Protein AF-0000000078995971 (afdb_homodimer)

Foldseek 3Di:
DPLVQQFPCLQLPWDDPDQFKIKRPAQADAPLLHQFRQVLSVQLNQVQSVCSNADQQKAWFKKKKWQDAGHHSVFMKMKGKDWPDDDPFKTKIKIFIDDPNDTRMIMIIMIGGDDDDDDDDDFDFDDLVPDDDLVQFAWPLVLLCVPCVVVLQLLVLQAVSSVPVCSSVVVSCCSVNHQKTWGAHNQQQFAQDADQKGKIKMAGQDAADCDAQDDDPDRDDSDHGLSCLVSVCSSCVSPCFVQSVCNNVRAGGNNWPDKDWTMKMKGFPARDPRVDIWMKMKGWPDDDPQKTKIKIWTADSVGRGTGMIMIIIMRIHHDDPVVSVVSD/DPLVQQFPCLQLPWDDPDQFKIKRPAQHDAPLLHQFRQVLSVQLNQVQSVCSNADQQKAWFKKKKWQDAGHHSVFMKMKGKDWPDDDPFKTKIKIFIDDPNDTRMIMIIMIGGDDDDDDDDDFDFDDLVPDDDLVQFAWPLVLLCVPCVVVLQLLVLQAVSSVPVCSSVVVSCCSVNHQKTWGAHNQQQFAQDADQKGKIKMAGPDAADCDAQDDDPDRDDSDHGLSCLVSVCSSCVSPCFVQSVCNNVRAGGNNWPDKDWTMKMKGFPARDRRVDIWMKMKGWPDDDPQKTKMKIWTADSVGRGTGMIMIIIMRIHHDPPVVSVVSD

Secondary structure (DSSP, 8-state):
--TTTT-HHHHH-EEESSSSEEEESSPPPPPTT-SS--HHHHHHHHHHHHHTTS-TTEEEEEEEEEE-S---TTS--EEEEEEEEE-SSEEEEEEEEEETTEEEEEEEEEEEE-----SS-EE-B--GGGSPPGGGSEEHHHHHHHHTGGGHHHHHTT-GGGGSHHHHHHHHHHHHHSSEEEEE-TTSSB-SS--S-EEEEEEESS---SS----TTPPP-TTT-TTHHHHHHHHHTTTTSGGGGGGGGT-BTT-EEEEEE-EEEEEE-S---TTSPEEEEEEEEEEETTEEEEEEEEEETTT-BEEEEEEEEEEEEE--HHHHHHH-/--TTTT-HHHHH-EEESSSSEEEESSPPPPPTT-SS--HHHHHHHHHHHHHTTS-TTEEEEEEEEEE-S---TTS--EEEEEEEEE-SSEEEEEEEEEETTEEEEEEEEEEEE-----SS-EE-B--GGGSPPGGGSEEHHHHHHHHTGGGHHHHHTT-GGGGSHHHHHHHHHHHHHSSEEEEE-TTSSB-SS--S-EEEEEEESS---SS--PPTTPPP-TTT-TTHHHHHHHHHTTTTSGGGGGGGGT-BTT-EEEEEE-EEEEEE-S---TTSPEEEEEEEEEEETTEEEEEEEEEETTT-BEEEEEEEEEEEEE--HHHHHHH-

Sequence (656 aa):
MNNRLANLERILELTPLSASRFVTSYLPAAPFGGKGTFGGTLVAQALLAALYTVPEDFEPTSLHGYFVNAGNPSVMIQYHVSDLRHGRNFIHKQVKGYQHEKVVYTAMILFSAKKTHDSLHHFKKLDVSKLPKVSSFYRADELFEESVGKKVKNYQNLNEGFQDLTYVDRNIENFKHGVLDYRFPKDLFYSNKKYDLLRYYINCRQHVTKVYRRDRYEKITPANDPRYSYVALAYLSDSYFLFVLPYFHNLPIYSHKFSVSLDHSIHFHQQPDVNDFLLFEIRNPRSNLDKHLMEGEYFSRKTGEIVASVVQEGYVVYDREEEIRAKFMNNRLANLERILELTPLSASRFVTSYLPAAPFGGKGTFGGTLVAQALLAALYTVPEDFEPTSLHGYFVNAGNPSVMIQYHVSDLRHGRNFIHKQVKGYQHEKVVYTAMILFSAKKTHDSLHHFKKLDVSKLPKVSSFYRADELFEESVGKKVKNYQNLNEGFQDLTYVDRNIENFKHGVLDYRFPKDLFYSNKKYDLLRYYINCRQHVTKVYRRDRYEKITPANDPRYSYVALAYLSDSYFLFVLPYFHNLPIYSHKFSVSLDHSIHFHQQPDVNDFLLFEIRNPRSNLDKHLMEGEYFSRKTGEIVASVVQEGYVVYDREEEIRAKF

Organism: Vanderwaltozyma polyspora (strain ATCC 22028 / DSM 70294 / BCRC 21397 / CBS 2163 / NBRC 10782 / NRRL Y-8283 / UCD 57-17) (NCBI:txid436907)

Radius of gyration: 24.58 Å; Cα contacts (8 Å, |Δi|>4): 1554; chains: 2; bounding box: 56×70×60 Å

Solvent-accessible surface area (backbone atoms only — not comparable to full-atom values): 33554 Å² total; per-residue (Å²): 128,76,61,72,56,24,33,55,63,64,74,53,32,66,39,74,77,49,83,44,29,32,29,43,69,47,62,41,60,46,35,94,92,44,90,30,39,39,64,16,56,54,51,16,35,47,49,48,59,47,54,71,65,49,63,88,62,45,42,72,41,36,38,42,32,37,48,68,38,84,39,54,28,88,45,55,42,35,37,41,47,43,80,68,40,84,52,92,58,43,34,35,36,38,33,39,29,29,46,94,90,34,53,25,32,38,33,40,37,38,28,31,42,76,70,85,61,60,49,53,78,45,59,40,63,50,61,51,91,72,49,80,56,73,82,78,31,35,51,41,28,60,49,43,42,62,69,40,54,75,40,38,71,35,44,37,64,50,22,72,67,52,68,42,74,59,46,55,56,52,48,34,48,39,38,67,46,25,36,48,43,46,28,35,45,93,44,56,62,48,21,92,50,80,42,76,66,46,65,35,35,38,29,39,68,53,70,52,31,88,48,80,64,64,55,92,87,53,78,87,38,35,74,24,28,37,69,39,27,56,32,52,46,40,28,55,64,54,53,79,45,76,64,46,52,31,31,54,65,43,30,49,46,69,49,52,77,42,77,43,66,40,36,45,34,40,39,48,70,47,90,50,65,42,73,40,59,27,38,39,39,36,34,66,54,32,26,48,57,27,34,33,38,38,38,35,38,32,23,36,61,86,74,15,33,52,27,33,40,38,41,34,36,29,46,41,42,49,62,49,63,68,58,52,60,71,50,83,127,78,62,72,55,24,33,56,61,63,73,53,32,68,40,74,79,51,84,44,31,32,29,44,69,48,61,41,62,46,37,93,89,44,88,31,37,39,64,17,56,55,51,14,35,46,50,48,59,47,53,73,65,49,64,87,59,45,42,71,41,37,37,42,32,37,50,69,39,83,38,53,27,88,44,54,42,35,37,42,47,43,82,67,39,85,49,93,58,43,34,35,37,37,33,38,28,29,47,96,88,34,52,24,33,39,34,40,35,36,29,33,42,76,69,84,61,59,49,51,79,44,59,39,63,48,61,51,91,71,50,80,55,72,82,77,31,35,50,41,27,61,47,43,41,64,69,40,52,74,40,37,71,34,44,36,64,49,21,72,66,52,68,43,74,59,47,54,57,51,48,34,47,38,38,68,45,24,35,47,41,47,27,33,45,93,45,56,63,47,20,92,48,80,42,77,68,45,65,35,36,37,29,39,68,53,69,53,31,87,47,80,65,64,55,90,88,54,77,87,37,34,75,24,27,37,69,38,27,54,32,51,47,38,30,55,65,53,52,80,45,74,64,46,53,31,31,54,65,43,32,47,46,68,47,51,78,42,77,45,65,39,36,44,33,38,39,47,71,47,88,48,65,42,72,39,59,28,39,38,40,37,32,65,55,33,26,50,57,26,34,33,39,39,39,35,37,33,23,36,61,86,73,15,33,52,27,33,40,36,43,34,36,28,46,42,40,48,62,48,61,68,58,51,59,72,49,82

pLDDT: mean 93.34, std 9.09, range [35.91, 98.94]

Nearest PDB structures (foldseek):
  3rd7-assembly1_A  TM=8.707E-01  e=2.858E-23  Mycobacterium avium 104
  1tbu-assembly1_C  TM=9.885E-01  e=6.970E-13  Saccharomyces cerevisiae
  3cjy-assembly1_A-2  TM=8.167E-01  e=5.461E-16  Novosphingobium aromaticivorans DSM 12444
  1tbu-assembly1_D  TM=9.500E-01  e=3.598E-12  Saccharomyces cerevisiae
  1z54-assembly1_C  TM=7.402E-01  e=5.917E-03  Thermus thermophilus HB8

Structure (mmCIF, N/CA/C/O backbone):
data_AF-0000000078995971-model_v1
#
loop_
_entity.id
_entity.type
_entity.pdbx_description
1 polymer 'Acyl-CoA thioesterase II'
#
loop_
_atom_site.group_PDB
_atom_site.id
_atom_site.type_symbol
_atom_site.label_atom_id
_atom_site.label_alt_id
_atom_site.label_comp_id
_atom_site.label_asym_id
_atom_site.label_entity_id
_atom_site.label_seq_id
_atom_site.pdbx_PDB_ins_code
_atom_site.Cartn_x
_atom_site.Cartn_y
_atom_site.Cartn_z
_atom_site.occupancy
_atom_site.B_iso_or_equiv
_atom_site.auth_seq_id
_atom_site.auth_comp_id
_atom_site.auth_asym_id
_atom_site.auth_atom_id
_atom_site.pdbx_PDB_model_num
ATOM 1 N N . MET A 1 1 ? -10.211 33.656 18.656 1 35.91 1 MET A N 1
ATOM 2 C CA . MET A 1 1 ? -9.484 32.438 18.344 1 35.91 1 MET A CA 1
ATOM 3 C C . MET A 1 1 ? -9.469 32.188 16.828 1 35.91 1 MET A C 1
ATOM 5 O O . MET A 1 1 ? -10.516 32.188 16.188 1 35.91 1 MET A O 1
ATOM 9 N N . ASN A 1 2 ? -8.484 32.5 16.047 1 42.25 2 ASN A N 1
ATOM 10 C CA . ASN A 1 2 ? -8.32 32.656 14.602 1 42.25 2 ASN A CA 1
ATOM 11 C C . ASN A 1 2 ? -8.734 31.406 13.844 1 42.25 2 ASN A C 1
ATOM 13 O O . ASN A 1 2 ? -7.977 30.438 13.789 1 42.25 2 ASN A O 1
ATOM 17 N N . ASN A 1 3 ? -10.008 31.109 13.773 1 55.06 3 ASN A N 1
ATOM 18 C CA . ASN A 1 3 ? -10.891 30.125 13.172 1 55.06 3 ASN A CA 1
ATOM 19 C C . ASN A 1 3 ? -10.438 29.734 11.766 1 55.06 3 ASN A C 1
ATOM 21 O O . ASN A 1 3 ? -10.695 28.625 11.312 1 55.06 3 ASN A O 1
ATOM 25 N N . ARG A 1 4 ? -9.562 30.531 11.234 1 58.5 4 ARG A N 1
ATOM 26 C CA . ARG A 1 4 ? -9.141 30.344 9.852 1 58.5 4 ARG A CA 1
ATOM 27 C C . ARG A 1 4 ? -8.156 29.188 9.727 1 58.5 4 ARG A C 1
ATOM 29 O O . ARG A 1 4 ? -8.195 28.438 8.75 1 58.5 4 ARG A O 1
ATOM 36 N N . LEU A 1 5 ? -7.43 28.969 10.898 1 64.88 5 LEU A N 1
ATOM 37 C CA . LEU A 1 5 ? -6.398 27.938 10.836 1 64.88 5 LEU A CA 1
ATOM 38 C C . LEU A 1 5 ? -7.012 26.547 10.93 1 64.88 5 LEU A C 1
ATOM 40 O O . LEU A 1 5 ? -6.457 25.578 10.398 1 64.88 5 LEU A O 1
ATOM 44 N N . ALA A 1 6 ? -8.117 26.547 11.523 1 71.5 6 ALA A N 1
ATOM 45 C CA . ALA A 1 6 ? -8.703 25.25 11.805 1 71.5 6 ALA A CA 1
ATOM 46 C C . ALA A 1 6 ? -9.758 24.875 10.766 1 71.5 6 ALA A C 1
ATOM 48 O O . ALA A 1 6 ? -10.5 23.906 10.93 1 71.5 6 ALA A O 1
ATOM 49 N N . ASN A 1 7 ? -9.68 25.484 9.719 1 89.88 7 ASN A N 1
ATOM 50 C CA . ASN A 1 7 ? -10.758 25.25 8.766 1 89.88 7 ASN A CA 1
ATOM 51 C C . ASN A 1 7 ? -10.328 24.297 7.648 1 89.88 7 ASN A C 1
ATOM 53 O O . ASN A 1 7 ? -9.898 24.734 6.582 1 89.88 7 ASN A O 1
ATOM 57 N N . LEU A 1 8 ? -10.547 23 7.902 1 95 8 LEU A N 1
ATOM 58 C CA . LEU A 1 8 ? -10.172 21.953 6.953 1 95 8 LEU A CA 1
ATOM 59 C C . LEU A 1 8 ? -10.914 22.125 5.633 1 95 8 LEU A C 1
ATOM 61 O O . LEU A 1 8 ? -10.328 21.969 4.562 1 95 8 LEU A O 1
ATOM 65 N N . GLU A 1 9 ? -12.164 22.484 5.723 1 95.69 9 GLU A N 1
ATOM 66 C CA . GLU A 1 9 ? -12.984 22.688 4.535 1 95.69 9 GLU A CA 1
ATOM 67 C C . GLU A 1 9 ? -12.375 23.734 3.609 1 95.69 9 GLU A C 1
ATOM 69 O O . GLU A 1 9 ? -12.297 23.531 2.396 1 95.69 9 GLU A O 1
ATOM 74 N N . ARG A 1 10 ? -11.93 24.828 4.188 1 93.62 10 ARG A N 1
ATOM 75 C CA . ARG A 1 10 ? -11.352 25.906 3.395 1 93.62 10 ARG A CA 1
ATOM 76 C C . ARG A 1 10 ? -10.039 25.469 2.752 1 93.62 10 ARG A C 1
ATOM 78 O O . ARG A 1 10 ? -9.789 25.75 1.578 1 93.62 10 ARG A O 1
ATOM 85 N N . ILE A 1 11 ? -9.258 24.75 3.512 1 93.69 11 ILE A N 1
ATOM 86 C CA . ILE A 1 11 ? -7.949 24.297 3.055 1 93.69 11 ILE A CA 1
ATOM 87 C C . ILE A 1 11 ? -8.117 23.359 1.861 1 93.69 11 ILE A C 1
ATOM 89 O O . ILE A 1 11 ? -7.344 23.422 0.901 1 93.69 11 ILE A O 1
ATOM 93 N N . LEU A 1 12 ? -9.188 22.516 1.867 1 96.88 12 LEU A N 1
ATOM 94 C CA . LEU A 1 12 ? -9.289 21.438 0.894 1 96.88 12 LEU A CA 1
ATOM 95 C C . LEU A 1 12 ? -10.281 21.797 -0.212 1 96.88 12 LEU A C 1
ATOM 97 O O . LEU A 1 12 ? -10.414 21.062 -1.191 1 96.88 12 LEU A O 1
ATOM 101 N N . GLU A 1 13 ? -10.859 22.969 -0.086 1 96.75 13 GLU A N 1
ATOM 102 C CA . GLU A 1 13 ? -11.977 23.312 -0.965 1 96.75 13 GLU A CA 1
ATOM 103 C C . GLU A 1 13 ? -11.539 23.328 -2.426 1 96.75 13 GLU A C 1
ATOM 105 O O . GLU A 1 13 ? -10.469 23.844 -2.75 1 96.75 13 GLU A O 1
ATOM 110 N N . LEU A 1 14 ? -12.414 22.75 -3.299 1 97.81 14 LEU A N 1
ATOM 111 C CA . LEU A 1 14 ? -12.188 22.719 -4.742 1 97.81 14 LEU A CA 1
ATOM 112 C C . LEU A 1 14 ? -13.328 23.422 -5.484 1 97.81 14 LEU A C 1
ATOM 114 O O . LEU A 1 14 ? -14.477 23.375 -5.043 1 97.81 14 LEU A O 1
ATOM 118 N N . THR A 1 15 ? -12.938 24.047 -6.57 1 97.38 15 THR A N 1
ATOM 119 C CA . THR A 1 15 ? -13.898 24.625 -7.5 1 97.38 15 THR A CA 1
ATOM 120 C C . THR A 1 15 ? -13.977 23.797 -8.781 1 97.38 15 THR A C 1
ATOM 122 O O . THR A 1 15 ? -12.961 23.578 -9.445 1 97.38 15 THR A O 1
ATOM 125 N N . PRO A 1 16 ? -15.164 23.359 -9.117 1 96.56 16 PRO A N 1
ATOM 126 C CA . PRO A 1 16 ? -15.273 22.578 -10.352 1 96.56 16 PRO A CA 1
ATOM 127 C C . PRO A 1 16 ? -15.062 23.438 -11.602 1 96.56 16 PRO A C 1
ATOM 129 O O . PRO A 1 16 ? -15.586 24.547 -11.695 1 96.56 16 PRO A O 1
ATOM 132 N N . LEU A 1 17 ? -14.258 22.969 -12.5 1 97.19 17 LEU A N 1
ATOM 133 C CA . LEU A 1 17 ? -14.094 23.547 -13.828 1 97.19 17 LEU A CA 1
ATOM 134 C C . LEU A 1 17 ? -14.93 22.797 -14.859 1 97.19 17 LEU A C 1
ATOM 136 O O . LEU A 1 17 ? -15.336 23.375 -15.875 1 97.19 17 LEU A O 1
ATOM 140 N N . SER A 1 18 ? -15.148 21.578 -14.641 1 97 18 SER A N 1
ATOM 141 C CA . SER A 1 18 ? -16 20.656 -15.391 1 97 18 SER A CA 1
ATOM 142 C C . SER A 1 18 ? -16.469 19.5 -14.508 1 97 18 SER A C 1
ATOM 144 O O . SER A 1 18 ? -16.312 19.531 -13.289 1 97 18 SER A O 1
ATOM 146 N N . ALA A 1 19 ? -17.062 18.531 -15.133 1 95.38 19 ALA A N 1
ATOM 147 C CA . ALA A 1 19 ? -17.562 17.391 -14.383 1 95.38 19 ALA A CA 1
ATOM 148 C C . ALA A 1 19 ? -16.406 16.562 -13.82 1 95.38 19 ALA A C 1
ATOM 150 O O . ALA A 1 19 ? -16.578 15.82 -12.844 1 95.38 19 ALA A O 1
ATOM 151 N N . SER A 1 20 ? -15.203 16.703 -14.383 1 97.81 20 SER A N 1
ATOM 152 C CA . SER A 1 20 ? -14.109 15.828 -13.969 1 97.81 20 SER A CA 1
ATOM 153 C C . SER A 1 20 ? -12.82 16.625 -13.742 1 97.81 20 SER A C 1
ATOM 155 O O . SER A 1 20 ? -11.742 16.047 -13.633 1 97.81 20 SER A O 1
ATOM 157 N N . ARG A 1 21 ? -12.922 17.953 -13.797 1 98.5 21 ARG A N 1
ATOM 158 C CA . ARG A 1 21 ? -11.773 18.812 -13.547 1 98.5 21 ARG A CA 1
ATOM 159 C C . ARG A 1 21 ? -12.086 19.828 -12.445 1 98.5 21 ARG A C 1
ATOM 161 O O . ARG A 1 21 ? -13.164 20.406 -12.414 1 98.5 21 ARG A O 1
ATOM 168 N N . PHE A 1 22 ? -11.141 19.984 -11.586 1 98.56 22 PHE A N 1
ATOM 169 C CA . PHE A 1 22 ? -11.289 20.859 -10.43 1 98.56 22 PHE A CA 1
ATOM 170 C C . PHE A 1 22 ? -10.039 21.703 -10.211 1 98.56 22 PHE A C 1
ATOM 172 O O . PHE A 1 22 ? -8.953 21.328 -10.664 1 98.56 22 PHE A O 1
ATOM 179 N N . VAL A 1 23 ? -10.18 22.812 -9.531 1 98.38 23 VAL A N 1
ATOM 180 C CA . VAL A 1 23 ? -9.047 23.656 -9.133 1 98.38 23 VAL A CA 1
ATOM 181 C C . VAL A 1 23 ? -9.195 24.047 -7.668 1 98.38 23 VAL A C 1
ATOM 183 O O . VAL A 1 23 ? -10.312 24.188 -7.164 1 98.38 23 VAL A O 1
ATOM 186 N N . THR A 1 24 ? -8.055 24.141 -6.988 1 97.31 24 THR A N 1
ATOM 187 C CA . THR A 1 24 ? -8.117 24.578 -5.602 1 97.31 24 THR A CA 1
ATOM 188 C C . THR A 1 24 ? -8.789 25.953 -5.504 1 97.31 24 THR A C 1
ATOM 190 O O . THR A 1 24 ? -8.57 26.812 -6.352 1 97.31 24 THR A O 1
ATOM 193 N N . SER A 1 25 ? -9.602 26.141 -4.492 1 95.06 25 SER A N 1
ATOM 194 C CA . SER A 1 25 ? -10.305 27.422 -4.316 1 95.06 25 SER A CA 1
ATOM 195 C C . SER A 1 25 ? -9.391 28.469 -3.705 1 95.06 25 SER A C 1
ATOM 197 O O . SER A 1 25 ? -9.617 29.672 -3.865 1 95.06 25 SER A O 1
ATOM 199 N N . TYR A 1 26 ? -8.422 27.984 -2.98 1 91.06 26 TYR A N 1
ATOM 200 C CA . TYR A 1 26 ? -7.414 28.844 -2.359 1 91.06 26 TYR A CA 1
ATOM 201 C C . TYR A 1 26 ? -6.008 28.312 -2.635 1 91.06 26 TYR A C 1
ATOM 203 O O . TYR A 1 26 ? -5.832 27.156 -2.996 1 91.06 26 TYR A O 1
ATOM 211 N N . LEU A 1 27 ? -5.062 29.219 -2.502 1 87.38 27 LEU A N 1
ATOM 212 C CA . LEU A 1 27 ? -3.676 28.781 -2.629 1 87.38 27 LEU A CA 1
ATOM 213 C C . LEU A 1 27 ? -3.332 27.734 -1.575 1 87.38 27 LEU A C 1
ATOM 215 O O . LEU A 1 27 ? -3.758 27.844 -0.423 1 87.38 27 LEU A O 1
ATOM 219 N N . PRO A 1 28 ? -2.648 26.781 -2.131 1 77.56 28 PRO A N 1
ATOM 220 C CA . PRO A 1 28 ? -2.262 25.766 -1.148 1 77.56 28 PRO A CA 1
ATOM 221 C C . PRO A 1 28 ? -1.373 26.328 -0.04 1 77.56 28 PRO A C 1
ATOM 223 O O . PRO A 1 28 ? -0.591 27.25 -0.278 1 77.56 28 PRO A O 1
ATOM 226 N N . ALA A 1 29 ? -1.794 25.969 1.157 1 65.44 29 ALA A N 1
ATOM 227 C CA . ALA A 1 29 ? -1.001 26.469 2.281 1 65.44 29 ALA A CA 1
ATOM 228 C C . ALA A 1 29 ? 0.304 25.688 2.414 1 65.44 29 ALA A C 1
ATOM 230 O O . ALA A 1 29 ? 0.323 24.469 2.258 1 65.44 29 ALA A O 1
ATOM 231 N N . ALA A 1 30 ? 1.455 26.375 2.324 1 58.22 30 ALA A N 1
ATOM 232 C CA . ALA A 1 30 ? 2.686 25.688 2.695 1 58.22 30 ALA A CA 1
ATOM 233 C C . ALA A 1 30 ? 2.615 25.172 4.129 1 58.22 30 ALA A C 1
ATOM 235 O O . ALA A 1 30 ? 2.01 25.812 4.996 1 58.22 30 ALA A O 1
ATOM 236 N N . PRO A 1 31 ? 2.92 23.766 4.273 1 53.12 31 PRO A N 1
ATOM 237 C CA . PRO A 1 31 ? 2.984 23.391 5.688 1 53.12 31 PRO A CA 1
ATOM 238 C C . PRO A 1 31 ? 3.807 24.359 6.523 1 53.12 31 PRO A C 1
ATOM 240 O O . PRO A 1 31 ? 4.684 25.062 5.992 1 53.12 31 PRO A O 1
ATOM 243 N N . PHE A 1 32 ? 3.406 24.625 7.797 1 48 32 PHE A N 1
ATOM 244 C CA . PHE A 1 32 ? 4.27 25.406 8.688 1 48 32 PHE A CA 1
ATOM 245 C C . PHE A 1 32 ? 5.688 24.844 8.68 1 48 32 PHE A C 1
ATOM 247 O O . PHE A 1 32 ? 5.906 23.688 9.062 1 48 32 PHE A O 1
ATOM 254 N N . GLY A 1 33 ? 6.699 25.516 7.988 1 48.47 33 GLY A N 1
ATOM 255 C CA . GLY A 1 33 ? 8.109 25.172 7.941 1 48.47 33 GLY A CA 1
ATOM 256 C C . GLY A 1 33 ? 8.523 24.516 6.641 1 48.47 33 GLY A C 1
ATOM 257 O O . GLY A 1 33 ? 9.711 24.266 6.406 1 48.47 33 GLY A O 1
ATOM 258 N N . GLY A 1 34 ? 7.469 24.031 5.812 1 56.62 34 GLY A N 1
ATOM 259 C CA . GLY A 1 34 ? 7.91 23.359 4.598 1 56.62 34 GLY A CA 1
ATOM 260 C C . GLY A 1 34 ? 7.797 24.234 3.361 1 56.62 34 GLY A C 1
ATOM 261 O O . GLY A 1 34 ? 7.102 25.266 3.377 1 56.62 34 GLY A O 1
ATOM 262 N N . LYS A 1 35 ? 8.812 24.141 2.473 1 62.78 35 LYS A N 1
ATOM 263 C CA . LYS A 1 35 ? 8.883 24.906 1.229 1 62.78 35 LYS A CA 1
ATOM 264 C C . LYS A 1 35 ? 7.852 24.406 0.221 1 62.78 35 LYS A C 1
ATOM 266 O O . LYS A 1 35 ? 7.469 25.141 -0.695 1 62.78 35 LYS A O 1
ATOM 271 N N . GLY A 1 36 ? 7.184 23.203 0.552 1 80.44 36 GLY A N 1
ATOM 272 C CA . GLY A 1 36 ? 6.262 22.656 -0.43 1 80.44 36 GLY A CA 1
ATOM 273 C C . GLY A 1 36 ? 4.867 22.422 0.121 1 80.44 36 GLY A C 1
ATOM 274 O O . GLY A 1 36 ? 4.605 22.703 1.294 1 80.44 36 GLY A O 1
ATOM 275 N N . THR A 1 37 ? 3.93 22.188 -0.795 1 90.75 37 THR A N 1
ATOM 276 C CA . THR A 1 37 ? 2.564 21.875 -0.395 1 90.75 37 THR A CA 1
ATOM 277 C C . THR A 1 37 ? 2.533 20.625 0.491 1 90.75 37 THR A C 1
ATOM 279 O O . THR A 1 37 ? 3.227 19.641 0.216 1 90.75 37 THR A O 1
ATOM 282 N N . PHE A 1 38 ? 1.874 20.75 1.631 1 92.5 38 PHE A N 1
ATOM 283 C CA . PHE A 1 38 ? 1.708 19.625 2.541 1 92.5 38 PHE A CA 1
ATOM 284 C C . PHE A 1 38 ? 1.113 18.422 1.812 1 92.5 38 PHE A C 1
ATOM 286 O O . PHE A 1 38 ? 0.089 18.547 1.138 1 92.5 38 PHE A O 1
ATOM 293 N N . GLY A 1 39 ? 1.738 17.203 1.924 1 95.88 39 GLY A N 1
ATOM 294 C CA . GLY A 1 39 ? 1.305 16 1.228 1 95.88 39 GLY A CA 1
ATOM 295 C C . GLY A 1 39 ? -0.132 15.625 1.534 1 95.88 39 GLY A C 1
ATOM 296 O O . GLY A 1 39 ? -0.865 15.188 0.647 1 95.88 39 GLY A O 1
ATOM 297 N N . GLY A 1 40 ? -0.525 15.828 2.779 1 96.75 40 GLY A N 1
ATOM 298 C CA . GLY A 1 40 ? -1.887 15.508 3.176 1 96.75 40 GLY A CA 1
ATOM 299 C C . GLY A 1 40 ? -2.932 16.297 2.416 1 96.75 40 GLY A C 1
ATOM 300 O O . GLY A 1 40 ? -4.039 15.812 2.182 1 96.75 40 GLY A O 1
ATOM 301 N N . THR A 1 41 ? -2.564 17.531 2.082 1 96.56 41 THR A N 1
ATOM 302 C CA . THR A 1 41 ? -3.467 18.344 1.275 1 96.56 41 THR A CA 1
ATOM 303 C C . THR A 1 41 ? -3.668 17.719 -0.104 1 96.56 41 THR A C 1
ATOM 305 O O . THR A 1 41 ? -4.801 17.609 -0.579 1 96.56 41 THR A O 1
ATOM 308 N N . LEU A 1 42 ? -2.574 17.281 -0.722 1 97.88 42 LEU A N 1
ATOM 309 C CA . LEU A 1 42 ? -2.639 16.672 -2.045 1 97.88 42 LEU A CA 1
ATOM 310 C C . LEU A 1 42 ? -3.461 15.391 -2.014 1 97.88 42 LEU A C 1
ATOM 312 O O . LEU A 1 42 ? -4.328 15.18 -2.863 1 97.88 42 LEU A O 1
ATOM 316 N N . VAL A 1 43 ? -3.256 14.539 -1.029 1 98.69 43 VAL A N 1
ATOM 317 C CA . VAL A 1 43 ? -3.951 13.258 -0.9 1 98.69 43 VAL A CA 1
ATOM 318 C C . VAL A 1 43 ? -5.445 13.5 -0.703 1 98.69 43 VAL A C 1
ATOM 320 O O . VAL A 1 43 ? -6.273 12.914 -1.397 1 98.69 43 VAL A O 1
ATOM 323 N N . ALA A 1 44 ? -5.758 14.406 0.181 1 98.69 44 ALA A N 1
ATOM 324 C CA . ALA A 1 44 ? -7.148 14.672 0.541 1 98.69 44 ALA A CA 1
ATOM 325 C C . ALA A 1 44 ? -7.895 15.336 -0.613 1 98.69 44 ALA A C 1
ATOM 327 O O . ALA A 1 44 ? -9.039 14.984 -0.904 1 98.69 44 ALA A O 1
ATOM 328 N N . GLN A 1 45 ? -7.242 16.297 -1.272 1 98.62 45 GLN A N 1
ATOM 329 C CA . GLN A 1 45 ? -7.891 16.984 -2.383 1 98.62 45 GLN A CA 1
ATOM 330 C C . GLN A 1 45 ? -8.102 16.047 -3.566 1 98.62 45 GLN A C 1
ATOM 332 O O . GLN A 1 45 ? -9.117 16.125 -4.258 1 98.62 45 GLN A O 1
ATOM 337 N N . ALA A 1 46 ? -7.172 15.156 -3.803 1 98.88 46 ALA A N 1
ATOM 338 C CA . ALA A 1 46 ? -7.359 14.156 -4.852 1 98.88 46 ALA A CA 1
ATOM 339 C C . ALA A 1 46 ? -8.578 13.273 -4.559 1 98.88 46 ALA A C 1
ATOM 341 O O . ALA A 1 46 ? -9.391 13.023 -5.445 1 98.88 46 ALA A O 1
ATOM 342 N N . LEU A 1 47 ? -8.688 12.836 -3.342 1 98.94 47 LEU A N 1
ATOM 343 C CA . LEU A 1 47 ? -9.836 12.016 -2.949 1 98.94 47 LEU A CA 1
ATOM 344 C C . LEU A 1 47 ? -11.133 12.805 -3.078 1 98.94 47 LEU A C 1
ATOM 346 O O . LEU A 1 47 ? -12.133 12.281 -3.58 1 98.94 47 LEU A O 1
ATOM 350 N N . LEU A 1 48 ? -11.086 14.055 -2.635 1 98.88 48 LEU A N 1
ATOM 351 C CA . LEU A 1 48 ? -12.273 14.906 -2.715 1 98.88 48 LEU A CA 1
ATOM 352 C C . LEU A 1 48 ? -12.695 15.109 -4.164 1 98.88 48 LEU A C 1
ATOM 354 O O . LEU A 1 48 ? -13.875 14.977 -4.496 1 98.88 48 LEU A O 1
ATOM 358 N N . ALA A 1 49 ? -11.734 15.414 -5.035 1 98.88 49 ALA A N 1
ATOM 359 C CA . ALA A 1 49 ? -12.023 15.57 -6.461 1 98.88 49 ALA A CA 1
ATOM 360 C C . ALA A 1 49 ? -12.688 14.32 -7.027 1 98.88 49 ALA A C 1
ATOM 362 O O . ALA A 1 49 ? -13.68 14.414 -7.758 1 98.88 49 ALA A O 1
ATOM 363 N N . ALA A 1 50 ? -12.18 13.18 -6.688 1 98.88 50 ALA A N 1
ATOM 364 C CA . ALA A 1 50 ? -12.734 11.922 -7.176 1 98.88 50 ALA A CA 1
ATOM 365 C C . ALA A 1 50 ? -14.141 11.695 -6.629 1 98.88 50 ALA A C 1
ATOM 367 O O . ALA A 1 50 ? -15.008 11.172 -7.332 1 98.88 50 ALA A O 1
ATOM 368 N N . LEU A 1 51 ? -14.367 12.062 -5.371 1 98.25 51 LEU A N 1
ATOM 369 C CA . LEU A 1 51 ? -15.664 11.867 -4.719 1 98.25 51 LEU A CA 1
ATOM 370 C C . LEU A 1 51 ? -16.766 12.602 -5.473 1 98.25 51 LEU A C 1
ATOM 372 O O . LEU A 1 51 ? -17.891 12.117 -5.562 1 98.25 51 LEU A O 1
ATOM 376 N N . TYR A 1 52 ? -16.453 13.727 -6.07 1 97.5 52 TYR A N 1
ATOM 377 C CA . TYR A 1 52 ? -17.422 14.5 -6.844 1 97.5 52 TYR A CA 1
ATOM 378 C C . TYR A 1 52 ? -17.875 13.727 -8.078 1 97.5 52 TYR A C 1
ATOM 380 O O . TYR A 1 52 ? -18.891 14.062 -8.688 1 97.5 52 TYR A O 1
ATOM 388 N N . THR A 1 53 ? -17.141 12.727 -8.461 1 97.62 53 THR A N 1
ATOM 389 C CA . THR A 1 53 ? -17.391 12.086 -9.75 1 97.62 53 THR A CA 1
ATOM 390 C C . THR A 1 53 ? -17.969 10.688 -9.555 1 97.62 53 THR A C 1
ATOM 392 O O . THR A 1 53 ? -18.016 9.898 -10.508 1 97.62 53 THR A O 1
ATOM 395 N N . VAL A 1 54 ? -18.312 10.297 -8.336 1 97.25 54 VAL A N 1
ATOM 396 C CA . VAL A 1 54 ? -18.922 8.992 -8.078 1 97.25 54 VAL A CA 1
ATOM 397 C C . VAL A 1 54 ? -20.281 9.18 -7.406 1 97.25 54 VAL A C 1
ATOM 399 O O . VAL A 1 54 ? -20.516 10.203 -6.766 1 97.25 54 VAL A O 1
ATOM 402 N N . PRO A 1 55 ? -21.203 8.195 -7.523 1 95.56 55 PRO A N 1
ATOM 403 C CA . PRO A 1 55 ? -22.516 8.289 -6.867 1 95.56 55 PRO A CA 1
ATOM 404 C C . PRO A 1 55 ? -22.406 8.352 -5.344 1 95.56 55 PRO A C 1
ATOM 406 O O . PRO A 1 55 ? -21.391 7.918 -4.777 1 95.56 55 PRO A O 1
ATOM 409 N N . GLU A 1 56 ? -23.422 8.812 -4.676 1 93.81 56 GLU A N 1
ATOM 410 C CA . GLU A 1 56 ? -23.422 9.07 -3.238 1 93.81 56 GLU A CA 1
ATOM 411 C C . GLU A 1 56 ? -23.359 7.77 -2.445 1 93.81 56 GLU A C 1
ATOM 413 O O . GLU A 1 56 ? -22.969 7.77 -1.276 1 93.81 56 GLU A O 1
ATOM 418 N N . ASP A 1 57 ? -23.719 6.707 -3.047 1 94.25 57 ASP A N 1
ATOM 419 C CA . ASP A 1 57 ? -23.75 5.438 -2.328 1 94.25 57 ASP A CA 1
ATOM 420 C C . ASP A 1 57 ? -22.422 4.691 -2.479 1 94.25 57 ASP A C 1
ATOM 422 O O . ASP A 1 57 ? -22.328 3.523 -2.096 1 94.25 57 ASP A O 1
ATOM 426 N N . PHE A 1 58 ? -21.422 5.324 -3.078 1 97.38 58 PHE A N 1
ATOM 427 C CA . PHE A 1 58 ? -20.078 4.762 -3.17 1 97.38 58 PHE A CA 1
ATOM 428 C C . PHE A 1 58 ? -19.172 5.383 -2.125 1 97.38 58 PHE A C 1
ATOM 430 O O . PHE A 1 58 ? -19.234 6.586 -1.872 1 97.38 58 PHE A O 1
ATOM 437 N N . GLU A 1 59 ? -18.328 4.57 -1.529 1 97.81 59 GLU A N 1
ATOM 438 C CA . GLU A 1 59 ? -17.312 4.988 -0.565 1 97.81 59 GLU A CA 1
ATOM 439 C C . GLU A 1 59 ? -15.93 4.504 -0.975 1 97.81 59 GLU A C 1
ATOM 441 O O . GLU A 1 59 ? -15.797 3.467 -1.631 1 97.81 59 GLU A O 1
ATOM 446 N N . PRO A 1 60 ? -14.914 5.293 -0.665 1 98.56 60 PRO A N 1
ATOM 447 C CA . PRO A 1 60 ? -13.578 4.816 -1.022 1 98.56 60 PRO A CA 1
ATOM 448 C C . PRO A 1 60 ? -13.148 3.598 -0.209 1 98.56 60 PRO A C 1
ATOM 450 O O . PRO A 1 60 ? -13.453 3.506 0.982 1 98.56 60 PRO A O 1
ATOM 453 N N . THR A 1 61 ? -12.453 2.656 -0.858 1 97.88 61 THR A N 1
ATOM 454 C CA . THR A 1 61 ? -11.914 1.479 -0.186 1 97.88 61 THR A CA 1
ATOM 455 C C . THR A 1 61 ? -10.398 1.568 -0.079 1 97.88 61 THR A C 1
ATOM 457 O O . THR A 1 61 ? -9.805 1.111 0.904 1 97.88 61 THR A O 1
ATOM 460 N N . SER A 1 62 ? -9.812 2.135 -1.128 1 98.81 62 SER A N 1
ATOM 461 C CA . SER A 1 62 ? -8.359 2.285 -1.091 1 98.81 62 SER A CA 1
ATOM 462 C C . SER A 1 62 ? -7.902 3.434 -1.983 1 98.81 62 SER A C 1
ATOM 464 O O . SER A 1 62 ? -8.633 3.863 -2.877 1 98.81 62 SER A O 1
ATOM 466 N N . LEU A 1 63 ? -6.797 3.992 -1.697 1 98.88 63 LEU A N 1
ATOM 467 C CA . LEU A 1 63 ? -6.105 5.055 -2.422 1 98.88 63 LEU A CA 1
ATOM 468 C C . LEU A 1 63 ? -4.609 4.77 -2.508 1 98.88 63 LEU A C 1
ATOM 470 O O . LEU A 1 63 ? -3.963 4.504 -1.49 1 98.88 63 LEU A O 1
ATOM 474 N N . HIS A 1 64 ? -4.055 4.715 -3.703 1 98.88 64 HIS A N 1
ATOM 475 C CA . HIS A 1 64 ? -2.629 4.562 -3.965 1 98.88 64 HIS A CA 1
ATOM 476 C C . HIS A 1 64 ? -2.082 5.754 -4.746 1 98.88 64 HIS A C 1
ATOM 478 O O . HIS A 1 64 ? -2.494 6 -5.883 1 98.88 64 HIS A O 1
ATOM 484 N N . GLY A 1 65 ? -1.163 6.469 -4.148 1 98.75 65 GLY A N 1
ATOM 485 C CA . GLY A 1 65 ? -0.716 7.68 -4.816 1 98.75 65 GLY A CA 1
ATOM 486 C C . GLY A 1 65 ? 0.785 7.887 -4.734 1 98.75 65 GLY A C 1
ATOM 487 O O . GLY A 1 65 ? 1.468 7.219 -3.955 1 98.75 65 GLY A O 1
ATOM 488 N N . TYR A 1 66 ? 1.278 8.727 -5.602 1 98.81 66 TYR A N 1
ATOM 489 C CA . TYR A 1 66 ? 2.674 9.148 -5.621 1 98.81 66 TYR A CA 1
ATOM 490 C C . TYR A 1 66 ? 2.785 10.672 -5.609 1 98.81 66 TYR A C 1
ATOM 492 O O . TYR A 1 66 ? 2.014 11.359 -6.277 1 98.81 66 TYR A O 1
ATOM 500 N N . PHE A 1 67 ? 3.684 11.141 -4.789 1 98.31 67 PHE A N 1
ATOM 501 C CA . PHE A 1 67 ? 4.152 12.516 -4.898 1 98.31 67 PHE A CA 1
ATOM 502 C C . PHE A 1 67 ? 5.207 12.648 -5.992 1 98.31 67 PHE A C 1
ATOM 504 O O . PHE A 1 67 ? 6.332 12.164 -5.836 1 98.31 67 PHE A O 1
ATOM 511 N N . VAL A 1 68 ? 4.887 13.336 -7.051 1 97.94 68 VAL A N 1
ATOM 512 C CA . VAL A 1 68 ? 5.688 13.258 -8.266 1 97.94 68 VAL A CA 1
ATOM 513 C C . VAL A 1 68 ? 6.645 14.445 -8.336 1 97.94 68 VAL A C 1
ATOM 515 O O . VAL A 1 68 ? 7.848 14.273 -8.555 1 97.94 68 VAL A O 1
ATOM 518 N N . ASN A 1 69 ? 6.117 15.633 -8.188 1 95.88 69 ASN A N 1
ATOM 519 C CA . ASN A 1 69 ? 6.879 16.875 -8.086 1 95.88 69 ASN A CA 1
ATOM 520 C C . ASN A 1 69 ? 6.461 17.688 -6.863 1 95.88 69 ASN A C 1
ATOM 522 O O . ASN A 1 69 ? 5.344 17.531 -6.363 1 95.88 69 ASN A O 1
ATOM 526 N N . ALA A 1 70 ? 7.402 18.531 -6.398 1 92.12 70 ALA A N 1
ATOM 527 C CA . ALA A 1 70 ? 7.066 19.422 -5.285 1 92.12 70 ALA A CA 1
ATOM 528 C C . ALA A 1 70 ? 5.961 20.391 -5.68 1 92.12 70 ALA A C 1
ATOM 530 O O . ALA A 1 70 ? 6.008 21 -6.754 1 92.12 70 ALA A O 1
ATOM 531 N N . GLY A 1 71 ? 4.953 20.484 -4.824 1 92.62 71 GLY A N 1
ATOM 532 C CA . GLY A 1 71 ? 3.932 21.5 -5.035 1 92.62 71 GLY A CA 1
ATOM 533 C C . GLY A 1 71 ? 4.398 22.906 -4.68 1 92.62 71 GLY A C 1
ATOM 534 O O . GLY A 1 71 ? 5.098 23.094 -3.684 1 92.62 71 GLY A O 1
ATOM 535 N N . ASN A 1 72 ? 4.023 23.828 -5.547 1 92.62 72 ASN A N 1
ATOM 536 C CA . ASN A 1 72 ? 4.281 25.234 -5.293 1 92.62 72 ASN A CA 1
ATOM 537 C C . ASN A 1 72 ? 3.107 25.906 -4.574 1 92.62 72 ASN A C 1
ATOM 539 O O . ASN A 1 72 ? 2.033 26.062 -5.152 1 92.62 72 ASN A O 1
ATOM 543 N N . PRO A 1 73 ? 3.352 26.25 -3.334 1 90.88 73 PRO A N 1
ATOM 544 C CA . PRO A 1 73 ? 2.238 26.781 -2.545 1 90.88 73 PRO A CA 1
ATOM 545 C C . PRO A 1 73 ? 1.694 28.094 -3.104 1 90.88 73 PRO A C 1
ATOM 547 O O . PRO A 1 73 ? 0.623 28.547 -2.691 1 90.88 73 PRO A O 1
ATOM 550 N N . SER A 1 74 ? 2.371 28.703 -4.035 1 91.44 74 SER A N 1
ATOM 551 C CA . SER A 1 74 ? 1.944 29.969 -4.598 1 91.44 74 SER A CA 1
ATOM 552 C C . SER A 1 74 ? 1.17 29.781 -5.895 1 91.44 74 SER A C 1
ATOM 554 O O . SER A 1 74 ? 0.828 30.75 -6.574 1 91.44 74 SER A O 1
ATOM 556 N N . VAL A 1 75 ? 0.941 28.641 -6.258 1 94.69 75 VAL A N 1
ATOM 557 C CA . VAL A 1 75 ? 0.227 28.312 -7.488 1 94.69 75 VAL A CA 1
ATOM 558 C C . VAL A 1 75 ? -0.934 27.375 -7.18 1 94.69 75 VAL A C 1
ATOM 560 O O . VAL A 1 75 ? -0.777 26.406 -6.426 1 94.69 75 VAL A O 1
ATOM 563 N N . MET A 1 76 ? -2.08 27.656 -7.766 1 96.5 76 MET A N 1
ATOM 564 C CA . MET A 1 76 ? -3.227 26.766 -7.605 1 96.5 76 MET A CA 1
ATOM 565 C C . MET A 1 76 ? -2.953 25.406 -8.234 1 96.5 76 MET A C 1
ATOM 567 O O . MET A 1 76 ? -2.146 25.297 -9.156 1 96.5 76 MET A O 1
ATOM 571 N N . ILE A 1 77 ? -3.602 24.406 -7.727 1 97.75 77 ILE A N 1
ATOM 572 C CA . ILE A 1 77 ? -3.459 23.047 -8.258 1 97.75 77 ILE A CA 1
ATOM 573 C C . ILE A 1 77 ? -4.727 22.656 -9.016 1 97.75 77 ILE A C 1
ATOM 575 O O . ILE A 1 77 ? -5.84 22.891 -8.531 1 97.75 77 ILE A O 1
ATOM 579 N N . GLN A 1 78 ? -4.582 22.141 -10.18 1 98.56 78 GLN A N 1
ATOM 580 C CA . GLN A 1 78 ? -5.688 21.562 -10.938 1 98.56 78 GLN A CA 1
ATOM 581 C C . GLN A 1 78 ? -5.715 20.047 -10.805 1 98.56 78 GLN A C 1
ATOM 583 O O . GLN A 1 78 ? -4.684 19.391 -10.953 1 98.56 78 GLN A O 1
ATOM 588 N N . TYR A 1 79 ? -6.891 19.516 -10.539 1 98.75 79 TYR A N 1
ATOM 589 C CA . TYR A 1 79 ? -7.059 18.062 -10.445 1 98.75 79 TYR A CA 1
ATOM 590 C C . TYR A 1 79 ? -7.902 17.531 -11.594 1 98.75 79 TYR A C 1
ATOM 592 O O . TYR A 1 79 ? -9.023 18 -11.812 1 98.75 79 TYR A O 1
ATOM 600 N N . HIS A 1 80 ? -7.348 16.625 -12.32 1 98.75 80 HIS A N 1
ATOM 601 C CA . HIS A 1 80 ? -8.047 15.914 -13.391 1 98.75 80 HIS A CA 1
ATOM 602 C C . HIS A 1 80 ? -8.422 14.5 -12.961 1 98.75 80 HIS A C 1
ATOM 604 O O . HIS A 1 80 ? -7.559 13.711 -12.57 1 98.75 80 HIS A O 1
ATOM 610 N N . VAL A 1 81 ? -9.711 14.203 -13.008 1 98.75 81 VAL A N 1
ATOM 611 C CA . VAL A 1 81 ? -10.203 12.883 -12.641 1 98.75 81 VAL A CA 1
ATOM 612 C C . VAL A 1 81 ? -10.633 12.117 -13.891 1 98.75 81 VAL A C 1
ATOM 614 O O . VAL A 1 81 ? -11.414 12.625 -14.695 1 98.75 81 VAL A O 1
ATOM 617 N N . SER A 1 82 ? -10.086 10.945 -14.07 1 97.88 82 SER A N 1
ATOM 618 C CA . SER A 1 82 ? -10.461 10.102 -15.195 1 97.88 82 SER A CA 1
ATOM 619 C C . SER A 1 82 ? -11.023 8.766 -14.727 1 97.88 82 SER A C 1
ATOM 621 O O . SER A 1 82 ? -10.602 8.234 -13.695 1 97.88 82 SER A O 1
ATOM 623 N N . ASP A 1 83 ? -11.914 8.195 -15.57 1 97.12 83 ASP A N 1
ATOM 624 C CA . ASP A 1 83 ? -12.484 6.883 -15.297 1 97.12 83 ASP A CA 1
ATOM 625 C C . ASP A 1 83 ? -11.578 5.77 -15.812 1 97.12 83 ASP A C 1
ATOM 627 O O . ASP A 1 83 ? -11.242 5.738 -17 1 97.12 83 ASP A O 1
ATOM 631 N N . LEU A 1 84 ? -11.188 4.93 -14.953 1 96.94 84 LEU A N 1
ATOM 632 C CA . LEU A 1 84 ? -10.555 3.693 -15.383 1 96.94 84 LEU A CA 1
ATOM 633 C C . LEU A 1 84 ? -11.586 2.6 -15.617 1 96.94 84 LEU A C 1
ATOM 635 O O . LEU A 1 84 ? -11.477 1.822 -16.562 1 96.94 84 LEU A O 1
ATOM 639 N N . ARG A 1 85 ? -12.586 2.543 -14.75 1 97 85 ARG A N 1
ATOM 640 C CA . ARG A 1 85 ? -13.75 1.667 -14.867 1 97 85 ARG A CA 1
ATOM 641 C C . ARG A 1 85 ? -14.906 2.176 -14.016 1 97 85 ARG A C 1
ATOM 643 O O . ARG A 1 85 ? -14.719 2.566 -12.859 1 97 85 ARG A O 1
ATOM 650 N N . HIS A 1 86 ? -16.031 2.176 -14.586 1 96.31 86 HIS A N 1
ATOM 651 C CA . HIS A 1 86 ? -17.25 2.586 -13.906 1 96.31 86 HIS A CA 1
ATOM 652 C C . HIS A 1 86 ? -18.234 1.422 -13.773 1 96.31 86 HIS A C 1
ATOM 654 O O . HIS A 1 86 ? -19.234 1.369 -14.484 1 96.31 86 HIS A O 1
ATOM 660 N N . GLY A 1 87 ? -17.922 0.572 -12.805 1 95 87 GLY A N 1
ATOM 661 C CA . GLY A 1 87 ? -18.734 -0.621 -12.625 1 95 87 GLY A CA 1
ATOM 662 C C . GLY A 1 87 ? -19.875 -0.424 -11.641 1 95 87 GLY A C 1
ATOM 663 O O . GLY A 1 87 ? -19.953 0.6 -10.961 1 95 87 GLY A O 1
ATOM 664 N N . ARG A 1 88 ? -20.75 -1.45 -11.602 1 94.25 88 ARG A N 1
ATOM 665 C CA . ARG A 1 88 ? -21.922 -1.423 -10.727 1 94.25 88 ARG A CA 1
ATOM 666 C C . ARG A 1 88 ? -21.5 -1.518 -9.258 1 94.25 88 ARG A C 1
ATOM 668 O O . ARG A 1 88 ? -22.078 -0.85 -8.398 1 94.25 88 ARG A O 1
ATOM 675 N N . ASN A 1 89 ? -20.406 -2.328 -9.008 1 94.56 89 ASN A N 1
ATOM 676 C CA . ASN A 1 89 ? -20.016 -2.598 -7.625 1 94.56 89 ASN A CA 1
ATOM 677 C C . ASN A 1 89 ? -18.766 -1.815 -7.234 1 94.56 89 ASN A C 1
ATOM 679 O O . ASN A 1 89 ? -18.562 -1.503 -6.062 1 94.56 89 ASN A O 1
ATOM 683 N N . PHE A 1 90 ? -17.938 -1.568 -8.305 1 97.31 90 PHE A N 1
ATOM 684 C CA . PHE A 1 90 ? -16.672 -0.889 -8.07 1 97.31 90 PHE A CA 1
ATOM 685 C C . PHE A 1 90 ? -16.422 0.176 -9.133 1 97.31 90 PHE A C 1
ATOM 687 O O . PHE A 1 90 ? -16.719 -0.034 -10.312 1 97.31 90 PHE A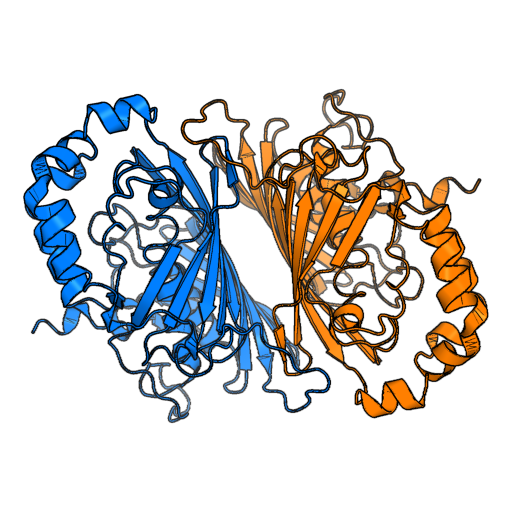 O 1
ATOM 694 N N . ILE A 1 91 ? -15.93 1.294 -8.711 1 98.5 91 ILE A N 1
ATOM 695 C CA . ILE A 1 91 ? -15.531 2.363 -9.617 1 98.5 91 ILE A CA 1
ATOM 696 C C . ILE A 1 91 ? -14.062 2.703 -9.398 1 98.5 91 ILE A C 1
ATOM 698 O O . ILE A 1 91 ? -13.633 2.941 -8.266 1 98.5 91 ILE A O 1
ATOM 702 N N . HIS A 1 92 ? -13.273 2.621 -10.484 1 98.62 92 HIS A N 1
ATOM 703 C CA . HIS A 1 92 ? -11.852 2.957 -10.469 1 98.62 92 HIS A CA 1
ATOM 704 C C . HIS A 1 92 ? -11.602 4.344 -11.047 1 98.62 92 HIS A C 1
ATOM 706 O O . HIS A 1 92 ? -11.977 4.617 -12.195 1 98.62 92 HIS A O 1
ATOM 712 N N . LYS A 1 93 ? -10.93 5.191 -10.281 1 98.81 93 LYS A N 1
ATOM 713 C CA . LYS A 1 93 ? -10.602 6.531 -10.75 1 98.81 93 LYS A CA 1
ATOM 714 C C . LYS A 1 93 ? -9.094 6.758 -10.75 1 98.81 93 LYS A C 1
ATOM 716 O O . LYS A 1 93 ? -8.375 6.207 -9.906 1 98.81 93 LYS A O 1
ATOM 721 N N . GLN A 1 94 ? -8.625 7.496 -11.688 1 98.69 94 GLN A N 1
ATOM 722 C CA . GLN A 1 94 ? -7.277 8.062 -11.688 1 98.69 94 GLN A CA 1
ATOM 723 C C . GLN A 1 94 ? -7.324 9.586 -11.539 1 98.69 94 GLN A C 1
ATOM 725 O O . GLN A 1 94 ? -8.078 10.258 -12.234 1 98.69 94 GLN A O 1
ATOM 730 N N . VAL A 1 95 ? -6.574 10.094 -10.609 1 98.88 95 VAL A N 1
ATOM 731 C CA . VAL A 1 95 ? -6.52 11.531 -10.367 1 98.88 95 VAL A CA 1
ATOM 732 C C . VAL A 1 95 ? -5.098 12.039 -10.602 1 98.88 95 VAL A C 1
ATOM 734 O O . VAL A 1 95 ? -4.129 11.414 -10.156 1 98.88 95 VAL A O 1
ATOM 737 N N . LYS A 1 96 ? -4.953 13.141 -11.305 1 98.69 96 LYS A N 1
ATOM 738 C CA . LYS A 1 96 ? -3.678 13.836 -11.453 1 98.69 96 LYS A CA 1
ATOM 739 C C . LYS A 1 96 ? -3.801 15.305 -11.055 1 98.69 96 LYS A C 1
ATOM 741 O O . LYS A 1 96 ? -4.719 16 -11.492 1 98.69 96 LYS A O 1
ATOM 746 N N . GLY A 1 97 ? -3.004 15.711 -10.133 1 98.5 97 GLY A N 1
ATOM 747 C CA . GLY A 1 97 ? -2.863 17.109 -9.781 1 98.5 97 GLY A CA 1
ATOM 748 C C . GLY A 1 97 ? -1.749 17.812 -10.539 1 98.5 97 GLY A C 1
ATOM 749 O O . GLY A 1 97 ? -0.621 17.312 -10.594 1 98.5 97 GLY A O 1
ATOM 750 N N . TYR A 1 98 ? -2.059 18.984 -11.062 1 98 98 TYR A N 1
ATOM 751 C CA . TYR A 1 98 ? -1.122 19.672 -11.945 1 98 98 TYR A CA 1
ATOM 752 C C . TYR A 1 98 ? -0.814 21.078 -11.414 1 98 98 TYR A C 1
ATOM 754 O O . TYR A 1 98 ? -1.701 21.766 -10.898 1 98 98 TYR A O 1
ATOM 762 N N . GLN A 1 99 ? 0.416 21.438 -11.578 1 96.69 99 GLN A N 1
ATOM 763 C CA . GLN A 1 99 ? 0.88 22.828 -11.578 1 96.69 99 GLN A CA 1
ATOM 764 C C . GLN A 1 99 ? 1.806 23.094 -12.766 1 96.69 99 GLN A C 1
ATOM 766 O O . GLN A 1 99 ? 2.732 22.328 -13.016 1 96.69 99 GLN A O 1
ATOM 771 N N . HIS A 1 100 ? 1.601 24.109 -13.578 1 93.12 100 HIS A N 1
ATOM 772 C CA . HIS A 1 100 ? 2.393 24.469 -14.75 1 93.12 100 HIS A CA 1
ATOM 773 C C . HIS A 1 100 ? 2.596 23.266 -15.656 1 93.12 100 HIS A C 1
ATOM 775 O O . HIS A 1 100 ? 3.727 22.953 -16.047 1 93.12 100 HIS A O 1
ATOM 781 N N . GLU A 1 101 ? 1.595 22.406 -15.805 1 92 101 GLU A N 1
ATOM 782 C CA . GLU A 1 101 ? 1.532 21.281 -16.719 1 92 101 GLU A CA 1
ATOM 783 C C . GLU A 1 101 ? 2.412 20.125 -16.234 1 92 101 GLU A C 1
ATOM 785 O O . GLU A 1 101 ? 2.725 19.219 -17.016 1 92 101 GLU A O 1
ATOM 790 N N . LYS A 1 102 ? 2.834 20.281 -15.016 1 95.56 102 LYS A N 1
ATOM 791 C CA . LYS A 1 102 ? 3.57 19.188 -14.398 1 95.56 102 LYS A CA 1
ATOM 792 C C . LYS A 1 102 ? 2.721 18.484 -13.344 1 95.56 102 LYS A C 1
ATOM 794 O O . LYS A 1 102 ? 1.984 19.125 -12.602 1 95.56 102 LYS A O 1
ATOM 799 N N . VAL A 1 103 ? 2.85 17.203 -13.352 1 97.94 103 VAL A N 1
ATOM 800 C CA . VAL A 1 103 ? 2.131 16.438 -12.352 1 97.94 103 VAL A CA 1
ATOM 801 C C . VAL A 1 103 ? 2.803 16.594 -10.992 1 97.94 103 VAL A C 1
ATOM 803 O O . VAL A 1 103 ? 3.986 16.297 -10.836 1 97.94 103 VAL A O 1
ATOM 806 N N . VAL A 1 104 ? 2.049 17.094 -10.055 1 97.62 104 VAL A N 1
ATOM 807 C CA . VAL A 1 104 ? 2.568 17.234 -8.703 1 97.62 104 VAL A CA 1
ATOM 808 C C . VAL A 1 104 ? 2.205 16 -7.875 1 97.62 104 VAL A C 1
ATOM 810 O O . VAL A 1 104 ? 2.996 15.547 -7.047 1 97.62 104 VAL A O 1
ATOM 813 N N . TYR A 1 105 ? 1.05 15.508 -8.125 1 98.31 105 TYR A N 1
ATOM 814 C CA . TYR A 1 105 ? 0.525 14.352 -7.406 1 98.31 105 TYR A CA 1
ATOM 815 C C . TYR A 1 105 ? -0.374 13.508 -8.305 1 98.31 105 TYR A C 1
ATOM 817 O O . TYR A 1 105 ? -1.093 14.047 -9.148 1 98.31 105 TYR A O 1
ATOM 825 N N . THR A 1 106 ? -0.315 12.195 -8.133 1 98.81 106 THR A N 1
ATOM 826 C CA . THR A 1 106 ? -1.238 11.312 -8.836 1 98.81 106 THR A CA 1
ATOM 827 C C . THR A 1 106 ? -1.71 10.188 -7.918 1 98.81 106 THR A C 1
ATOM 829 O O . THR A 1 106 ? -0.995 9.789 -6.996 1 98.81 106 THR A O 1
ATOM 832 N N . ALA A 1 107 ? -2.939 9.75 -8.172 1 98.81 107 ALA A N 1
ATOM 833 C CA . ALA A 1 107 ? -3.494 8.672 -7.363 1 98.81 107 ALA A CA 1
ATOM 834 C C . ALA A 1 107 ? -4.496 7.844 -8.164 1 98.81 107 ALA A C 1
ATOM 836 O O . ALA A 1 107 ? -5.121 8.352 -9.102 1 98.81 107 ALA A O 1
ATOM 837 N N . MET A 1 108 ? -4.508 6.629 -7.855 1 98.88 108 MET A N 1
ATOM 838 C CA . MET A 1 108 ? -5.629 5.762 -8.211 1 98.88 108 MET A CA 1
ATOM 839 C C . MET A 1 108 ? -6.48 5.449 -6.984 1 98.88 108 MET A C 1
ATOM 841 O O . MET A 1 108 ? -5.949 5.207 -5.898 1 98.88 108 MET A O 1
ATOM 845 N N . ILE A 1 109 ? -7.77 5.523 -7.203 1 98.94 109 ILE A N 1
ATOM 846 C CA . ILE A 1 109 ? -8.688 5.363 -6.082 1 98.94 109 ILE A CA 1
ATOM 847 C C . ILE A 1 109 ? -9.789 4.371 -6.457 1 98.94 109 ILE A C 1
ATOM 849 O O . ILE A 1 109 ? -10.344 4.438 -7.555 1 98.94 109 ILE A O 1
ATOM 853 N N . LEU A 1 110 ? -10.055 3.488 -5.555 1 98.88 110 LEU A N 1
ATOM 854 C CA . LEU A 1 110 ? -11.133 2.521 -5.723 1 98.88 110 LEU A CA 1
ATOM 855 C C . LEU A 1 110 ? -12.305 2.846 -4.801 1 98.88 110 LEU A C 1
ATOM 857 O O . LEU A 1 110 ? -12.109 3.082 -3.604 1 98.88 110 LEU A O 1
ATOM 861 N N . PHE A 1 111 ? -13.5 2.908 -5.367 1 98.69 111 PHE A N 1
ATOM 862 C CA . PHE A 1 111 ? -14.742 3.096 -4.625 1 98.69 111 PHE A CA 1
ATOM 863 C C . PHE A 1 111 ? -15.609 1.843 -4.695 1 98.69 111 PHE A C 1
ATOM 865 O O . PHE A 1 111 ? -15.617 1.14 -5.707 1 98.69 111 PHE A O 1
ATOM 872 N N . SER A 1 112 ? -16.25 1.563 -3.639 1 97.69 112 SER A N 1
ATOM 873 C CA . SER A 1 112 ? -17.188 0.442 -3.572 1 97.69 112 SER A CA 1
ATOM 874 C C . SER A 1 112 ? -18.594 0.915 -3.262 1 97.69 112 SER A C 1
ATOM 876 O O . SER A 1 112 ? -18.797 1.812 -2.438 1 97.69 112 SER A O 1
ATOM 878 N N . ALA A 1 113 ? -19.531 0.299 -3.936 1 96.12 113 ALA A N 1
ATOM 879 C CA . ALA A 1 113 ? -20.922 0.511 -3.561 1 96.12 113 ALA A CA 1
ATOM 880 C C . ALA A 1 113 ? -21.203 0.01 -2.145 1 96.12 113 ALA A C 1
ATOM 882 O O . ALA A 1 113 ? -20.516 -0.898 -1.661 1 96.12 113 ALA A O 1
ATOM 883 N N . LYS A 1 114 ? -22.109 0.632 -1.552 1 87.44 114 LYS A N 1
ATOM 884 C CA . LYS A 1 114 ? -22.516 0.143 -0.24 1 87.44 114 LYS A CA 1
ATOM 885 C C . LYS A 1 114 ? -23.094 -1.271 -0.333 1 87.44 114 LYS A C 1
ATOM 887 O O . LYS A 1 114 ? -23.875 -1.572 -1.232 1 87.44 114 LYS A O 1
ATOM 892 N N . LYS A 1 115 ? -22.469 -2.135 0.446 1 80.5 115 LYS A N 1
ATOM 893 C CA . LYS A 1 115 ? -22.875 -3.537 0.428 1 80.5 115 LYS A CA 1
ATOM 894 C C . LYS A 1 115 ? -23.531 -3.938 1.745 1 80.5 115 LYS A C 1
ATOM 896 O O . LYS A 1 115 ? -23.359 -3.26 2.762 1 80.5 115 LYS A O 1
ATOM 901 N N . THR A 1 116 ? -24.359 -4.984 1.519 1 78.25 116 THR A N 1
ATOM 902 C CA . THR A 1 116 ? -25.031 -5.445 2.725 1 78.25 116 THR A CA 1
ATOM 903 C C . THR A 1 116 ? -24.625 -6.883 3.051 1 78.25 116 THR A C 1
ATOM 905 O O . THR A 1 116 ? -24.75 -7.32 4.195 1 78.25 116 THR A O 1
ATOM 908 N N . HIS A 1 117 ? -24.016 -7.555 2.1 1 85.38 117 HIS A N 1
ATOM 909 C CA . HIS A 1 117 ? -23.641 -8.945 2.355 1 85.38 117 HIS A CA 1
ATOM 910 C C . HIS A 1 117 ? -22.297 -9.031 3.055 1 85.38 117 HIS A C 1
ATOM 912 O O . HIS A 1 117 ? -21.344 -8.352 2.664 1 85.38 117 HIS A O 1
ATOM 918 N N . ASP A 1 118 ? -22.219 -9.812 4.145 1 88.94 118 ASP A N 1
ATOM 919 C CA . ASP A 1 118 ? -21.031 -9.977 4.965 1 88.94 118 ASP A CA 1
ATOM 920 C C . ASP A 1 118 ? -20.953 -11.391 5.539 1 88.94 118 ASP A C 1
ATOM 922 O O . ASP A 1 118 ? -21.422 -11.641 6.652 1 88.94 118 ASP A O 1
ATOM 926 N N . SER A 1 119 ? -20.234 -12.234 4.801 1 87.94 119 SER A N 1
ATOM 927 C CA . SER A 1 119 ? -20.203 -13.625 5.246 1 87.94 119 SER A CA 1
ATOM 928 C C . SER A 1 119 ? -19.062 -13.867 6.223 1 87.94 119 SER A C 1
ATOM 930 O O . SER A 1 119 ? -19.203 -14.648 7.168 1 87.94 119 SER A O 1
ATOM 932 N N . LEU A 1 120 ? -17.906 -13.312 5.977 1 91.56 120 LEU A N 1
ATOM 933 C CA . LEU A 1 120 ? -16.75 -13.375 6.875 1 91.56 120 LEU A CA 1
ATOM 934 C C . LEU A 1 120 ? -16.469 -12.016 7.488 1 91.56 120 LEU A C 1
ATOM 936 O O . LEU A 1 120 ? -16.375 -11.008 6.777 1 91.56 120 LEU A O 1
ATOM 940 N N . HIS A 1 121 ? -16.438 -11.953 8.828 1 92.94 121 HIS A N 1
ATOM 941 C CA . HIS A 1 121 ? -16.234 -10.688 9.531 1 92.94 121 HIS A CA 1
ATOM 942 C C . HIS A 1 121 ? -15.039 -10.758 10.469 1 92.94 121 HIS A C 1
ATOM 944 O O . HIS A 1 121 ? -14.945 -11.664 11.305 1 92.94 121 HIS A O 1
ATOM 950 N N . HIS A 1 122 ? -14.156 -9.805 10.258 1 95.25 122 HIS A N 1
ATOM 951 C CA . HIS A 1 122 ? -12.992 -9.695 11.125 1 95.25 122 HIS A CA 1
ATOM 952 C C . HIS A 1 122 ? -12.352 -8.312 11.016 1 95.25 122 HIS A C 1
ATOM 954 O O . HIS A 1 122 ? -12.141 -7.805 9.914 1 95.25 122 HIS A O 1
ATOM 960 N N . PHE A 1 123 ? -12.117 -7.664 12.141 1 96.5 123 PHE A N 1
ATOM 961 C CA . PHE A 1 123 ? -11.242 -6.504 12.258 1 96.5 123 PHE A CA 1
ATOM 962 C C . PHE A 1 123 ? -10.109 -6.773 13.234 1 96.5 123 PHE A C 1
ATOM 964 O O . PHE A 1 123 ? -10.344 -7.262 14.344 1 96.5 123 PHE A O 1
ATOM 971 N N . LYS A 1 124 ? -8.898 -6.527 12.773 1 97.75 124 LYS A N 1
ATOM 972 C CA . LYS A 1 124 ? -7.84 -6.441 13.773 1 97.75 124 LYS A CA 1
ATOM 973 C C . LYS A 1 124 ? -8.25 -5.547 14.93 1 97.75 124 LYS A C 1
ATOM 975 O O . LYS A 1 124 ? -8.766 -4.441 14.727 1 97.75 124 LYS A O 1
ATOM 980 N N . LYS A 1 125 ? -8.047 -6.047 16.109 1 97.19 125 LYS A N 1
ATOM 981 C CA . LYS A 1 125 ? -8.562 -5.34 17.281 1 97.19 125 LYS A CA 1
ATOM 982 C C . LYS A 1 125 ? -7.523 -5.309 18.406 1 97.19 125 LYS A C 1
ATOM 984 O O . LYS A 1 125 ? -6.887 -6.324 18.688 1 97.19 125 LYS A O 1
ATOM 989 N N . LEU A 1 126 ? -7.367 -4.094 18.891 1 96.94 126 LEU A N 1
ATOM 990 C CA . LEU A 1 126 ? -6.59 -3.943 20.109 1 96.94 126 LEU A CA 1
ATOM 991 C C . LEU A 1 126 ? -7.488 -4.055 21.344 1 96.94 126 LEU A C 1
ATOM 993 O O . LEU A 1 126 ? -8.664 -3.682 21.297 1 96.94 126 LEU A O 1
ATOM 997 N N . ASP A 1 127 ? -6.898 -4.578 22.375 1 96.62 127 ASP A N 1
ATOM 998 C CA . ASP A 1 127 ? -7.633 -4.633 23.641 1 96.62 127 ASP A CA 1
ATOM 999 C C . ASP A 1 127 ? -7.84 -3.236 24.203 1 96.62 127 ASP A C 1
ATOM 1001 O O . ASP A 1 127 ? -6.898 -2.615 24.703 1 96.62 127 ASP A O 1
ATOM 1005 N N . VAL A 1 128 ? -9 -2.818 24.234 1 94.44 128 VAL A N 1
ATOM 1006 C CA . VAL A 1 128 ? -9.344 -1.454 24.625 1 94.44 128 VAL A CA 1
ATOM 1007 C C . VAL A 1 128 ? -8.898 -1.201 26.062 1 94.44 128 VAL A C 1
ATOM 1009 O O . VAL A 1 128 ? -8.469 -0.096 26.391 1 94.44 128 VAL A O 1
ATOM 1012 N N . SER A 1 129 ? -9.023 -2.191 26.859 1 94.38 129 SER A N 1
ATOM 1013 C CA . SER A 1 129 ? -8.664 -2.049 28.266 1 94.38 129 SER A CA 1
ATOM 1014 C C . SER A 1 129 ? -7.168 -1.805 28.438 1 94.38 129 SER A C 1
ATOM 1016 O O . SER A 1 129 ? -6.727 -1.288 29.453 1 94.38 129 SER A 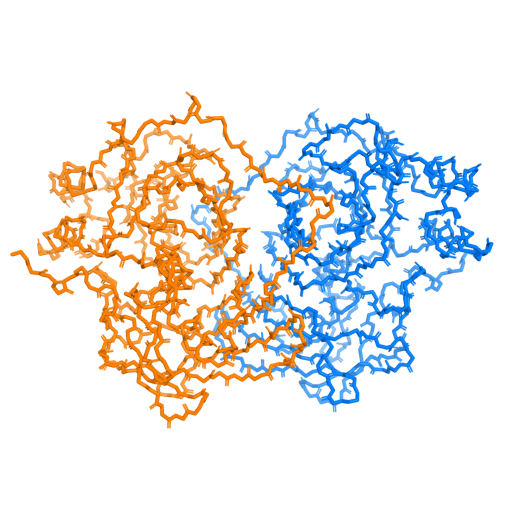O 1
ATOM 1018 N N . LYS A 1 130 ? -6.418 -2.135 27.438 1 94.19 130 LYS A N 1
ATOM 1019 C CA . LYS A 1 130 ? -4.965 -2.004 27.516 1 94.19 130 LYS A CA 1
ATOM 1020 C C . LYS A 1 130 ? -4.477 -0.804 26.719 1 94.19 130 LYS A C 1
ATOM 1022 O O . LYS A 1 130 ? -3.283 -0.504 26.688 1 94.19 130 LYS A O 1
ATOM 1027 N N . LEU A 1 131 ? -5.406 -0.174 26 1 93.94 131 LEU A N 1
ATOM 1028 C CA . LEU A 1 131 ? -5.012 0.994 25.219 1 93.94 131 LEU A CA 1
ATOM 1029 C C . LEU A 1 131 ? -4.605 2.146 26.125 1 93.94 131 LEU A C 1
ATOM 1031 O O . LEU A 1 131 ? -5.258 2.396 27.141 1 93.94 131 LEU A O 1
ATOM 1035 N N . PRO A 1 132 ? -3.49 2.742 25.797 1 93.31 132 PRO A N 1
ATOM 1036 C CA . PRO A 1 132 ? -3.154 3.922 26.594 1 93.31 132 PRO A CA 1
ATOM 1037 C C . PRO A 1 132 ? -4.238 4.996 26.547 1 93.31 132 PRO A C 1
ATOM 1039 O O . PRO A 1 132 ? -4.801 5.262 25.484 1 93.31 132 PRO A O 1
ATOM 1042 N N . LYS A 1 133 ? -4.492 5.566 27.688 1 94.44 133 LYS A N 1
ATOM 1043 C CA . LYS A 1 133 ? -5.484 6.637 27.75 1 94.44 133 LYS A CA 1
ATOM 1044 C C . LYS A 1 133 ? -4.969 7.902 27.062 1 94.44 133 LYS A C 1
ATOM 1046 O O . LYS A 1 133 ? -3.771 8.195 27.109 1 94.44 133 LYS A O 1
ATOM 1051 N N . VAL A 1 134 ? -5.855 8.672 26.484 1 96.06 134 VAL A N 1
ATOM 1052 C CA . VAL A 1 134 ? -5.5 9.938 25.859 1 96.06 134 VAL A CA 1
ATOM 1053 C C . VAL A 1 134 ? -4.805 10.844 26.875 1 96.06 134 VAL A C 1
ATOM 1055 O O . VAL A 1 134 ? -3.848 11.547 26.531 1 96.06 134 VAL A O 1
ATOM 1058 N N . SER A 1 135 ? -5.195 10.727 28.125 1 95.56 135 SER A N 1
ATOM 1059 C CA . SER A 1 135 ? -4.684 11.578 29.203 1 95.56 135 SER A CA 1
ATOM 1060 C C . SER A 1 135 ? -3.234 11.242 29.531 1 95.56 135 SER A C 1
ATOM 1062 O O . SER A 1 135 ? -2.551 12.016 30.203 1 95.56 135 SER A O 1
ATOM 1064 N N . SER A 1 136 ? -2.82 10.055 29.125 1 96.25 136 SER A N 1
ATOM 1065 C CA . SER A 1 136 ? -1.438 9.656 29.375 1 96.25 136 SER A CA 1
ATOM 1066 C C . SER A 1 136 ? -0.492 10.281 28.359 1 96.25 136 SER A C 1
ATOM 1068 O O . SER A 1 136 ? 0.727 10.125 28.453 1 96.25 136 SER A O 1
ATOM 1070 N N . PHE A 1 137 ? -1.025 10.945 27.406 1 97.88 137 PHE A N 1
ATOM 1071 C CA . PHE A 1 137 ? -0.262 11.641 26.375 1 97.88 137 PHE A CA 1
ATOM 1072 C C . PHE A 1 137 ? -0.29 13.148 26.609 1 97.88 137 PHE A C 1
ATOM 1074 O O . PHE A 1 137 ? -0.999 13.633 27.484 1 97.88 137 PHE A O 1
ATOM 1081 N N . TYR A 1 138 ? 0.481 13.867 25.906 1 98.12 138 TYR A N 1
ATOM 1082 C CA . TYR A 1 138 ? 0.641 15.305 26.094 1 98.12 138 TYR A CA 1
ATOM 1083 C C . TYR A 1 138 ? 0.094 16.078 24.906 1 98.12 138 TYR A C 1
ATOM 1085 O O . TYR A 1 138 ? 0.235 15.656 23.766 1 98.12 138 TYR A O 1
ATOM 1093 N N . ARG A 1 139 ? -0.407 17.219 25.234 1 98.12 139 ARG A N 1
ATOM 1094 C CA . ARG A 1 139 ? -0.784 18.125 24.156 1 98.12 139 ARG A CA 1
ATOM 1095 C C . ARG A 1 139 ? 0.431 18.516 23.328 1 98.12 139 ARG A C 1
ATOM 1097 O O . ARG A 1 139 ? 1.483 18.844 23.875 1 98.12 139 ARG A O 1
ATOM 1104 N N . ALA A 1 140 ? 0.201 18.562 22.062 1 97.62 140 ALA A N 1
ATOM 1105 C CA . ALA A 1 140 ? 1.326 18.781 21.156 1 97.62 140 ALA A CA 1
ATOM 1106 C C . ALA A 1 140 ? 1.913 20.172 21.344 1 97.62 140 ALA A C 1
ATOM 1108 O O . ALA A 1 140 ? 3.133 20.359 21.297 1 97.62 140 ALA A O 1
ATOM 1109 N N . ASP A 1 141 ? 1.054 21.203 21.531 1 96.56 141 ASP A N 1
ATOM 1110 C CA . ASP A 1 141 ? 1.534 22.578 21.672 1 96.56 141 ASP A CA 1
ATOM 1111 C C . ASP A 1 141 ? 2.408 22.734 22.906 1 96.56 141 ASP A C 1
ATOM 1113 O O . ASP A 1 141 ? 3.494 23.312 22.844 1 96.56 141 ASP A O 1
ATOM 1117 N N . GLU A 1 142 ? 2.014 22.156 23.984 1 97.56 142 GLU A N 1
ATOM 1118 C CA . GLU A 1 142 ? 2.758 22.234 25.25 1 97.56 142 GLU A CA 1
ATOM 1119 C C . GLU A 1 142 ? 4.055 21.438 25.172 1 97.56 142 GLU A C 1
ATOM 1121 O O . GLU A 1 142 ? 5.109 21.906 25.609 1 97.56 142 GLU A O 1
ATOM 1126 N N . LEU A 1 143 ? 3.92 20.234 24.656 1 97.62 143 LEU A N 1
ATOM 1127 C CA . LEU A 1 143 ? 5.102 19.375 24.547 1 97.62 143 LEU A CA 1
ATOM 1128 C C . LEU A 1 143 ? 6.137 20 23.609 1 97.62 143 LEU A C 1
ATOM 1130 O O . LEU A 1 143 ? 7.34 19.938 23.891 1 97.62 143 LEU A O 1
ATOM 1134 N N . PHE A 1 144 ? 5.695 20.531 22.484 1 96.31 144 PHE A N 1
ATOM 1135 C CA . PHE A 1 144 ? 6.59 21.188 21.531 1 96.31 144 PHE A CA 1
ATOM 1136 C C . PHE A 1 144 ? 7.293 22.375 22.172 1 96.31 144 PHE A C 1
ATOM 1138 O O . PHE A 1 144 ? 8.5 22.562 22 1 96.31 144 PHE A O 1
ATOM 1145 N N . GLU A 1 145 ? 6.582 23.172 22.906 1 95.69 145 GLU A N 1
ATOM 1146 C CA . GLU A 1 145 ? 7.18 24.312 23.609 1 95.69 145 GLU A CA 1
ATOM 1147 C C . GLU A 1 145 ? 8.25 23.844 24.594 1 95.69 145 GLU A C 1
ATOM 1149 O O . GLU A 1 145 ? 9.352 24.406 24.625 1 95.69 145 GLU A O 1
ATOM 1154 N N . GLU A 1 146 ? 7.949 22.844 25.297 1 96 146 GLU A N 1
ATOM 1155 C CA . GLU A 1 146 ? 8.852 22.344 26.344 1 96 146 GLU A CA 1
ATOM 1156 C C . GLU A 1 146 ? 10.07 21.672 25.734 1 96 146 GLU A C 1
ATOM 1158 O O . GLU A 1 146 ? 11.195 21.875 26.188 1 96 146 GLU A O 1
ATOM 1163 N N . SER A 1 147 ? 9.844 20.875 24.719 1 94.69 147 SER A N 1
ATOM 1164 C CA . SER A 1 147 ? 10.883 19.984 24.219 1 94.69 147 SER A CA 1
ATOM 1165 C C . SER A 1 147 ? 11.672 20.609 23.078 1 94.69 147 SER A C 1
ATOM 1167 O O . SER A 1 147 ? 12.812 20.25 22.828 1 94.69 147 SER A O 1
ATOM 1169 N N . VAL A 1 148 ? 11.055 21.531 22.328 1 93.38 148 VAL A N 1
ATOM 1170 C CA . VAL A 1 148 ? 11.695 22.141 21.156 1 93.38 148 VAL A CA 1
ATOM 1171 C C . VAL A 1 148 ? 11.883 23.641 21.391 1 93.38 148 VAL A C 1
ATOM 1173 O O . VAL A 1 148 ? 13 24.156 21.281 1 93.38 148 VAL A O 1
ATOM 1176 N N . GLY A 1 149 ? 10.836 24.328 21.797 1 92.75 149 GLY A N 1
ATOM 1177 C CA . GLY A 1 149 ? 10.914 25.766 22.016 1 92.75 149 GLY A CA 1
ATOM 1178 C C . GLY A 1 149 ? 11.969 26.172 23.031 1 92.75 149 GLY A C 1
ATOM 1179 O O . GLY A 1 149 ? 12.812 27.031 22.75 1 92.75 149 GLY A O 1
ATOM 1180 N N . LYS A 1 150 ? 12 25.531 24.172 1 93.12 150 LYS A N 1
ATOM 1181 C CA . LYS A 1 150 ? 12.93 25.875 25.25 1 93.12 150 LYS A CA 1
ATOM 1182 C C . LYS A 1 150 ? 14.336 25.375 24.938 1 93.12 150 LYS A C 1
ATOM 1184 O O . LYS A 1 150 ? 15.305 25.781 25.594 1 93.12 150 LYS A O 1
ATOM 1189 N N . LYS A 1 151 ? 14.445 24.562 23.938 1 91.75 151 LYS A N 1
ATOM 1190 C CA . LYS A 1 151 ? 15.742 24.031 23.516 1 91.75 151 LYS A CA 1
ATOM 1191 C C . LYS A 1 151 ? 16.062 24.422 22.078 1 91.75 151 LYS A C 1
ATOM 1193 O O . LYS A 1 151 ? 16.656 23.656 21.344 1 91.75 151 LYS A O 1
ATOM 1198 N N . VAL A 1 152 ? 15.586 25.516 21.672 1 92.19 152 VAL A N 1
ATOM 1199 C CA . VAL A 1 152 ? 15.602 25.938 20.281 1 92.19 152 VAL A CA 1
ATOM 1200 C C . VAL A 1 152 ? 17.047 26.062 19.781 1 92.19 152 VAL A C 1
ATOM 1202 O O . VAL A 1 152 ? 17.328 25.781 18.625 1 92.19 152 VAL A O 1
ATOM 1205 N N . LYS A 1 153 ? 18.031 26.391 20.641 1 91.31 153 LYS A N 1
ATOM 1206 C CA . LYS A 1 153 ? 19.438 26.531 20.25 1 91.31 153 LYS A CA 1
ATOM 1207 C C . LYS A 1 153 ? 19.984 25.203 19.719 1 91.31 153 LYS A C 1
ATOM 1209 O O . LYS A 1 153 ? 20.75 25.188 18.75 1 91.31 153 LYS A O 1
ATOM 1214 N N . ASN A 1 154 ? 19.594 24.125 20.359 1 91.31 154 ASN A N 1
ATOM 1215 C CA . ASN A 1 154 ? 20 22.797 19.891 1 91.31 154 ASN A CA 1
ATOM 1216 C C . ASN A 1 154 ? 19.469 22.516 18.484 1 91.31 154 ASN A C 1
ATOM 1218 O O . ASN A 1 154 ? 20.188 22 17.641 1 91.31 154 ASN A O 1
ATOM 1222 N N . TYR A 1 155 ? 18.25 22.891 18.219 1 91.06 155 TYR A N 1
ATOM 1223 C CA . TYR A 1 155 ? 17.609 22.625 16.938 1 91.06 155 TYR A CA 1
ATOM 1224 C C . TYR A 1 155 ? 18.125 23.562 15.859 1 91.06 155 TYR A C 1
ATOM 1226 O O . TYR A 1 155 ? 18.172 23.203 14.68 1 91.06 155 TYR A O 1
ATOM 1234 N N . GLN A 1 156 ? 18.562 24.766 16.281 1 89.25 156 GLN A N 1
ATOM 1235 C CA . GLN A 1 156 ? 19.172 25.703 15.344 1 89.25 156 GLN A CA 1
ATOM 1236 C C . GLN A 1 156 ? 20.453 25.125 14.742 1 89.25 156 GLN A C 1
ATOM 1238 O O . GLN A 1 156 ? 20.781 25.391 13.578 1 89.25 156 GLN A O 1
ATOM 1243 N N . ASN A 1 157 ? 21.078 24.344 15.484 1 88.94 157 ASN A N 1
ATOM 1244 C CA . ASN A 1 157 ? 22.312 23.719 15.023 1 88.94 157 ASN A CA 1
ATOM 1245 C C . ASN A 1 157 ? 22.047 22.609 14.008 1 88.94 157 ASN A C 1
ATOM 1247 O O . ASN A 1 157 ? 22.938 22.234 13.25 1 88.94 157 ASN A O 1
ATOM 1251 N N . LEU A 1 158 ? 20.844 22.125 14 1 87.44 158 LEU A N 1
ATOM 1252 C CA . LEU A 1 158 ? 20.516 20.969 13.188 1 87.44 158 LEU A CA 1
ATOM 1253 C C . LEU A 1 158 ? 19.797 21.375 11.906 1 87.44 158 LEU A C 1
ATOM 1255 O O . LEU A 1 158 ? 19.953 20.734 10.859 1 87.44 158 LEU A O 1
ATOM 1259 N N . ASN A 1 159 ? 18.953 22.328 12 1 85.62 159 ASN A N 1
ATOM 1260 C CA . ASN A 1 159 ? 18.062 22.703 10.914 1 85.62 159 ASN A CA 1
ATOM 1261 C C . ASN A 1 159 ? 17.938 24.219 10.781 1 85.62 159 ASN A C 1
ATOM 1263 O O . ASN A 1 159 ? 17.547 24.906 11.727 1 85.62 159 ASN A O 1
ATOM 1267 N N . GLU A 1 160 ? 18.156 24.703 9.648 1 81.19 160 GLU A N 1
ATOM 1268 C CA . GLU A 1 160 ? 18.203 26.141 9.375 1 81.19 160 GLU A CA 1
ATOM 1269 C C . GLU A 1 160 ? 16.828 26.781 9.578 1 81.19 160 GLU A C 1
ATOM 1271 O O . GLU A 1 160 ? 16.734 27.984 9.852 1 81.19 160 GLU A O 1
ATOM 1276 N N . GLY A 1 161 ? 15.766 25.969 9.516 1 80.19 161 GLY A N 1
ATOM 1277 C CA . GLY A 1 161 ? 14.43 26.5 9.727 1 80.19 161 GLY A CA 1
ATOM 1278 C C . GLY A 1 161 ? 14.234 27.109 11.102 1 80.19 161 GLY A C 1
ATOM 1279 O O . GLY A 1 161 ? 13.453 28.047 11.266 1 80.19 161 GLY A O 1
ATOM 1280 N N . PHE A 1 162 ? 14.969 26.656 12.016 1 85.94 162 PHE A N 1
ATOM 1281 C CA . PHE A 1 162 ? 14.82 27.094 13.391 1 85.94 162 PHE A CA 1
ATOM 1282 C C . PHE A 1 162 ? 15.57 28.406 13.617 1 85.94 162 PHE A C 1
ATOM 1284 O O . PHE A 1 162 ? 15.469 29.016 14.688 1 85.94 162 PHE A O 1
ATOM 1291 N N . GLN A 1 163 ? 16.297 28.859 12.562 1 84.94 163 GLN A N 1
ATOM 1292 C CA . GLN A 1 163 ? 16.938 30.172 12.672 1 84.94 163 GLN A CA 1
ATOM 1293 C C . GLN A 1 163 ? 15.906 31.297 12.625 1 84.94 163 GLN A C 1
ATOM 1295 O O . GLN A 1 163 ? 16.141 32.375 13.141 1 84.94 163 GLN A O 1
ATOM 1300 N N . ASP A 1 164 ? 14.781 30.922 11.961 1 83.62 164 ASP A N 1
ATOM 1301 C CA . ASP A 1 164 ? 13.641 31.828 11.992 1 83.62 164 ASP A CA 1
ATOM 1302 C C . ASP A 1 164 ? 12.914 31.734 13.336 1 83.62 164 ASP A C 1
ATOM 1304 O O . ASP A 1 164 ? 12.258 30.734 13.633 1 83.62 164 ASP A O 1
ATOM 1308 N N . LEU A 1 165 ? 13.016 32.75 14.062 1 76.12 165 LEU A N 1
ATOM 1309 C CA . LEU A 1 165 ? 12.508 32.781 15.43 1 76.12 165 LEU A CA 1
ATOM 1310 C C . LEU A 1 165 ? 10.992 32.594 15.453 1 76.12 165 LEU A C 1
ATOM 1312 O O . LEU A 1 165 ? 10.43 32.188 16.469 1 76.12 165 LEU A O 1
ATOM 1316 N N . THR A 1 166 ? 10.344 32.906 14.344 1 86.94 166 THR A N 1
ATOM 1317 C CA . THR A 1 166 ? 8.891 32.781 14.305 1 86.94 166 THR A CA 1
ATOM 1318 C C . THR A 1 166 ? 8.484 31.344 14.047 1 86.94 166 THR A C 1
ATOM 1320 O O . THR A 1 166 ? 7.324 30.969 14.227 1 86.94 166 THR A O 1
ATOM 1323 N N . TYR A 1 167 ? 9.422 30.531 13.648 1 85.75 167 TYR A N 1
ATOM 1324 C CA . TYR A 1 167 ? 9.141 29.156 13.289 1 85.75 167 TYR A CA 1
ATOM 1325 C C . TYR A 1 167 ? 8.539 28.391 14.461 1 85.75 167 TYR A C 1
ATOM 1327 O O . TYR A 1 167 ? 7.52 27.719 14.312 1 85.75 167 TYR A O 1
ATOM 1335 N N . VAL A 1 168 ? 9.109 28.562 15.586 1 89.44 168 VAL A N 1
ATOM 1336 C CA . VAL A 1 168 ? 8.664 27.859 16.797 1 89.44 168 VAL A CA 1
ATOM 1337 C C . VAL A 1 168 ? 7.254 28.328 17.156 1 89.44 168 VAL A C 1
ATOM 1339 O O . VAL A 1 168 ? 6.367 27.5 17.391 1 89.44 168 VAL A O 1
ATOM 1342 N N . ASP A 1 169 ? 7.051 29.625 17.141 1 90.19 169 ASP A N 1
ATOM 1343 C CA . ASP A 1 169 ? 5.754 30.188 17.516 1 90.19 169 ASP A CA 1
ATOM 1344 C C . ASP A 1 169 ? 4.664 29.734 16.547 1 90.19 169 ASP A C 1
ATOM 1346 O O . ASP A 1 169 ? 3.553 29.406 16.969 1 90.19 169 ASP A O 1
ATOM 1350 N N . ARG A 1 170 ? 4.973 29.688 15.344 1 88.56 170 ARG A N 1
ATOM 1351 C CA . ARG A 1 170 ? 4.012 29.266 14.328 1 88.56 170 ARG A CA 1
ATOM 1352 C C . ARG A 1 170 ? 3.627 27.797 14.516 1 88.56 170 ARG A C 1
ATOM 1354 O O . ARG A 1 170 ? 2.465 27.438 14.336 1 88.56 170 ARG A O 1
ATOM 1361 N N . ASN A 1 171 ? 4.625 27.016 14.836 1 90.75 171 ASN A N 1
ATOM 1362 C CA . ASN A 1 171 ? 4.34 25.609 15.07 1 90.75 171 ASN A CA 1
ATOM 1363 C C . ASN A 1 171 ? 3.465 25.406 16.297 1 90.75 171 ASN A C 1
ATOM 1365 O O . ASN A 1 171 ? 2.543 24.594 16.297 1 90.75 171 ASN A O 1
ATOM 1369 N N . ILE A 1 172 ? 3.752 26.156 17.344 1 93.06 172 ILE A N 1
ATOM 1370 C CA . ILE A 1 172 ? 2.951 26.078 18.547 1 93.06 172 ILE A CA 1
ATOM 1371 C C . ILE A 1 172 ? 1.509 26.484 18.25 1 93.06 172 ILE A C 1
ATOM 1373 O O . ILE A 1 172 ? 0.568 25.797 18.672 1 93.06 172 ILE A O 1
ATOM 1377 N N . GLU A 1 173 ? 1.352 27.547 17.453 1 91.75 173 GLU A N 1
ATOM 1378 C CA . GLU A 1 173 ? 0.018 28.016 17.094 1 91.75 173 GLU A CA 1
ATOM 1379 C C . GLU A 1 173 ? -0.714 26.969 16.25 1 91.75 173 GLU A C 1
ATOM 1381 O O . GLU A 1 173 ? -1.916 26.75 16.422 1 91.75 173 GLU A O 1
ATOM 1386 N N . ASN A 1 174 ? -0.02 26.344 15.383 1 91.25 174 ASN A N 1
ATOM 1387 C CA . ASN A 1 174 ? -0.62 25.297 14.547 1 91.25 174 ASN A CA 1
ATOM 1388 C C . ASN A 1 174 ? -1.071 24.109 15.375 1 91.25 174 ASN A C 1
ATOM 1390 O O . ASN A 1 174 ? -2.16 23.562 15.164 1 91.25 174 ASN A O 1
ATOM 1394 N N . PHE A 1 175 ? -0.199 23.703 16.328 1 94.69 175 PHE A N 1
ATOM 1395 C CA . PHE A 1 175 ? -0.563 22.594 17.203 1 94.69 175 PHE A CA 1
ATOM 1396 C C . PHE A 1 175 ? -1.781 22.953 18.047 1 94.69 175 PHE A C 1
ATOM 1398 O O . PHE A 1 175 ? -2.627 22.094 18.312 1 94.69 175 PHE A O 1
ATOM 1405 N N . LYS A 1 176 ? -1.843 24.188 18.391 1 93.69 176 LYS A N 1
ATOM 1406 C CA . LYS A 1 176 ? -2.869 24.625 19.344 1 93.69 176 LYS A CA 1
ATOM 1407 C C . LYS A 1 176 ? -4.195 24.875 18.625 1 93.69 176 LYS A C 1
ATOM 1409 O O . LYS A 1 176 ? -5.262 24.562 19.156 1 93.69 176 LYS A O 1
ATOM 1414 N N . HIS A 1 177 ? -4.105 25.453 17.375 1 92.31 177 HIS A N 1
ATOM 1415 C CA . HIS A 1 177 ? -5.324 25.984 16.766 1 92.31 177 HIS A CA 1
ATOM 1416 C C . HIS A 1 177 ? -5.516 25.422 15.359 1 92.31 177 HIS A C 1
ATOM 1418 O O . HIS A 1 177 ? -6.539 25.688 14.719 1 92.31 177 HIS A O 1
ATOM 1424 N N . GLY A 1 178 ? -4.566 24.672 14.852 1 92.69 178 GLY A N 1
ATOM 1425 C CA . GLY A 1 178 ? -4.664 24.156 13.5 1 92.69 178 GLY A CA 1
ATOM 1426 C C . GLY A 1 178 ? -5.75 23.109 13.336 1 92.69 178 GLY A C 1
ATOM 1427 O O . GLY A 1 178 ? -6.555 22.906 14.242 1 92.69 178 GLY A O 1
ATOM 1428 N N . VAL A 1 179 ? -5.797 22.469 12.203 1 93.56 179 VAL A N 1
ATOM 1429 C CA . VAL A 1 179 ? -6.844 21.547 11.789 1 93.56 179 VAL A CA 1
ATOM 1430 C C . VAL A 1 179 ? -6.828 20.312 12.68 1 93.56 179 VAL A C 1
ATOM 1432 O O . VAL A 1 179 ? -7.879 19.734 12.977 1 93.56 179 VAL A O 1
ATOM 1435 N N . LEU A 1 180 ? -5.656 19.953 13.094 1 96.69 180 LEU A N 1
ATOM 1436 C CA . LEU A 1 180 ? -5.477 18.656 13.766 1 96.69 180 LEU A CA 1
ATOM 1437 C C . LEU A 1 180 ? -5.113 18.859 15.234 1 96.69 180 LEU A C 1
ATOM 1439 O O . LEU A 1 180 ? -4.441 19.828 15.586 1 96.69 180 LEU A O 1
ATOM 1443 N N . ASP A 1 181 ? -5.617 18.031 16.031 1 96.56 181 ASP A N 1
ATOM 1444 C CA . ASP A 1 181 ? -5.277 17.938 17.438 1 96.56 181 ASP A CA 1
ATOM 1445 C C . ASP A 1 181 ? -4.488 16.656 17.734 1 96.56 181 ASP A C 1
ATOM 1447 O O . ASP A 1 181 ? -4.922 15.562 17.391 1 96.56 181 ASP A O 1
ATOM 1451 N N . TYR A 1 182 ? -3.326 16.859 18.375 1 97.88 182 TYR A N 1
ATOM 1452 C CA . TYR A 1 182 ? -2.432 15.742 18.656 1 97.88 182 TYR A CA 1
ATOM 1453 C C . TYR A 1 182 ? -2.26 15.539 20.156 1 97.88 182 TYR A C 1
ATOM 1455 O O . TYR A 1 182 ? -2.188 16.516 20.906 1 97.88 182 TYR A O 1
ATOM 1463 N N . ARG A 1 183 ? -2.195 14.289 20.562 1 98.56 183 ARG A N 1
ATOM 1464 C CA . ARG A 1 183 ? -1.68 13.867 21.859 1 98.56 183 ARG A CA 1
ATOM 1465 C C . ARG A 1 183 ? -0.46 12.961 21.688 1 98.56 183 ARG A C 1
ATOM 1467 O O . ARG A 1 183 ? -0.592 11.789 21.344 1 98.56 183 ARG A O 1
ATOM 1474 N N . PHE A 1 184 ? 0.716 13.508 22.016 1 98.31 184 PHE A N 1
ATOM 1475 C CA . PHE A 1 184 ? 1.989 12.852 21.75 1 98.31 184 PHE A CA 1
ATOM 1476 C C . PHE A 1 184 ? 2.549 12.219 23.016 1 98.31 184 PHE A C 1
ATOM 1478 O O . PHE A 1 184 ? 2.256 12.68 24.125 1 98.31 184 PHE A O 1
ATOM 1485 N N . PRO A 1 185 ? 3.324 11.109 22.875 1 97.12 185 PRO A N 1
ATOM 1486 C CA . PRO A 1 185 ? 4.109 10.656 24.016 1 97.12 185 PRO A CA 1
ATOM 1487 C C . PRO A 1 185 ? 5.184 11.664 24.422 1 97.12 185 PRO A C 1
ATOM 1489 O O . PRO A 1 185 ? 5.637 12.453 23.594 1 97.12 185 PRO A O 1
ATOM 1492 N N . LYS A 1 186 ? 5.645 11.586 25.594 1 95.56 186 LYS A N 1
ATOM 1493 C CA . LYS A 1 186 ? 6.535 12.578 26.203 1 95.56 186 LYS A CA 1
ATOM 1494 C C . LYS A 1 186 ? 7.836 12.695 25.406 1 95.56 186 LYS A C 1
ATOM 1496 O O . LYS A 1 186 ? 8.406 13.789 25.312 1 95.56 186 LYS A O 1
ATOM 1501 N N . ASP A 1 187 ? 8.258 11.594 24.844 1 95.56 187 ASP A N 1
ATOM 1502 C CA . ASP A 1 187 ? 9.586 11.578 24.234 1 95.56 187 ASP A CA 1
ATOM 1503 C C . ASP A 1 187 ? 9.5 11.664 22.719 1 95.56 187 ASP A C 1
ATOM 1505 O O . ASP A 1 187 ? 10.438 11.281 22.016 1 95.56 187 ASP A O 1
ATOM 1509 N N . LEU A 1 188 ? 8.375 12.117 22.125 1 96.44 188 LEU A N 1
ATOM 1510 C CA . LEU A 1 188 ? 8.188 12.125 20.688 1 96.44 188 LEU A CA 1
ATOM 1511 C C . LEU A 1 188 ? 9.297 12.914 20 1 96.44 188 LEU A C 1
ATOM 1513 O O . LEU A 1 188 ? 9.875 12.453 19 1 96.44 188 LEU A O 1
ATOM 1517 N N . PHE A 1 189 ? 9.586 14.102 20.531 1 95.69 189 PHE A N 1
ATOM 1518 C CA . PHE A 1 189 ? 10.453 15.023 19.812 1 95.69 189 PHE A CA 1
ATOM 1519 C C . PHE A 1 189 ? 11.914 14.633 19.969 1 95.69 189 PHE A C 1
ATOM 1521 O O . PHE A 1 189 ? 12.773 15.078 19.203 1 95.69 189 PHE A O 1
ATOM 1528 N N . TYR A 1 190 ? 12.219 13.844 20.906 1 93.44 190 TYR A N 1
ATOM 1529 C CA . TYR A 1 190 ? 13.539 13.242 21.047 1 93.44 190 TYR A CA 1
ATOM 1530 C C . TYR A 1 190 ? 13.477 12.008 21.938 1 93.44 190 TYR A C 1
ATOM 1532 O O . TYR A 1 190 ? 13.453 12.125 23.172 1 93.44 190 TYR A O 1
ATOM 1540 N N . SER A 1 191 ? 13.555 10.859 21.219 1 86.06 191 SER A N 1
ATOM 1541 C CA . SER A 1 191 ? 13.516 9.602 21.953 1 86.06 191 SER A CA 1
ATOM 1542 C C . SER A 1 191 ? 14.914 9.156 22.375 1 86.06 191 SER A C 1
ATOM 1544 O O . SER A 1 191 ? 15.859 9.25 21.578 1 86.06 191 SER A O 1
ATOM 1546 N N . ASN A 1 192 ? 15.141 8.891 23.609 1 78.69 192 ASN A N 1
ATOM 1547 C CA . ASN A 1 192 ? 16.453 8.461 24.078 1 78.69 192 ASN A CA 1
ATOM 1548 C C . ASN A 1 192 ? 16.594 6.941 24.031 1 78.69 192 ASN A C 1
ATOM 1550 O O . ASN A 1 192 ? 17.578 6.391 24.531 1 78.69 192 ASN A O 1
ATOM 1554 N N . LYS A 1 193 ? 15.602 6.293 23.516 1 84.81 193 LYS A N 1
ATOM 1555 C CA . LYS A 1 193 ? 15.68 4.844 23.344 1 84.81 193 LYS A CA 1
ATOM 1556 C C . LYS A 1 193 ? 15.164 4.418 21.969 1 84.81 193 LYS A C 1
ATOM 1558 O O . LYS A 1 193 ? 14.469 5.184 21.297 1 84.81 193 LYS A O 1
ATOM 1563 N N . LYS A 1 194 ? 15.672 3.26 21.578 1 84.25 194 LYS A N 1
ATOM 1564 C CA . LYS A 1 194 ? 15.219 2.717 20.312 1 84.25 194 LYS A CA 1
ATOM 1565 C C . LYS A 1 194 ? 13.859 2.039 20.453 1 84.25 194 LYS A C 1
ATOM 1567 O O . LYS A 1 194 ? 13.664 1.207 21.344 1 84.25 194 LYS A O 1
ATOM 1572 N N . TYR A 1 195 ? 12.906 2.506 19.641 1 89.88 195 TYR A N 1
ATOM 1573 C CA . TYR A 1 195 ? 11.562 1.931 19.656 1 89.88 195 TYR A CA 1
ATOM 1574 C C . TYR A 1 195 ? 11.219 1.334 18.297 1 89.88 195 TYR A C 1
ATOM 1576 O O . TYR A 1 195 ? 11.711 1.802 17.266 1 89.88 195 TYR A O 1
ATOM 1584 N N . ASP A 1 196 ? 10.398 0.259 18.344 1 93.44 196 ASP A N 1
ATOM 1585 C CA . ASP A 1 196 ? 9.93 -0.33 17.094 1 93.44 196 ASP A CA 1
ATOM 1586 C C . ASP A 1 196 ? 8.477 0.055 16.828 1 93.44 196 ASP A C 1
ATOM 1588 O O . ASP A 1 196 ? 7.906 -0.325 15.805 1 93.44 196 ASP A O 1
ATOM 1592 N N . LEU A 1 197 ? 7.914 0.75 17.828 1 96.5 197 LEU A N 1
ATOM 1593 C CA . LEU A 1 197 ? 6.504 1.124 17.75 1 96.5 197 LEU A CA 1
ATOM 1594 C C . LEU A 1 197 ? 6.273 2.506 18.344 1 96.5 197 LEU A C 1
ATOM 1596 O O . LEU A 1 197 ? 6.777 2.811 19.422 1 96.5 197 LEU A O 1
ATOM 1600 N N . LEU A 1 198 ? 5.617 3.377 17.578 1 97.5 198 LEU A N 1
ATOM 1601 C CA . LEU A 1 198 ? 5.168 4.672 18.078 1 97.5 198 LEU A CA 1
ATOM 1602 C C . LEU A 1 198 ? 3.646 4.758 18.078 1 97.5 198 LEU A C 1
ATOM 1604 O O . LEU A 1 198 ? 2.996 4.355 17.109 1 97.5 198 LEU A O 1
ATOM 1608 N N . ARG A 1 199 ? 3.121 5.195 19.203 1 97.69 199 ARG A N 1
ATOM 1609 C CA . ARG A 1 199 ? 1.683 5.422 19.312 1 97.69 199 ARG A CA 1
ATOM 1610 C C . ARG A 1 199 ? 1.385 6.863 19.719 1 97.69 199 ARG A C 1
ATOM 1612 O O . ARG A 1 199 ? 2.055 7.426 20.578 1 97.69 199 ARG A O 1
ATOM 1619 N N . TYR A 1 200 ? 0.438 7.48 19.078 1 98.38 200 TYR A N 1
ATOM 1620 C CA . TYR A 1 200 ? -0.12 8.742 19.547 1 98.38 200 TYR A CA 1
ATOM 1621 C C . TYR A 1 200 ? -1.571 8.898 19.109 1 98.38 200 TYR A C 1
ATOM 1623 O O . TYR A 1 200 ? -2.07 8.102 18.297 1 98.38 200 TYR A O 1
ATOM 1631 N N . TYR A 1 201 ? -2.256 9.828 19.656 1 98.69 201 TYR A N 1
ATOM 1632 C CA . TYR A 1 201 ? -3.652 10.086 19.312 1 98.69 201 TYR A CA 1
ATOM 1633 C C . TYR A 1 201 ? -3.781 11.328 18.438 1 98.69 201 TYR A C 1
ATOM 1635 O O . TYR A 1 201 ? -3.018 12.281 18.594 1 98.69 201 TYR A O 1
ATOM 1643 N N . ILE A 1 202 ? -4.727 11.328 17.562 1 98.44 202 ILE A N 1
ATOM 1644 C CA . ILE A 1 202 ? -4.957 12.445 16.656 1 98.44 202 ILE A CA 1
ATOM 1645 C C . ILE A 1 202 ? -6.441 12.547 16.328 1 98.44 202 ILE A C 1
ATOM 1647 O O . ILE A 1 202 ? -7.137 11.531 16.234 1 98.44 202 ILE A O 1
ATOM 1651 N N . ASN A 1 203 ? -6.988 13.672 16.203 1 96.62 203 ASN A N 1
ATOM 1652 C CA . ASN A 1 203 ? -8.336 13.891 15.68 1 96.62 203 ASN A CA 1
ATOM 1653 C C . ASN A 1 203 ? -8.414 15.172 14.859 1 96.62 203 ASN A C 1
ATOM 1655 O O . ASN A 1 203 ? -7.426 15.898 14.727 1 96.62 203 ASN A O 1
ATOM 1659 N N . CYS A 1 204 ? -9.477 15.312 14.141 1 96.56 204 CYS A N 1
ATOM 1660 C CA . CYS A 1 204 ? -9.781 16.516 13.375 1 96.56 204 CYS A CA 1
ATOM 1661 C C . CYS A 1 204 ? -10.648 17.469 14.18 1 96.56 204 CYS A C 1
ATOM 1663 O O . CYS A 1 204 ? -11.703 17.078 14.688 1 96.56 204 CYS A O 1
ATOM 1665 N N . ARG A 1 205 ? -10.25 18.75 14.312 1 95.56 205 ARG A N 1
ATOM 1666 C CA . ARG A 1 205 ? -10.984 19.719 15.125 1 95.56 205 ARG A CA 1
ATOM 1667 C C . ARG A 1 205 ? -12.32 20.062 14.484 1 95.56 205 ARG A C 1
ATOM 1669 O O . ARG A 1 205 ? -13.312 20.297 15.18 1 95.56 205 ARG A O 1
ATOM 1676 N N . GLN A 1 206 ? -12.305 20.141 13.148 1 94.56 206 GLN A N 1
ATOM 1677 C CA . GLN A 1 206 ? -13.555 20.422 12.445 1 94.56 206 GLN A CA 1
ATOM 1678 C C . GLN A 1 206 ? -14.492 19.219 12.492 1 94.56 206 GLN A C 1
ATOM 1680 O O . GLN A 1 206 ? -14.109 18.109 12.125 1 94.56 206 GLN A O 1
ATOM 1685 N N . HIS A 1 207 ? -15.742 19.469 12.828 1 96.56 207 HIS A N 1
ATOM 1686 C CA . HIS A 1 207 ? -16.734 18.406 12.922 1 96.56 207 HIS A CA 1
ATOM 1687 C C . HIS A 1 207 ? -17.172 17.938 11.539 1 96.56 207 HIS A C 1
ATOM 1689 O O . HIS A 1 207 ? -17.438 18.766 10.656 1 96.56 207 HIS A O 1
ATOM 1695 N N . VAL A 1 208 ? -17.219 16.641 11.375 1 97.56 208 VAL A N 1
ATOM 1696 C CA . VAL A 1 208 ? -17.75 16.031 10.156 1 97.56 208 VAL A CA 1
ATOM 1697 C C . VAL A 1 208 ? -19.078 15.32 10.477 1 97.56 208 VAL A C 1
ATOM 1699 O O . VAL A 1 208 ? -19.141 14.5 11.391 1 97.56 208 VAL A O 1
ATOM 1702 N N . THR A 1 209 ? -20.109 15.586 9.688 1 97.62 209 THR A N 1
ATOM 1703 C CA . THR A 1 209 ? -21.438 15.023 9.914 1 97.62 209 THR A CA 1
ATOM 1704 C C . THR A 1 209 ? -21.422 13.508 9.719 1 97.62 209 THR A C 1
ATOM 1706 O O . THR A 1 209 ? -20.609 12.984 8.953 1 97.62 209 THR A O 1
ATOM 1709 N N . LYS A 1 210 ? -22.328 12.836 10.391 1 95.62 210 LYS A N 1
ATOM 1710 C CA . LYS A 1 210 ? -22.484 11.391 10.25 1 95.62 210 LYS A CA 1
ATOM 1711 C C . LYS A 1 210 ? -23.688 11.055 9.383 1 95.62 210 LYS A C 1
ATOM 1713 O O . LYS A 1 210 ? -23.953 9.883 9.086 1 95.62 210 LYS A O 1
ATOM 1718 N N . VAL A 1 211 ? -24.359 12.109 8.953 1 94.94 211 VAL A N 1
ATOM 1719 C CA . VAL A 1 211 ? -25.594 11.906 8.219 1 94.94 211 VAL A CA 1
ATOM 1720 C C . VAL A 1 211 ? -25.547 12.648 6.883 1 94.94 211 VAL A C 1
ATOM 1722 O O . VAL A 1 211 ? -25.016 13.766 6.809 1 94.94 211 VAL A O 1
ATOM 1725 N N . TYR A 1 212 ? -26.078 11.969 5.883 1 93.19 212 TYR A N 1
ATOM 1726 C CA . TYR A 1 212 ? -26.156 12.609 4.574 1 93.19 212 TYR A CA 1
ATOM 1727 C C . TYR A 1 212 ? -27.234 13.695 4.562 1 93.19 212 TYR A C 1
ATOM 1729 O O . TYR A 1 212 ? -28.391 13.43 4.883 1 93.19 212 TYR A O 1
ATOM 1737 N N . ARG A 1 213 ? -26.844 14.914 4.211 1 91.5 213 ARG A N 1
ATOM 1738 C CA . ARG A 1 213 ? -27.766 16.047 4.129 1 91.5 213 ARG A CA 1
ATOM 1739 C C . ARG A 1 213 ? -27.531 16.844 2.859 1 91.5 213 ARG A C 1
ATOM 1741 O O . ARG A 1 213 ? -28.016 17.984 2.742 1 91.5 213 ARG A O 1
ATOM 1748 N N . ARG A 1 214 ? -26.844 16.297 1.976 1 89.25 214 ARG A N 1
ATOM 1749 C CA . ARG A 1 214 ? -26.406 17.047 0.802 1 89.25 214 ARG A CA 1
ATOM 1750 C C . ARG A 1 214 ? -27.469 17.016 -0.294 1 89.25 214 ARG A C 1
ATOM 1752 O O . ARG A 1 214 ? -28.016 15.945 -0.606 1 89.25 214 ARG A O 1
ATOM 1759 N N . ASP A 1 215 ? -27.812 18.188 -0.759 1 86.25 215 ASP A N 1
ATOM 1760 C CA . ASP A 1 215 ? -28.672 18.25 -1.944 1 86.25 215 ASP A CA 1
ATOM 1761 C C . ASP A 1 215 ? -27.859 18 -3.215 1 86.25 215 ASP A C 1
ATOM 1763 O O . ASP A 1 215 ? -26.625 18.156 -3.211 1 86.25 215 ASP A O 1
ATOM 1767 N N . ARG A 1 216 ? -28.812 17.922 -4.164 1 76.69 216 ARG A N 1
ATOM 1768 C CA . ARG A 1 216 ? -28.219 17.625 -5.465 1 76.69 216 ARG A CA 1
ATOM 1769 C C . ARG A 1 216 ? -27.391 18.797 -5.973 1 76.69 216 ARG A C 1
ATOM 1771 O O . ARG A 1 216 ? -27.719 19.953 -5.727 1 76.69 216 ARG A O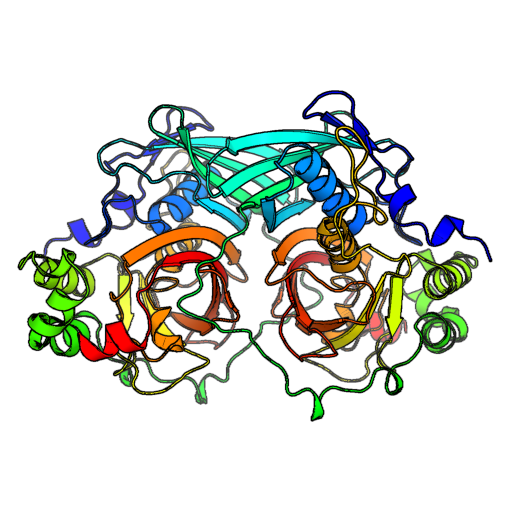 1
ATOM 1778 N N . TYR A 1 217 ? -26.109 18.891 -6.141 1 79.81 217 TYR A N 1
ATOM 1779 C CA . TYR A 1 217 ? -25.234 19.859 -6.797 1 79.81 217 TYR A CA 1
ATOM 1780 C C . TYR A 1 217 ? -24.469 20.672 -5.77 1 79.81 217 TYR A C 1
ATOM 1782 O O . TYR A 1 217 ? -23.656 21.531 -6.133 1 79.81 217 TYR A O 1
ATOM 1790 N N . GLU A 1 218 ? -24.859 20.359 -4.535 1 90.06 218 GLU A N 1
ATOM 1791 C CA . GLU A 1 218 ? -24.094 21.047 -3.488 1 90.06 218 GLU A CA 1
ATOM 1792 C C . GLU A 1 218 ? -22.672 20.5 -3.41 1 90.06 218 GLU A C 1
ATOM 1794 O O . GLU A 1 218 ? -22.422 19.344 -3.771 1 90.06 218 GLU A O 1
ATOM 1799 N N . LYS A 1 219 ? -21.891 21.391 -2.961 1 94.38 219 LYS A N 1
ATOM 1800 C CA . LYS A 1 219 ? -20.516 20.984 -2.689 1 94.38 219 LYS A CA 1
ATOM 1801 C C . LYS A 1 219 ? -20.453 19.938 -1.571 1 94.38 219 LYS A C 1
ATOM 1803 O O . LYS A 1 219 ? -21.328 19.906 -0.702 1 94.38 219 LYS A O 1
ATOM 1808 N N . ILE A 1 220 ? -19.484 19.141 -1.698 1 96.88 220 ILE A N 1
ATOM 1809 C CA . ILE A 1 220 ? -19.234 18.203 -0.61 1 96.88 220 ILE A CA 1
ATOM 1810 C C . ILE A 1 220 ? -18.5 18.922 0.521 1 96.88 220 ILE A C 1
ATOM 1812 O O . ILE A 1 220 ? -17.391 19.422 0.326 1 96.88 220 ILE A O 1
ATOM 1816 N N . THR A 1 221 ? -19.078 18.953 1.691 1 97.12 221 THR A N 1
ATOM 1817 C CA . THR A 1 221 ? -18.5 19.609 2.852 1 97.12 221 THR A CA 1
ATOM 1818 C C . THR A 1 221 ? -18.578 18.719 4.086 1 97.12 221 THR A C 1
ATOM 1820 O O . THR A 1 221 ? -19.297 17.719 4.09 1 97.12 221 THR A O 1
ATOM 1823 N N . PRO A 1 222 ? -17.828 19.062 5.152 1 97.12 222 PRO A N 1
ATOM 1824 C CA . PRO A 1 222 ? -17.922 18.297 6.395 1 97.12 222 PRO A CA 1
ATOM 1825 C C . PRO A 1 222 ? -19.328 18.328 6.988 1 97.12 222 PRO A C 1
ATOM 1827 O O . PRO A 1 222 ? -19.734 17.375 7.676 1 97.12 222 PRO A O 1
ATOM 1830 N N . ALA A 1 223 ? -20.125 19.281 6.664 1 96.38 223 ALA A N 1
ATOM 1831 C CA . ALA A 1 223 ? -21.422 19.484 7.309 1 96.38 223 ALA A CA 1
ATOM 1832 C C . ALA A 1 223 ? -22.5 18.672 6.617 1 96.38 223 ALA A C 1
ATOM 1834 O O . ALA A 1 223 ? -23.547 18.391 7.207 1 96.38 223 ALA A O 1
ATOM 1835 N N . ASN A 1 224 ? -22.266 18.25 5.352 1 97.5 224 ASN A N 1
ATOM 1836 C CA . ASN A 1 224 ? -23.422 17.734 4.641 1 97.5 224 ASN A CA 1
ATOM 1837 C C . ASN A 1 224 ? -23.172 16.328 4.098 1 97.5 224 ASN A C 1
ATOM 1839 O O . ASN A 1 224 ? -24.094 15.664 3.613 1 97.5 224 ASN A O 1
ATOM 1843 N N . ASP A 1 225 ? -22 15.797 4.125 1 97.62 225 ASP A N 1
ATOM 1844 C CA . ASP A 1 225 ? -21.672 14.492 3.561 1 97.62 225 ASP A CA 1
ATOM 1845 C C . ASP A 1 225 ? -20.766 13.695 4.504 1 97.62 225 ASP A C 1
ATOM 1847 O O . ASP A 1 225 ? -19.625 14.078 4.754 1 97.62 225 ASP A O 1
ATOM 1851 N N . PRO A 1 226 ? -21.25 12.57 5.012 1 97.44 226 PRO A N 1
ATOM 1852 C CA . PRO A 1 226 ? -20.453 11.781 5.957 1 97.44 226 PRO A CA 1
ATOM 1853 C C . PRO A 1 226 ? -19.188 11.219 5.332 1 97.44 226 PRO A C 1
ATOM 1855 O O . PRO A 1 226 ? -18.234 10.898 6.047 1 97.44 226 PRO A O 1
ATOM 1858 N N . ARG A 1 227 ? -19.125 11.156 3.99 1 97.81 227 ARG A N 1
ATOM 1859 C CA . ARG A 1 227 ? -17.938 10.641 3.314 1 97.81 227 ARG A CA 1
ATOM 1860 C C . ARG A 1 227 ? -16.766 11.602 3.469 1 97.81 227 ARG A C 1
ATOM 1862 O O . ARG A 1 227 ? -15.617 11.227 3.203 1 97.81 227 ARG A O 1
ATOM 1869 N N . TYR A 1 228 ? -17 12.805 3.977 1 98.62 228 TYR A N 1
ATOM 1870 C CA . TYR A 1 228 ? -15.914 13.75 4.215 1 98.62 228 TYR A CA 1
ATOM 1871 C C . TYR A 1 228 ? -14.969 13.234 5.293 1 98.62 228 TYR A C 1
ATOM 1873 O O . TYR A 1 228 ? -13.828 13.703 5.402 1 98.62 228 TYR A O 1
ATOM 1881 N N . SER A 1 229 ? -15.43 12.297 6.117 1 98.62 229 SER A N 1
ATOM 1882 C CA . SER A 1 229 ? -14.562 11.68 7.113 1 98.62 229 SER A CA 1
ATOM 1883 C C . SER A 1 229 ? -13.383 10.977 6.457 1 98.62 229 SER A C 1
ATOM 1885 O O . SER A 1 229 ? -12.281 10.938 7.012 1 98.62 229 SER A O 1
ATOM 1887 N N . TYR A 1 230 ? -13.602 10.359 5.238 1 98.81 230 TYR A N 1
ATOM 1888 C CA . TYR A 1 230 ? -12.508 9.75 4.492 1 98.81 230 TYR A CA 1
ATOM 1889 C C . TYR A 1 230 ? -11.516 10.797 4.023 1 98.81 230 TYR A C 1
ATOM 1891 O O . TYR A 1 230 ? -10.305 10.578 4.055 1 98.81 230 TYR A O 1
ATOM 1899 N N . VAL A 1 231 ? -11.984 11.953 3.611 1 98.88 231 VAL A N 1
ATOM 1900 C CA . VAL A 1 231 ? -11.164 13.07 3.148 1 98.88 231 VAL A CA 1
ATOM 1901 C C . VAL A 1 231 ? -10.328 13.609 4.309 1 98.88 231 VAL A C 1
ATOM 1903 O O . VAL A 1 231 ? -9.125 13.852 4.156 1 98.88 231 VAL A O 1
ATOM 1906 N N . ALA A 1 232 ? -11 13.75 5.434 1 98.62 232 ALA A N 1
ATOM 1907 C CA . ALA A 1 232 ? -10.312 14.219 6.629 1 98.62 232 ALA A CA 1
ATOM 1908 C C . ALA A 1 232 ? -9.203 13.25 7.043 1 98.62 232 ALA A C 1
ATOM 1910 O O . ALA A 1 232 ? -8.102 13.664 7.387 1 98.62 232 ALA A O 1
ATOM 1911 N N . LEU A 1 233 ? -9.5 11.969 6.988 1 98.88 233 LEU A N 1
ATOM 1912 C CA . LEU A 1 233 ? -8.484 10.977 7.336 1 98.88 233 LEU A CA 1
ATOM 1913 C C . LEU A 1 233 ? -7.336 11.016 6.336 1 98.88 233 LEU A C 1
ATOM 1915 O O . LEU A 1 233 ? -6.168 10.883 6.719 1 98.88 233 LEU A O 1
ATOM 1919 N N . ALA A 1 234 ? -7.645 11.172 5.078 1 98.88 234 ALA A N 1
ATOM 1920 C CA . ALA A 1 234 ? -6.598 11.297 4.066 1 98.88 234 ALA A CA 1
ATOM 1921 C C . ALA A 1 234 ? -5.66 12.453 4.395 1 98.88 234 ALA A C 1
ATOM 1923 O O . ALA A 1 234 ? -4.438 12.32 4.277 1 98.88 234 ALA A O 1
ATOM 1924 N N . TYR A 1 235 ? -6.176 13.547 4.863 1 97.94 235 TYR A N 1
ATOM 1925 C CA . TYR A 1 235 ? -5.391 14.719 5.25 1 97.94 235 TYR A CA 1
ATOM 1926 C C . TYR A 1 235 ? -4.5 14.406 6.445 1 97.94 235 TYR A C 1
ATOM 1928 O O . TYR A 1 235 ? -3.293 14.648 6.406 1 97.94 235 TYR A O 1
ATOM 1936 N N . LEU A 1 236 ? -5.113 13.844 7.465 1 97.88 236 LEU A N 1
ATOM 1937 C CA . LEU A 1 236 ? -4.363 13.68 8.703 1 97.88 236 LEU A CA 1
ATOM 1938 C C . LEU A 1 236 ? -3.391 12.508 8.609 1 97.88 236 LEU A C 1
ATOM 1940 O O . LEU A 1 236 ? -2.449 12.414 9.398 1 97.88 236 LEU A O 1
ATOM 1944 N N . SER A 1 237 ? -3.553 11.609 7.562 1 98.56 237 SER A N 1
ATOM 1945 C CA . SER A 1 237 ? -2.75 10.398 7.457 1 98.56 237 SER A CA 1
ATOM 1946 C C . SER A 1 237 ? -1.305 10.719 7.094 1 98.56 237 SER A C 1
ATOM 1948 O O . SER A 1 237 ? -0.411 9.891 7.281 1 98.56 237 SER A O 1
ATOM 1950 N N . ASP A 1 238 ? -1.084 11.898 6.551 1 97.19 238 ASP A N 1
ATOM 1951 C CA . ASP A 1 238 ? 0.268 12.281 6.164 1 97.19 238 ASP A CA 1
ATOM 1952 C C . ASP A 1 238 ? 0.923 13.148 7.242 1 97.19 238 ASP A C 1
ATOM 1954 O O . ASP A 1 238 ? 2.08 13.547 7.105 1 97.19 238 ASP A O 1
ATOM 1958 N N . SER A 1 239 ? 0.204 13.469 8.273 1 95.38 239 SER A N 1
ATOM 1959 C CA . SER A 1 239 ? 0.704 14.359 9.32 1 95.38 239 SER A CA 1
ATOM 1960 C C . SER A 1 239 ? 1.517 13.594 10.359 1 95.38 239 SER A C 1
ATOM 1962 O O . SER A 1 239 ? 1.059 12.578 10.891 1 95.38 239 SER A O 1
ATOM 1964 N N . TYR A 1 240 ? 2.729 14.047 10.695 1 95.75 240 TYR A N 1
ATOM 1965 C CA . TYR A 1 240 ? 3.637 13.43 11.656 1 95.75 240 TYR A CA 1
ATOM 1966 C C . TYR A 1 240 ? 3.719 11.93 11.438 1 95.75 240 TYR A C 1
ATOM 1968 O O . TYR A 1 240 ? 3.514 11.148 12.375 1 95.75 240 TYR A O 1
ATOM 1976 N N . PHE A 1 241 ? 3.969 11.555 10.266 1 97.38 241 PHE A N 1
ATOM 1977 C CA . PHE A 1 241 ? 4.145 10.172 9.836 1 97.38 241 PHE A CA 1
ATOM 1978 C C . PHE A 1 241 ? 5.574 9.93 9.367 1 97.38 241 PHE A C 1
ATOM 1980 O O . PHE A 1 241 ? 6.449 9.617 10.18 1 97.38 241 PHE A O 1
ATOM 1987 N N . LEU A 1 242 ? 5.949 10.453 8.195 1 96.94 242 LEU A N 1
ATOM 1988 C CA . LEU A 1 242 ? 7.344 10.391 7.77 1 96.94 242 LEU A CA 1
ATOM 1989 C C . LEU A 1 242 ? 8.227 11.242 8.672 1 96.94 242 LEU A C 1
ATOM 1991 O O . LEU A 1 242 ? 9.367 10.867 8.969 1 96.94 242 LEU A O 1
ATOM 1995 N N . PHE A 1 243 ? 7.656 12.266 9.188 1 93.94 243 PHE A N 1
ATOM 1996 C CA . PHE A 1 243 ? 8.359 13.273 9.969 1 93.94 243 PHE A CA 1
ATOM 1997 C C . PHE A 1 243 ? 8.883 12.672 11.273 1 93.94 243 PHE A C 1
ATOM 1999 O O . PHE A 1 243 ? 9.875 13.148 11.828 1 93.94 243 PHE A O 1
ATOM 2006 N N . VAL A 1 244 ? 8.266 11.594 11.773 1 96.38 244 VAL A N 1
ATOM 2007 C CA . VAL A 1 244 ? 8.641 11.055 13.07 1 96.38 244 VAL A CA 1
ATOM 2008 C C . VAL A 1 244 ? 9.68 9.953 12.898 1 96.38 244 VAL A C 1
ATOM 2010 O O . VAL A 1 244 ? 10.023 9.258 13.859 1 96.38 244 VAL A O 1
ATOM 2013 N N . LEU A 1 245 ? 10.227 9.805 11.727 1 96.19 245 LEU A N 1
ATOM 2014 C CA . LEU A 1 245 ? 11.203 8.773 11.391 1 96.19 245 LEU A CA 1
ATOM 2015 C C . LEU A 1 245 ? 12.344 8.742 12.406 1 96.19 245 LEU A C 1
ATOM 2017 O O . LEU A 1 245 ? 12.734 7.676 12.875 1 96.19 245 LEU A O 1
ATOM 2021 N N . PRO A 1 246 ? 12.891 9.906 12.852 1 95 246 PRO A N 1
ATOM 2022 C CA . PRO A 1 246 ? 14.016 9.883 13.789 1 95 246 PRO A CA 1
ATOM 2023 C C . PRO A 1 246 ? 13.672 9.203 15.109 1 95 246 PRO A C 1
ATOM 2025 O O . PRO A 1 246 ? 14.57 8.711 15.805 1 95 246 PRO A O 1
ATOM 2028 N N . TYR A 1 247 ? 12.359 9.156 15.438 1 96 247 TYR A N 1
ATOM 2029 C CA . TYR A 1 247 ? 11.906 8.484 16.656 1 96 247 TYR A CA 1
ATOM 2030 C C . TYR A 1 247 ? 12.391 7.043 16.688 1 96 247 TYR A C 1
ATOM 2032 O O . TYR A 1 247 ? 12.734 6.527 17.766 1 96 247 TYR A O 1
ATOM 2040 N N . PHE A 1 248 ? 12.531 6.402 15.57 1 96.06 248 PHE A N 1
ATOM 2041 C CA . PHE A 1 248 ? 12.906 4.996 15.469 1 96.06 248 PHE A CA 1
ATOM 2042 C C . PHE A 1 248 ? 14.422 4.844 15.414 1 96.06 248 PHE A C 1
ATOM 2044 O O . PHE A 1 248 ? 14.938 3.725 15.398 1 96.06 248 PHE A O 1
ATOM 2051 N N . HIS A 1 249 ? 15.164 5.957 15.391 1 94 249 HIS A N 1
ATOM 2052 C CA . HIS A 1 249 ? 16.609 5.922 15.266 1 94 249 HIS A CA 1
ATOM 2053 C C . HIS A 1 249 ? 17.281 6.652 16.438 1 94 249 HIS A C 1
ATOM 2055 O O . HIS A 1 249 ? 18.469 6.98 16.359 1 94 249 HIS A O 1
ATOM 2061 N N . ASN A 1 250 ? 16.484 6.98 17.484 1 93 250 ASN A N 1
ATOM 2062 C CA . ASN A 1 250 ? 17 7.656 18.672 1 93 250 ASN A CA 1
ATOM 2063 C C . ASN A 1 250 ? 17.609 9.008 18.312 1 93 250 ASN A C 1
ATOM 2065 O O . ASN A 1 250 ? 18.734 9.305 18.734 1 93 250 ASN A O 1
ATOM 2069 N N . LEU A 1 251 ? 16.984 9.727 17.438 1 93.56 251 LEU A N 1
ATOM 2070 C CA . LEU A 1 251 ? 17.422 11.047 17 1 93.56 251 LEU A CA 1
ATOM 2071 C C . LEU A 1 251 ? 16.328 12.078 17.219 1 93.56 251 LEU A C 1
ATOM 2073 O O . LEU A 1 251 ? 15.141 11.734 17.312 1 93.56 251 LEU A O 1
ATOM 2077 N N . PRO A 1 252 ? 16.688 13.344 17.406 1 93.5 252 PRO A N 1
ATOM 2078 C CA . PRO A 1 252 ? 15.664 14.391 17.484 1 93.5 252 PRO A CA 1
ATOM 2079 C C . PRO A 1 252 ? 14.898 14.578 16.188 1 93.5 252 PRO A C 1
ATOM 2081 O O . PRO A 1 252 ? 15.492 14.516 15.102 1 93.5 252 PRO A O 1
ATOM 2084 N N . ILE A 1 253 ? 13.641 14.805 16.391 1 92.81 253 ILE A N 1
ATOM 2085 C CA . ILE A 1 253 ? 12.859 15.172 15.203 1 92.81 253 ILE A CA 1
ATOM 2086 C C . ILE A 1 253 ? 13.398 16.469 14.609 1 92.81 253 ILE A C 1
ATOM 2088 O O . ILE A 1 253 ? 14.086 17.234 15.289 1 92.81 253 ILE A O 1
ATOM 2092 N N . TYR A 1 254 ? 13.266 16.719 13.383 1 90.31 254 TYR A N 1
ATOM 2093 C CA . TYR A 1 254 ? 13.688 17.906 12.656 1 90.31 254 TYR A CA 1
ATOM 2094 C C . TYR A 1 254 ? 15.188 17.906 12.414 1 90.31 254 TYR A C 1
ATOM 2096 O O . TYR A 1 254 ? 15.82 18.953 12.352 1 90.31 254 TYR A O 1
ATOM 2104 N N . SER A 1 255 ? 15.812 16.797 12.438 1 92.06 255 SER A N 1
ATOM 2105 C CA . SER A 1 255 ? 17.25 16.703 12.242 1 92.06 255 SER A CA 1
ATOM 2106 C C . SER A 1 255 ? 17.594 16.359 10.797 1 92.06 255 SER A C 1
ATOM 2108 O O . SER A 1 255 ? 18.766 16.172 10.453 1 92.06 255 SER A O 1
ATOM 2110 N N . HIS A 1 256 ? 16.562 16.25 9.93 1 92.31 256 HIS A N 1
ATOM 2111 C CA . HIS A 1 256 ? 16.797 15.883 8.531 1 92.31 256 HIS A CA 1
ATOM 2112 C C . HIS A 1 256 ? 17.406 17.047 7.75 1 92.31 256 HIS A C 1
ATOM 2114 O O . HIS A 1 256 ? 17.156 18.219 8.062 1 92.31 256 HIS A O 1
ATOM 2120 N N . LYS A 1 257 ? 18.172 16.75 6.746 1 89.62 257 LYS A N 1
ATOM 2121 C CA . LYS A 1 257 ? 18.703 17.734 5.82 1 89.62 257 LYS A CA 1
ATOM 2122 C C . LYS A 1 257 ? 17.75 17.969 4.648 1 89.62 257 LYS A C 1
ATOM 2124 O O . LYS A 1 257 ? 17.656 19.078 4.133 1 89.62 257 LYS A O 1
ATOM 2129 N N . PHE A 1 258 ? 17.141 16.906 4.254 1 87.94 258 PHE A N 1
ATOM 2130 C CA . PHE A 1 258 ? 16.219 16.875 3.123 1 87.94 258 PHE A CA 1
ATOM 2131 C C . PHE A 1 258 ? 15.172 15.789 3.316 1 87.94 258 PHE A C 1
ATOM 2133 O O . PHE A 1 258 ? 15.469 14.703 3.818 1 87.94 258 PHE A O 1
ATOM 2140 N N . SER A 1 259 ? 13.883 16.156 3.045 1 92.69 259 SER A N 1
ATOM 2141 C CA . SER A 1 259 ? 12.812 15.172 3.229 1 92.69 259 SER A CA 1
ATOM 2142 C C . SER A 1 259 ? 11.734 15.32 2.158 1 92.69 259 SER A C 1
ATOM 2144 O O . SER A 1 259 ? 11.164 16.406 1.994 1 92.69 259 SER A O 1
ATOM 2146 N N . VAL A 1 260 ? 11.469 14.25 1.432 1 93.19 260 VAL A N 1
ATOM 2147 C CA . VAL A 1 260 ? 10.359 14.242 0.483 1 93.19 260 VAL A CA 1
ATOM 2148 C C . VAL A 1 260 ? 9.602 12.922 0.59 1 93.19 260 VAL A C 1
ATOM 2150 O O . VAL A 1 260 ? 10.203 11.859 0.767 1 93.19 260 VAL A O 1
ATOM 2153 N N . SER A 1 261 ? 8.297 13.062 0.585 1 96.5 261 SER A N 1
ATOM 2154 C CA . SER A 1 261 ? 7.457 11.867 0.48 1 96.5 261 SER A CA 1
ATOM 2155 C C . SER A 1 261 ? 7.461 11.312 -0.939 1 96.5 261 SER A C 1
ATOM 2157 O O . SER A 1 261 ? 7.477 12.07 -1.909 1 96.5 261 SER A O 1
ATOM 2159 N N . LEU A 1 262 ? 7.453 10.023 -1.07 1 97.94 262 LEU A N 1
ATOM 2160 C CA . LEU A 1 262 ? 7.469 9.391 -2.385 1 97.94 262 LEU A CA 1
ATOM 2161 C C . LEU A 1 262 ? 6.09 8.844 -2.74 1 97.94 262 LEU A C 1
ATOM 2163 O O . LEU A 1 262 ? 5.52 9.211 -3.77 1 97.94 262 LEU A O 1
ATOM 2167 N N . ASP A 1 263 ? 5.551 8.047 -1.926 1 98.75 263 ASP A N 1
ATOM 2168 C CA . ASP A 1 263 ? 4.211 7.516 -2.158 1 98.75 263 ASP A CA 1
ATOM 2169 C C . ASP A 1 263 ? 3.377 7.551 -0.879 1 98.75 263 ASP A C 1
ATOM 2171 O O . ASP A 1 263 ? 3.879 7.91 0.187 1 98.75 263 ASP A O 1
ATOM 2175 N N . HIS A 1 264 ? 2.121 7.344 -1.012 1 98.81 264 HIS A N 1
ATOM 2176 C CA . HIS A 1 264 ? 1.162 7.293 0.085 1 98.81 264 HIS A CA 1
ATOM 2177 C C . HIS A 1 264 ? -0.039 6.422 -0.274 1 98.81 264 HIS A C 1
ATOM 2179 O O . HIS A 1 264 ? -0.665 6.625 -1.317 1 98.81 264 HIS A O 1
ATOM 2185 N N . SER A 1 265 ? -0.313 5.434 0.511 1 98.88 265 SER A N 1
ATOM 2186 C CA . SER A 1 265 ? -1.473 4.582 0.262 1 98.88 265 SER A CA 1
ATOM 2187 C C . SER A 1 265 ? -2.324 4.43 1.518 1 98.88 265 SER A C 1
ATOM 2189 O O . SER A 1 265 ? -1.803 4.445 2.635 1 98.88 265 SER A O 1
ATOM 2191 N N . ILE A 1 266 ? -3.59 4.332 1.319 1 98.94 266 ILE A N 1
ATOM 2192 C CA . ILE A 1 266 ? -4.559 4.152 2.396 1 98.94 266 ILE A CA 1
ATOM 2193 C C . ILE A 1 266 ? -5.52 3.02 2.045 1 98.94 266 ILE A C 1
ATOM 2195 O O . ILE A 1 266 ? -6.039 2.963 0.929 1 98.94 266 ILE A O 1
ATOM 2199 N N . HIS A 1 267 ? -5.703 2.107 2.9 1 98.94 267 HIS A N 1
ATOM 2200 C CA . HIS A 1 267 ? -6.859 1.215 2.891 1 98.94 267 HIS A CA 1
ATOM 2201 C C . HIS A 1 267 ? -7.859 1.598 3.977 1 98.94 267 HIS A C 1
ATOM 2203 O O . HIS A 1 267 ? -7.527 1.594 5.164 1 98.94 267 HIS A O 1
ATOM 2209 N N . PHE A 1 268 ? -9.047 1.905 3.553 1 98.69 268 PHE A N 1
ATOM 2210 C CA . PHE A 1 268 ? -10.109 2.252 4.484 1 98.69 268 PHE A CA 1
ATOM 2211 C C . PHE A 1 268 ? -10.898 1.012 4.898 1 98.69 268 PHE A C 1
ATOM 2213 O O . PHE A 1 268 ? -11.531 0.367 4.062 1 98.69 268 PHE A O 1
ATOM 2220 N N . HIS A 1 269 ? -10.859 0.723 6.203 1 97.94 269 HIS A N 1
ATOM 2221 C CA . HIS A 1 269 ? -11.492 -0.507 6.66 1 97.94 269 HIS A CA 1
ATOM 2222 C C . HIS A 1 269 ? -12.938 -0.256 7.098 1 97.94 269 HIS A C 1
ATOM 2224 O O . HIS A 1 269 ? -13.773 -1.16 7.047 1 97.94 269 HIS A O 1
ATOM 2230 N N . GLN A 1 270 ? -13.148 0.916 7.551 1 95.44 270 GLN A N 1
ATOM 2231 C CA . GLN A 1 270 ? -14.461 1.424 7.938 1 95.44 270 GLN A CA 1
ATOM 2232 C C . GLN A 1 270 ? -14.5 2.947 7.875 1 95.44 270 GLN A C 1
ATOM 2234 O O . GLN A 1 270 ? -13.453 3.598 7.766 1 95.44 270 GLN A O 1
ATOM 2239 N N . GLN A 1 271 ? -15.711 3.512 7.875 1 96 271 GLN A N 1
ATOM 2240 C CA . GLN A 1 271 ? -15.805 4.965 7.934 1 96 271 GLN A CA 1
ATOM 2241 C C . GLN A 1 271 ? -15.195 5.508 9.219 1 96 271 GLN A C 1
ATOM 2243 O O . GLN A 1 271 ? -15.633 5.156 10.32 1 96 271 GLN A O 1
ATOM 2248 N N . PRO A 1 272 ? -14.156 6.309 9.094 1 97.81 272 PRO A N 1
ATOM 2249 C CA . PRO A 1 272 ? -13.469 6.77 10.297 1 97.81 272 PRO A CA 1
ATOM 2250 C C . PRO A 1 272 ? -14.281 7.793 11.086 1 97.81 272 PRO A C 1
ATOM 2252 O O . PRO A 1 272 ? -14.945 8.648 10.5 1 97.81 272 PRO A O 1
ATOM 2255 N N . ASP A 1 273 ? -14.281 7.691 12.344 1 98 273 ASP A N 1
ATOM 2256 C CA . ASP A 1 273 ? -14.797 8.758 13.195 1 98 273 ASP A CA 1
ATOM 2257 C C . ASP A 1 273 ? -13.695 9.758 13.547 1 98 273 ASP A C 1
ATOM 2259 O O . ASP A 1 273 ? -13.102 9.688 14.625 1 98 273 ASP A O 1
ATOM 2263 N N . VAL A 1 274 ? -13.523 10.711 12.695 1 97.94 274 VAL A N 1
ATOM 2264 C CA . VAL A 1 274 ? -12.422 11.664 12.828 1 97.94 274 VAL A CA 1
ATOM 2265 C C . VAL A 1 274 ? -12.789 12.719 13.867 1 97.94 274 VAL A C 1
ATOM 2267 O O . VAL A 1 274 ? -11.961 13.57 14.219 1 97.94 274 VAL A O 1
ATOM 2270 N N . ASN A 1 275 ? -14.086 12.688 14.383 1 97.19 275 ASN A N 1
ATOM 2271 C CA . ASN A 1 275 ? -14.523 13.602 15.43 1 97.19 275 ASN A CA 1
ATOM 2272 C C . ASN A 1 275 ? -14 13.172 16.797 1 97.19 275 ASN A C 1
ATOM 2274 O O . ASN A 1 275 ? -14.055 13.945 17.75 1 97.19 275 ASN A O 1
ATOM 2278 N N . ASP A 1 276 ? -13.555 11.945 16.859 1 97.12 276 ASP A N 1
ATOM 2279 C CA . ASP A 1 276 ? -12.938 11.398 18.062 1 97.12 276 ASP A CA 1
ATOM 2280 C C . ASP A 1 276 ? -11.453 11.117 17.844 1 97.12 276 ASP A C 1
ATOM 2282 O O . ASP A 1 276 ? -10.992 11.055 16.703 1 97.12 276 ASP A O 1
ATOM 2286 N N . PHE A 1 277 ? -10.758 11 18.953 1 98.12 277 PHE A N 1
ATOM 2287 C CA . PHE A 1 277 ? -9.352 10.641 18.844 1 98.12 277 PHE A CA 1
ATOM 2288 C C . PHE A 1 277 ? -9.195 9.242 18.25 1 98.12 277 PHE A C 1
ATOM 2290 O O . PHE A 1 277 ? -9.859 8.305 18.688 1 98.12 277 PHE A O 1
ATOM 2297 N N . LEU A 1 278 ? -8.383 9.148 17.25 1 98.44 278 LEU A N 1
ATOM 2298 C CA . LEU A 1 278 ? -7.906 7.879 16.719 1 98.44 278 LEU A CA 1
ATOM 2299 C C . LEU A 1 278 ? -6.512 7.559 17.234 1 98.44 278 LEU A C 1
ATOM 2301 O O . LEU A 1 278 ? -5.664 8.453 17.344 1 98.44 278 LEU A O 1
ATOM 2305 N N . LEU A 1 279 ? -6.32 6.328 17.625 1 98.62 279 LEU A N 1
ATOM 2306 C CA . LEU A 1 279 ? -4.969 5.879 17.938 1 98.62 279 LEU A CA 1
ATOM 2307 C C . LEU A 1 279 ? -4.191 5.551 16.672 1 98.62 279 LEU A C 1
ATOM 2309 O O . LEU A 1 279 ? -4.645 4.754 15.852 1 98.62 279 LEU A O 1
ATOM 2313 N N . PHE A 1 280 ? -3.115 6.219 16.531 1 98.69 280 PHE A N 1
ATOM 2314 C CA . PHE A 1 280 ? -2.242 5.965 15.391 1 98.69 280 PHE A CA 1
ATOM 2315 C C . PHE A 1 280 ? -1.006 5.184 15.82 1 98.69 280 PHE A C 1
ATOM 2317 O O . PHE A 1 280 ? -0.214 5.664 16.641 1 98.69 280 PHE A O 1
ATOM 2324 N N . GLU A 1 281 ? -0.816 3.965 15.297 1 98.44 281 GLU A N 1
ATOM 2325 C CA . GLU A 1 281 ? 0.365 3.137 15.516 1 98.44 281 GLU A CA 1
ATOM 2326 C C . GLU A 1 281 ? 1.285 3.148 14.305 1 98.44 281 GLU A C 1
ATOM 2328 O O . GLU A 1 281 ? 0.85 2.861 13.188 1 98.44 281 GLU A O 1
ATOM 2333 N N . ILE A 1 282 ? 2.527 3.455 14.547 1 98.5 282 ILE A N 1
ATOM 2334 C CA . ILE A 1 282 ? 3.465 3.631 13.438 1 98.5 282 ILE A CA 1
ATOM 2335 C C . ILE A 1 282 ? 4.668 2.711 13.633 1 98.5 282 ILE A C 1
ATOM 2337 O O . ILE A 1 282 ? 5.156 2.543 14.758 1 98.5 282 ILE A O 1
ATOM 2341 N N . ARG A 1 283 ? 5.148 2.104 12.555 1 98.25 283 ARG A N 1
ATOM 2342 C CA . ARG A 1 283 ? 6.363 1.3 12.523 1 98.25 283 ARG A CA 1
ATOM 2343 C C . ARG A 1 283 ? 7.27 1.724 11.367 1 98.25 283 ARG A C 1
ATOM 2345 O O . ARG A 1 283 ? 6.797 2.283 10.375 1 98.25 283 ARG A O 1
ATOM 2352 N N . ASN A 1 284 ? 8.523 1.514 11.5 1 98.12 284 ASN A N 1
ATOM 2353 C CA . ASN A 1 284 ? 9.523 1.689 10.445 1 98.12 284 ASN A CA 1
ATOM 2354 C C . ASN A 1 284 ? 10.203 0.37 10.094 1 98.12 284 ASN A C 1
ATOM 2356 O O . ASN A 1 284 ? 11.234 0.029 10.664 1 98.12 284 ASN A O 1
ATOM 2360 N N . PRO A 1 285 ? 9.688 -0.32 9.055 1 98 285 PRO A N 1
ATOM 2361 C CA . PRO A 1 285 ? 10.258 -1.624 8.711 1 98 285 PRO A CA 1
ATOM 2362 C C . PRO A 1 285 ? 11.57 -1.51 7.941 1 98 285 PRO A C 1
ATOM 2364 O O . PRO A 1 285 ? 12.328 -2.477 7.867 1 98 285 PRO A O 1
ATOM 2367 N N . ARG A 1 286 ? 11.805 -0.31 7.383 1 97.56 286 ARG A N 1
ATOM 2368 C CA . ARG A 1 286 ? 13.023 -0.226 6.586 1 97.56 286 ARG A CA 1
ATOM 2369 C C . ARG A 1 286 ? 13.555 1.204 6.543 1 97.56 286 ARG A C 1
ATOM 2371 O O . ARG A 1 286 ? 12.789 2.15 6.348 1 97.56 286 ARG A O 1
ATOM 2378 N N . SER A 1 287 ? 14.75 1.399 6.773 1 96.5 287 SER A N 1
ATOM 2379 C CA . SER A 1 287 ? 15.602 2.535 6.441 1 96.5 287 SER A CA 1
ATOM 2380 C C . SER A 1 287 ? 16.875 2.086 5.719 1 96.5 287 SER A C 1
ATOM 2382 O O . SER A 1 287 ? 17.719 1.403 6.301 1 96.5 287 SER A O 1
ATOM 2384 N N . ASN A 1 288 ? 16.922 2.412 4.473 1 95.44 288 ASN A N 1
ATOM 2385 C CA . ASN A 1 288 ? 18.016 1.938 3.641 1 95.44 288 ASN A CA 1
ATOM 2386 C C . ASN A 1 288 ? 18.281 2.875 2.465 1 95.44 288 ASN A C 1
ATOM 2388 O O . ASN A 1 288 ? 17.359 3.172 1.688 1 95.44 288 ASN A O 1
ATOM 2392 N N . LEU A 1 289 ? 19.547 3.369 2.305 1 94.56 289 LEU A N 1
ATOM 2393 C CA . LEU A 1 289 ? 19.953 4.219 1.189 1 94.56 289 LEU A CA 1
ATOM 2394 C C . LEU A 1 289 ? 19.094 5.473 1.116 1 94.56 289 LEU A C 1
ATOM 2396 O O . LEU A 1 289 ? 18.609 5.84 0.042 1 94.56 289 LEU A O 1
ATOM 2400 N N . ASP A 1 290 ? 18.719 6 2.238 1 95.56 290 ASP A N 1
ATOM 2401 C CA . ASP A 1 290 ? 18 7.254 2.449 1 95.56 290 ASP A CA 1
ATOM 2402 C C . ASP A 1 290 ? 16.531 7.129 2.049 1 95.56 290 ASP A C 1
ATOM 2404 O O . ASP A 1 290 ? 15.812 8.125 1.979 1 95.56 290 ASP A O 1
ATOM 2408 N N . LYS A 1 291 ? 16.156 5.891 1.708 1 96.94 291 LYS A N 1
ATOM 2409 C CA . LYS A 1 291 ? 14.734 5.59 1.547 1 96.94 291 LYS A CA 1
ATOM 2410 C C . LYS A 1 291 ? 14.164 4.918 2.795 1 96.94 291 LYS A C 1
ATOM 2412 O O . LYS A 1 291 ? 14.789 4.012 3.352 1 96.94 291 LYS A O 1
ATOM 2417 N N . HIS A 1 292 ? 13.094 5.414 3.236 1 97.94 292 HIS A N 1
ATOM 2418 C CA . HIS A 1 292 ? 12.484 4.953 4.477 1 97.94 292 HIS A CA 1
ATOM 2419 C C . HIS A 1 292 ? 11.008 4.613 4.27 1 97.94 292 HIS A C 1
ATOM 2421 O O . HIS A 1 292 ? 10.289 5.332 3.57 1 97.94 292 HIS A O 1
ATOM 2427 N N . LEU A 1 293 ? 10.633 3.461 4.777 1 98.69 293 LEU A N 1
ATOM 2428 C CA . LEU A 1 293 ? 9.227 3.072 4.727 1 98.69 293 LEU A CA 1
ATOM 2429 C C . LEU A 1 293 ? 8.578 3.209 6.102 1 98.69 293 LEU A C 1
ATOM 2431 O O . LEU A 1 293 ? 9.141 2.766 7.105 1 98.69 293 LEU A O 1
ATOM 2435 N N . MET A 1 294 ? 7.43 3.855 6.137 1 98.62 294 MET A N 1
ATOM 2436 C CA . MET A 1 294 ? 6.598 3.969 7.332 1 98.62 294 MET A CA 1
ATOM 2437 C C . MET A 1 294 ? 5.277 3.23 7.148 1 98.62 294 MET A C 1
ATOM 2439 O O . MET A 1 294 ? 4.617 3.375 6.117 1 98.62 294 MET A O 1
ATOM 2443 N N . GLU A 1 295 ? 4.945 2.457 8.133 1 98.69 295 GLU A N 1
ATOM 2444 C CA . GLU A 1 295 ? 3.65 1.781 8.164 1 98.69 295 GLU A CA 1
ATOM 2445 C C . GLU A 1 295 ? 2.805 2.27 9.336 1 98.69 295 GLU A C 1
ATOM 2447 O O . GLU A 1 295 ? 3.307 2.416 10.453 1 98.69 295 GLU A O 1
ATOM 2452 N N . GLY A 1 296 ? 1.541 2.539 9.047 1 98.69 296 GLY A N 1
ATOM 2453 C CA . GLY A 1 296 ? 0.65 3.049 10.078 1 98.69 296 GLY A CA 1
ATOM 2454 C C . GLY A 1 296 ? -0.708 2.373 10.086 1 98.69 296 GLY A C 1
ATOM 2455 O O . GLY A 1 296 ? -1.2 1.953 9.031 1 98.69 296 GLY A O 1
ATOM 2456 N N . GLU A 1 297 ? -1.274 2.285 11.25 1 98.75 297 GLU A N 1
ATOM 2457 C CA . GLU A 1 297 ? -2.637 1.798 11.445 1 98.75 297 GLU A CA 1
ATOM 2458 C C . GLU A 1 297 ? -3.416 2.703 12.391 1 98.75 297 GLU A C 1
ATOM 2460 O O . GLU A 1 297 ? -2.9 3.105 13.438 1 98.75 297 GLU A O 1
ATOM 2465 N N . TYR A 1 298 ? -4.594 3.035 11.992 1 98.81 298 TYR A N 1
ATOM 2466 C CA . TYR A 1 298 ? -5.492 3.799 12.852 1 98.81 298 TYR A CA 1
ATOM 2467 C C . TYR A 1 298 ? -6.5 2.883 13.539 1 98.81 298 TYR A C 1
ATOM 2469 O O . TYR A 1 298 ? -7.082 2 12.898 1 98.81 298 TYR A O 1
ATOM 2477 N N . PHE A 1 299 ? -6.719 3.121 14.82 1 98.69 299 PHE A N 1
ATOM 2478 C CA . PHE A 1 299 ? -7.672 2.34 15.602 1 98.69 299 PHE A CA 1
ATOM 2479 C C . PHE A 1 299 ? -8.695 3.246 16.266 1 98.69 299 PHE A C 1
ATOM 2481 O O . PHE A 1 299 ? -8.359 4.348 16.719 1 98.69 299 PHE A O 1
ATOM 2488 N N . SER A 1 300 ? -9.891 2.762 16.328 1 98 300 SER A N 1
ATOM 2489 C CA . SER A 1 300 ? -10.914 3.416 17.125 1 98 300 SER A CA 1
ATOM 2490 C C . SER A 1 300 ? -10.602 3.295 18.625 1 98 300 SER A C 1
ATOM 2492 O O . SER A 1 300 ? -10.43 2.189 19.141 1 98 300 SER A O 1
ATOM 2494 N N . ARG A 1 301 ? -10.562 4.402 19.234 1 95.69 301 ARG A N 1
ATOM 2495 C CA . ARG A 1 301 ? -10.289 4.367 20.656 1 95.69 301 ARG A CA 1
ATOM 2496 C C . ARG A 1 301 ? -11.445 3.715 21.422 1 95.69 301 ARG A C 1
ATOM 2498 O O . ARG A 1 301 ? -11.234 3.102 22.469 1 95.69 301 ARG A O 1
ATOM 2505 N N . LYS A 1 302 ? -12.656 3.789 20.875 1 95 302 LYS A N 1
ATOM 2506 C CA . LYS A 1 302 ? -13.859 3.289 21.531 1 95 302 LYS A CA 1
ATOM 2507 C C . LYS A 1 302 ? -13.969 1.773 21.406 1 95 302 LYS A C 1
ATOM 2509 O O . LYS A 1 302 ? -14.273 1.082 22.375 1 95 302 LYS A O 1
ATOM 2514 N N . THR A 1 303 ? -13.695 1.216 20.219 1 96.69 303 THR A N 1
ATOM 2515 C CA . THR A 1 303 ? -13.938 -0.199 19.969 1 96.69 303 THR A CA 1
ATOM 2516 C C . THR A 1 303 ? -12.625 -0.973 19.906 1 96.69 303 THR A C 1
ATOM 2518 O O . THR A 1 303 ? -12.617 -2.201 20.016 1 96.69 303 THR A O 1
ATOM 2521 N N . GLY A 1 304 ? -11.531 -0.241 19.703 1 97.88 304 GLY A N 1
ATOM 2522 C CA . GLY A 1 304 ? -10.25 -0.89 19.516 1 97.88 304 GLY A CA 1
ATOM 2523 C C . GLY A 1 304 ? -10.07 -1.469 18.125 1 97.88 304 GLY A C 1
ATOM 2524 O O . GLY A 1 304 ? -9.016 -2.025 17.797 1 97.88 304 GLY A O 1
ATOM 2525 N N . GLU A 1 305 ? -11.055 -1.341 17.281 1 98.12 305 GLU A N 1
ATOM 2526 C CA . GLU A 1 305 ? -11.016 -1.926 15.953 1 98.12 305 GLU A CA 1
ATOM 2527 C C . GLU A 1 305 ? -10.188 -1.066 15 1 98.12 305 GLU A C 1
ATOM 2529 O O . GLU A 1 305 ? -10.211 0.163 15.078 1 98.12 305 GLU A O 1
ATOM 2534 N N . ILE A 1 306 ? -9.547 -1.743 14.102 1 98.62 306 ILE A N 1
ATOM 2535 C CA . ILE A 1 306 ? -8.773 -1.044 13.078 1 98.62 306 ILE A CA 1
ATOM 2536 C C . ILE A 1 306 ? -9.719 -0.266 12.164 1 98.62 306 ILE A C 1
ATOM 2538 O O . ILE A 1 306 ? -10.797 -0.753 11.812 1 98.62 306 ILE A O 1
ATOM 2542 N N . VAL A 1 307 ? -9.266 0.976 11.805 1 98.5 307 VAL A N 1
ATOM 2543 C CA . VAL A 1 307 ? -10.094 1.864 10.992 1 98.5 307 VAL A CA 1
ATOM 2544 C C . VAL A 1 307 ? -9.461 2.039 9.609 1 98.5 307 VAL A C 1
ATOM 2546 O O . VAL A 1 307 ? -10.172 2.119 8.609 1 98.5 307 VAL A O 1
ATOM 2549 N N . ALA A 1 308 ? -8.164 2.086 9.547 1 98.81 308 ALA A N 1
ATOM 2550 C CA . ALA A 1 308 ? -7.441 2.289 8.297 1 98.81 308 ALA A CA 1
ATOM 2551 C C . ALA A 1 308 ? -5.984 1.849 8.422 1 98.81 308 ALA A C 1
ATOM 2553 O O . ALA A 1 308 ? -5.441 1.792 9.531 1 98.81 308 ALA A O 1
ATOM 2554 N N . SER A 1 309 ? -5.418 1.465 7.348 1 98.81 309 SER A N 1
ATOM 2555 C CA . SER A 1 309 ? -3.988 1.202 7.203 1 98.81 309 SER A CA 1
ATOM 2556 C C . SER A 1 309 ? -3.344 2.18 6.227 1 98.81 309 SER A C 1
ATOM 2558 O O . SER A 1 309 ? -3.918 2.486 5.176 1 98.81 309 SER A O 1
ATOM 2560 N N . VAL A 1 310 ? -2.189 2.703 6.602 1 98.81 310 VAL A N 1
ATOM 2561 C CA . VAL A 1 310 ? -1.493 3.662 5.75 1 98.81 310 VAL A CA 1
ATOM 2562 C C . VAL A 1 310 ? -0.028 3.256 5.605 1 98.81 310 VAL A C 1
ATOM 2564 O O . VAL A 1 310 ? 0.58 2.748 6.551 1 98.81 310 VAL A O 1
ATOM 2567 N N . VAL A 1 311 ? 0.527 3.398 4.41 1 98.81 311 VAL A N 1
ATOM 2568 C CA . VAL A 1 311 ? 1.938 3.158 4.129 1 98.81 311 VAL A CA 1
ATOM 2569 C C . VAL A 1 311 ? 2.518 4.336 3.35 1 98.81 311 VAL A C 1
ATOM 2571 O O . VAL A 1 311 ? 1.865 4.875 2.455 1 98.81 311 VAL A O 1
ATOM 2574 N N . GLN A 1 312 ? 3.705 4.703 3.719 1 98.75 312 GLN A N 1
ATOM 2575 C CA . GLN A 1 312 ? 4.383 5.793 3.027 1 98.75 312 GLN A CA 1
ATOM 2576 C C . GLN A 1 312 ? 5.887 5.547 2.945 1 98.75 312 GLN A C 1
ATOM 2578 O O . GLN A 1 312 ? 6.52 5.211 3.949 1 98.75 312 GLN A O 1
ATOM 2583 N N . GLU A 1 313 ? 6.371 5.684 1.754 1 98.56 313 GLU A N 1
ATOM 2584 C CA . GLU A 1 313 ? 7.82 5.73 1.567 1 98.56 313 GLU A CA 1
ATOM 2585 C C . GLU A 1 313 ? 8.305 7.164 1.367 1 98.56 313 GLU A C 1
ATOM 2587 O O . GLU A 1 313 ? 7.594 7.988 0.79 1 98.56 313 GLU A O 1
ATOM 2592 N N . GLY A 1 314 ? 9.438 7.457 1.919 1 97.75 314 GLY A N 1
ATOM 2593 C CA . GLY A 1 314 ? 10.062 8.758 1.743 1 97.75 314 GLY A CA 1
ATOM 2594 C C . GLY A 1 314 ? 11.547 8.672 1.462 1 97.75 314 GLY A C 1
ATOM 2595 O O . GLY A 1 314 ? 12.18 7.645 1.723 1 97.75 314 GLY A O 1
ATOM 2596 N N . TYR A 1 315 ? 12.102 9.68 0.832 1 96.19 315 TYR A N 1
ATOM 2597 C CA . TYR A 1 315 ? 13.539 9.922 0.694 1 96.19 315 TYR A CA 1
ATOM 2598 C C . TYR A 1 315 ? 13.992 11.023 1.637 1 96.19 315 TYR A C 1
ATOM 2600 O O . TYR A 1 315 ? 13.688 12.203 1.419 1 96.19 315 TYR A O 1
ATOM 2608 N N . VAL A 1 316 ? 14.656 10.625 2.656 1 96 316 VAL A N 1
ATOM 2609 C CA . VAL A 1 316 ? 15.07 11.547 3.701 1 96 316 VAL A CA 1
ATOM 2610 C C . VAL A 1 316 ? 16.562 11.406 3.955 1 96 316 VAL A C 1
ATOM 2612 O O . VAL A 1 316 ? 17.047 10.312 4.262 1 96 316 VAL A O 1
ATOM 2615 N N . VAL A 1 317 ? 17.266 12.492 3.871 1 94.38 317 VAL A N 1
ATOM 2616 C CA . VAL A 1 317 ? 18.719 12.5 4.047 1 94.38 317 VAL A CA 1
ATOM 2617 C C . VAL A 1 317 ? 19.078 13.109 5.402 1 94.38 317 VAL A C 1
ATOM 2619 O O . VAL A 1 317 ? 18.547 14.164 5.77 1 94.38 317 VAL A O 1
ATOM 2622 N N . TYR A 1 318 ? 19.859 12.375 6.051 1 93.94 318 TYR A N 1
ATOM 2623 C CA . TYR A 1 318 ? 20.375 12.812 7.344 1 93.94 318 TYR A CA 1
ATOM 2624 C C . TYR A 1 318 ? 21.891 12.875 7.328 1 93.94 318 TYR A C 1
ATOM 2626 O O . TYR A 1 318 ? 22.547 12.234 6.5 1 93.94 318 TYR A O 1
ATOM 2634 N N . ASP A 1 319 ? 22.422 13.742 8.227 1 92 319 ASP A N 1
ATOM 2635 C CA . ASP A 1 319 ? 23.828 13.562 8.57 1 92 319 ASP A CA 1
ATOM 2636 C C . ASP A 1 319 ? 24.047 12.242 9.297 1 92 319 ASP A C 1
ATOM 2638 O O . ASP A 1 319 ? 23.094 11.539 9.641 1 92 319 ASP A O 1
ATOM 2642 N N . ARG A 1 320 ? 25.391 11.898 9.516 1 90.38 320 ARG A N 1
ATOM 2643 C CA . ARG A 1 320 ? 25.688 10.711 10.312 1 90.38 320 ARG A CA 1
ATOM 2644 C C . ARG A 1 320 ? 25.141 10.852 11.727 1 90.38 320 ARG A C 1
ATOM 2646 O O . ARG A 1 320 ? 25.109 11.953 12.281 1 90.38 320 ARG A O 1
ATOM 2653 N N . GLU A 1 321 ? 24.594 9.781 12.227 1 88.25 321 GLU A N 1
ATOM 2654 C CA . GLU A 1 321 ? 23.984 9.797 13.547 1 88.25 321 GLU A CA 1
ATOM 2655 C C . GLU A 1 321 ? 24.875 10.492 14.57 1 88.25 321 GLU A C 1
ATOM 2657 O O . GLU A 1 321 ? 24.406 11.32 15.352 1 88.25 321 GLU A O 1
ATOM 2662 N N . GLU A 1 322 ? 26.156 10.203 14.539 1 89.94 322 GLU A N 1
ATOM 2663 C CA . GLU A 1 322 ? 27.109 10.773 15.492 1 89.94 322 GLU A CA 1
ATOM 2664 C C . GLU A 1 322 ? 27.203 12.289 15.344 1 89.94 322 GLU A C 1
ATOM 2666 O O . GLU A 1 322 ? 27.344 13.008 16.328 1 89.94 322 GLU A O 1
ATOM 2671 N N . GLU A 1 323 ? 27.109 12.734 14.109 1 91.81 323 GLU A N 1
ATOM 2672 C CA . GLU A 1 323 ? 27.156 14.164 13.844 1 91.81 323 GLU A CA 1
ATOM 2673 C C . GLU A 1 323 ? 25.922 14.875 14.383 1 91.81 323 GLU A C 1
ATOM 2675 O O . GLU A 1 323 ? 26.016 15.977 14.93 1 91.81 323 GLU A O 1
ATOM 2680 N N . ILE A 1 324 ? 24.781 14.234 14.25 1 91.81 324 ILE A N 1
ATOM 2681 C CA . ILE A 1 324 ? 23.531 14.812 14.734 1 91.81 324 ILE A CA 1
ATOM 2682 C C . ILE A 1 324 ? 23.578 14.914 16.25 1 91.81 324 ILE A C 1
ATOM 2684 O O . ILE A 1 324 ? 23.25 15.961 16.812 1 91.81 324 ILE A O 1
ATOM 2688 N N . ARG A 1 325 ? 24.062 13.898 16.922 1 89.38 325 ARG A N 1
ATOM 2689 C CA . ARG A 1 325 ? 24.109 13.875 18.375 1 89.38 325 ARG A CA 1
ATOM 2690 C C . ARG A 1 325 ? 25.109 14.891 18.906 1 89.38 325 ARG A C 1
ATOM 2692 O O . ARG A 1 325 ? 24.875 15.5 19.969 1 89.38 325 ARG A O 1
ATOM 2699 N N . ALA A 1 326 ? 26.156 15.086 18.203 1 90.69 326 ALA A N 1
ATOM 2700 C CA . ALA A 1 326 ? 27.172 16.047 18.609 1 90.69 326 ALA A CA 1
ATOM 2701 C C . ALA A 1 326 ? 26.641 17.484 18.516 1 90.69 326 ALA A C 1
ATOM 2703 O O . ALA A 1 326 ? 27.016 18.344 19.328 1 90.69 326 ALA A O 1
ATOM 2704 N N . LYS A 1 327 ? 25.781 17.656 17.547 1 88.44 327 LYS A N 1
ATOM 2705 C CA . LYS A 1 327 ? 25.266 19 17.312 1 88.44 327 LYS A CA 1
ATOM 2706 C C . LYS A 1 327 ? 24.109 19.312 18.266 1 88.44 327 LYS A C 1
ATOM 2708 O O . LYS A 1 327 ? 23.75 20.469 18.453 1 88.44 327 LYS A O 1
ATOM 2713 N N . PHE A 1 328 ? 23.531 18.219 18.781 1 88.38 328 PHE A N 1
ATOM 2714 C CA . PHE A 1 328 ? 22.328 18.406 19.578 1 88.38 328 PHE A CA 1
ATOM 2715 C C . PHE A 1 328 ? 22.672 18.531 21.062 1 88.38 328 PHE A C 1
ATOM 2717 O O . PHE A 1 328 ? 22.047 19.312 21.781 1 88.38 328 PHE A O 1
ATOM 2724 N N . MET B 1 1 ? 10.609 -34.312 -18.109 1 36.16 1 MET B N 1
ATOM 2725 C CA . MET B 1 1 ? 10 -33.406 -17.109 1 36.16 1 MET B CA 1
ATOM 2726 C C . MET B 1 1 ? 9.57 -32.094 -17.734 1 36.16 1 MET B C 1
ATOM 2728 O O . MET B 1 1 ? 10.367 -31.438 -18.406 1 36.16 1 MET B O 1
ATOM 2732 N N . ASN B 1 2 ? 8.344 -31.828 -18.141 1 42.53 2 ASN B N 1
ATOM 2733 C CA . ASN B 1 2 ? 7.715 -30.844 -19.016 1 42.53 2 ASN B CA 1
ATOM 2734 C C . ASN B 1 2 ? 8.078 -29.422 -18.609 1 42.53 2 ASN B C 1
ATOM 2736 O O . ASN B 1 2 ? 7.512 -28.875 -17.656 1 42.53 2 ASN B O 1
ATOM 2740 N N . ASN B 1 3 ? 9.289 -28.984 -18.797 1 55.38 3 ASN B N 1
ATOM 2741 C CA . ASN B 1 3 ? 10.102 -27.781 -18.656 1 55.38 3 ASN B CA 1
ATOM 2742 C C . ASN B 1 3 ? 9.312 -26.516 -19.016 1 55.38 3 ASN B C 1
ATOM 2744 O O . ASN B 1 3 ? 9.594 -25.438 -18.516 1 55.38 3 ASN B O 1
ATOM 2748 N N . ARG B 1 4 ? 8.227 -26.719 -19.656 1 57.75 4 ARG B N 1
ATOM 2749 C CA . ARG B 1 4 ? 7.434 -25.609 -20.172 1 57.75 4 ARG B CA 1
ATOM 2750 C C . ARG B 1 4 ? 6.645 -24.938 -19.062 1 57.75 4 ARG B C 1
ATOM 2752 O O . ARG B 1 4 ? 6.492 -23.703 -19.062 1 57.75 4 ARG B O 1
ATOM 2759 N N . LEU B 1 5 ? 6.34 -25.812 -18.016 1 64.62 5 LEU B N 1
ATOM 2760 C CA . LEU B 1 5 ? 5.508 -25.281 -16.938 1 64.62 5 LEU B CA 1
ATOM 2761 C C . LEU B 1 5 ? 6.324 -24.375 -16.016 1 64.62 5 LEU B C 1
ATOM 2763 O O . LEU B 1 5 ? 5.785 -23.438 -15.422 1 64.62 5 LEU B O 1
ATOM 2767 N N . ALA B 1 6 ? 7.543 -24.672 -16.016 1 71.75 6 ALA B N 1
ATOM 2768 C CA . ALA B 1 6 ? 8.383 -23.969 -15.055 1 71.75 6 ALA B CA 1
ATOM 2769 C C . ALA B 1 6 ? 9.102 -22.781 -15.703 1 71.75 6 ALA B C 1
ATOM 2771 O O . ALA B 1 6 ? 9.961 -22.156 -15.086 1 71.75 6 ALA B O 1
ATOM 2772 N N . ASN B 1 7 ? 8.633 -22.406 -16.75 1 90 7 ASN B N 1
ATOM 2773 C CA . ASN B 1 7 ? 9.383 -21.375 -17.469 1 90 7 ASN B CA 1
ATOM 2774 C C . ASN B 1 7 ? 8.773 -20 -17.25 1 90 7 ASN B C 1
ATOM 2776 O O . ASN B 1 7 ? 7.969 -19.547 -18.062 1 90 7 ASN B O 1
ATOM 2780 N N . LEU B 1 8 ? 9.242 -19.328 -16.188 1 95 8 LEU B N 1
ATOM 2781 C CA . LEU B 1 8 ? 8.75 -18 -15.836 1 95 8 LEU B CA 1
ATOM 2782 C C . LEU B 1 8 ? 9.008 -17 -16.969 1 95 8 LEU B C 1
ATOM 2784 O O . LEU B 1 8 ? 8.148 -16.188 -17.281 1 95 8 LEU B O 1
ATOM 2788 N N . GLU B 1 9 ? 10.148 -17.125 -17.578 1 95.69 9 GLU B N 1
ATOM 2789 C CA . GLU B 1 9 ? 10.516 -16.219 -18.672 1 95.69 9 GLU B CA 1
ATOM 2790 C C . GLU B 1 9 ? 9.5 -16.297 -19.797 1 95.69 9 GLU B C 1
ATOM 2792 O O . GLU B 1 9 ? 9.07 -15.266 -20.328 1 95.69 9 GLU B O 1
ATOM 2797 N N . ARG B 1 10 ? 9.109 -17.5 -20.156 1 93.56 10 ARG B N 1
ATOM 2798 C CA . ARG B 1 10 ? 8.148 -17.672 -21.25 1 93.56 10 ARG B CA 1
ATOM 2799 C C . ARG B 1 10 ? 6.785 -17.109 -20.875 1 93.56 10 ARG B C 1
ATOM 2801 O O . ARG B 1 10 ? 6.145 -16.438 -21.688 1 93.56 10 ARG B O 1
ATOM 2808 N N . ILE B 1 11 ? 6.398 -17.328 -19.656 1 93.62 11 ILE B N 1
ATOM 2809 C CA . ILE B 1 11 ? 5.098 -16.891 -19.156 1 93.62 11 ILE B CA 1
ATOM 2810 C C . ILE B 1 11 ? 5.02 -15.367 -19.203 1 93.62 11 ILE B C 1
ATOM 2812 O O . ILE B 1 11 ? 3.986 -14.805 -19.562 1 93.62 11 ILE B O 1
ATOM 2816 N N . LEU B 1 12 ? 6.148 -14.68 -18.906 1 96.88 12 LEU B N 1
ATOM 2817 C CA . LEU B 1 12 ? 6.105 -13.234 -18.688 1 96.88 12 LEU B CA 1
ATOM 2818 C C . LEU B 1 12 ? 6.633 -12.484 -19.906 1 96.88 12 LEU B C 1
ATOM 2820 O O . LEU B 1 12 ? 6.57 -11.258 -19.969 1 96.88 12 LEU B O 1
ATOM 2824 N N . GLU B 1 13 ? 7.043 -13.242 -20.891 1 96.69 13 GLU B N 1
ATOM 2825 C CA . GLU B 1 13 ? 7.758 -12.633 -22.016 1 96.69 13 GLU B CA 1
ATOM 2826 C C . GLU B 1 13 ? 6.887 -11.617 -22.734 1 96.69 13 GLU B C 1
ATOM 2828 O O . GLU B 1 13 ? 5.703 -11.859 -22.984 1 96.69 13 GLU B O 1
ATOM 2833 N N . LEU B 1 14 ? 7.52 -10.461 -23.078 1 97.75 14 LEU B N 1
ATOM 2834 C CA . LEU B 1 14 ? 6.863 -9.391 -23.812 1 97.75 14 LEU B CA 1
ATOM 2835 C C . LEU B 1 14 ? 7.594 -9.109 -25.125 1 97.75 14 LEU B C 1
ATOM 2837 O O . LEU B 1 14 ? 8.812 -9.242 -25.203 1 97.75 14 LEU B O 1
ATOM 2841 N N . THR B 1 15 ? 6.805 -8.734 -26.094 1 97.31 15 THR B N 1
ATOM 2842 C CA . THR B 1 15 ? 7.336 -8.266 -27.375 1 97.31 15 THR B CA 1
ATOM 2843 C C . THR B 1 15 ? 7.125 -6.762 -27.516 1 97.31 15 THR B C 1
ATOM 2845 O O . THR B 1 15 ? 6 -6.273 -27.422 1 97.31 15 THR B O 1
ATOM 2848 N N . PRO B 1 16 ? 8.203 -6.062 -27.766 1 96.44 16 PRO B N 1
ATOM 2849 C CA . PRO B 1 16 ? 8.031 -4.617 -27.922 1 96.44 16 PRO B CA 1
ATOM 2850 C C . PRO B 1 16 ? 7.316 -4.25 -29.219 1 96.44 16 PRO B C 1
ATOM 2852 O O . PRO B 1 16 ? 7.602 -4.82 -30.281 1 96.44 16 PRO B O 1
ATOM 2855 N N . LEU B 1 17 ? 6.352 -3.387 -29.141 1 97.19 17 LEU B N 1
ATOM 2856 C CA . LEU B 1 17 ? 5.691 -2.785 -30.297 1 97.19 17 LEU B CA 1
ATOM 2857 C C . LEU B 1 17 ? 6.266 -1.405 -30.594 1 97.19 17 LEU B C 1
ATOM 2859 O O . LEU B 1 17 ? 6.238 -0.95 -31.734 1 97.19 17 LEU B O 1
ATOM 2863 N N . SER B 1 18 ? 6.734 -0.742 -29.609 1 97 18 SER B N 1
ATOM 2864 C CA . SER B 1 18 ? 7.441 0.536 -29.625 1 97 18 SER B CA 1
ATOM 2865 C C . SER B 1 18 ? 8.328 0.685 -28.391 1 97 18 SER B C 1
ATOM 2867 O O . SER B 1 18 ? 8.547 -0.283 -27.656 1 97 18 SER B O 1
ATOM 2869 N N . ALA B 1 19 ? 8.828 1.846 -28.203 1 95.31 19 ALA B N 1
ATOM 2870 C CA . ALA B 1 19 ? 9.703 2.088 -27.062 1 95.31 19 ALA B CA 1
ATOM 2871 C C . ALA B 1 19 ? 8.922 2.023 -25.75 1 95.31 19 ALA B C 1
ATOM 2873 O O . ALA B 1 19 ? 9.5 1.795 -24.688 1 95.31 19 ALA B O 1
ATOM 2874 N N . SER B 1 20 ? 7.598 2.178 -25.812 1 97.75 20 SER B N 1
ATOM 2875 C CA . SER B 1 20 ? 6.828 2.264 -24.578 1 97.75 20 SER B CA 1
ATOM 2876 C C . SER B 1 20 ? 5.578 1.394 -24.641 1 97.75 20 SER B C 1
ATOM 2878 O O . SER B 1 20 ? 4.684 1.521 -23.812 1 97.75 20 SER B O 1
ATOM 2880 N N . ARG B 1 21 ? 5.465 0.595 -25.703 1 98.5 21 ARG B N 1
ATOM 2881 C CA . ARG B 1 21 ? 4.34 -0.32 -25.844 1 98.5 21 ARG B CA 1
ATOM 2882 C C . ARG B 1 21 ? 4.82 -1.751 -26.062 1 98.5 21 ARG B C 1
ATOM 2884 O O . ARG B 1 21 ? 5.754 -1.988 -26.828 1 98.5 21 ARG B O 1
ATOM 2891 N N . PHE B 1 22 ? 4.168 -2.633 -25.391 1 98.56 22 PHE B N 1
ATOM 2892 C CA . PHE B 1 22 ? 4.547 -4.043 -25.422 1 98.56 22 PHE B CA 1
ATOM 2893 C C . PHE B 1 22 ? 3.312 -4.93 -25.547 1 98.56 22 PHE B C 1
ATOM 2895 O O . PHE B 1 22 ? 2.207 -4.52 -25.188 1 98.56 22 PHE B O 1
ATOM 2902 N N . VAL B 1 23 ? 3.486 -6.141 -26.047 1 98.31 23 VAL B N 1
ATOM 2903 C CA . VAL B 1 23 ? 2.428 -7.145 -26.078 1 98.31 23 VAL B CA 1
ATOM 2904 C C . VAL B 1 23 ? 2.963 -8.484 -25.594 1 98.31 23 VAL B C 1
ATOM 2906 O O . VAL B 1 23 ? 4.148 -8.781 -25.75 1 98.31 23 VAL B O 1
ATOM 2909 N N . THR B 1 24 ? 2.092 -9.227 -24.906 1 97.31 24 THR B N 1
ATOM 2910 C CA . THR B 1 24 ? 2.512 -10.547 -24.453 1 97.31 24 THR B CA 1
ATOM 2911 C C . THR B 1 24 ? 2.965 -11.398 -25.641 1 97.31 24 THR B C 1
ATOM 2913 O O . THR B 1 24 ? 2.363 -11.352 -26.719 1 97.31 24 THR B O 1
ATOM 2916 N N . SER B 1 25 ? 4.008 -12.164 -25.453 1 94.94 25 SER B N 1
ATOM 2917 C CA . SER B 1 25 ? 4.527 -13.008 -26.531 1 94.94 25 SER B CA 1
ATOM 2918 C C . SER B 1 25 ? 3.699 -14.281 -26.672 1 94.94 25 SER B C 1
ATOM 2920 O O . SER B 1 25 ? 3.686 -14.898 -27.75 1 94.94 25 SER B O 1
ATOM 2922 N N . TYR B 1 26 ? 3.092 -14.656 -25.594 1 90.81 26 TYR B N 1
ATOM 2923 C CA . TYR B 1 26 ? 2.213 -15.82 -25.562 1 90.81 26 TYR B CA 1
ATOM 2924 C C . TYR B 1 26 ? 0.888 -15.484 -24.891 1 90.81 26 TYR B C 1
ATOM 2926 O O . TYR B 1 26 ? 0.785 -14.484 -24.172 1 90.81 26 TYR B O 1
ATOM 2934 N N . LEU B 1 27 ? -0.096 -16.297 -25.188 1 87.12 27 LEU B N 1
ATOM 2935 C CA . LEU B 1 27 ? -1.37 -16.125 -24.5 1 87.12 27 LEU B CA 1
ATOM 2936 C C . LEU B 1 27 ? -1.2 -16.297 -22.984 1 87.12 27 LEU B C 1
ATOM 2938 O O . LEU B 1 27 ? -0.453 -17.156 -22.547 1 87.12 27 LEU B O 1
ATOM 2942 N N . PRO B 1 28 ? -1.854 -15.359 -22.375 1 77.5 28 PRO B N 1
ATOM 2943 C CA . PRO B 1 28 ? -1.744 -15.5 -20.922 1 77.5 28 PRO B CA 1
ATOM 2944 C C . PRO B 1 28 ? -2.322 -16.812 -20.422 1 77.5 28 PRO B C 1
ATOM 2946 O O . PRO B 1 28 ? -3.281 -17.344 -20.984 1 77.5 28 PRO B O 1
ATOM 2949 N N . ALA B 1 29 ? -1.504 -17.422 -19.578 1 65.25 29 ALA B N 1
ATOM 2950 C CA . ALA B 1 29 ? -1.968 -18.703 -19.047 1 65.25 29 ALA B CA 1
ATOM 2951 C C . ALA B 1 29 ? -3.035 -18.5 -17.984 1 65.25 29 ALA B C 1
ATOM 2953 O O . ALA B 1 29 ? -2.928 -17.578 -17.156 1 65.25 29 ALA B O 1
ATOM 2954 N N . ALA B 1 30 ? -4.238 -19.078 -18.172 1 58.75 30 ALA B N 1
ATOM 2955 C CA . ALA B 1 30 ? -5.172 -19.094 -17.047 1 58.75 30 ALA B CA 1
ATOM 2956 C C . ALA B 1 30 ? -4.566 -19.828 -15.852 1 58.75 30 ALA B C 1
ATOM 2958 O O . ALA B 1 30 ? -3.816 -20.797 -16.031 1 58.75 30 ALA B O 1
ATOM 2959 N N . PRO B 1 31 ? -4.621 -19.094 -14.609 1 54.09 31 PRO B N 1
ATOM 2960 C CA . PRO B 1 31 ? -4.184 -19.938 -13.484 1 54.09 31 PRO B CA 1
ATOM 2961 C C . PRO B 1 31 ? -4.832 -21.312 -13.492 1 54.09 31 PRO B C 1
ATOM 2963 O O . PRO B 1 31 ? -5.918 -21.484 -14.055 1 54.09 31 PRO B O 1
ATOM 2966 N N . PHE B 1 32 ? -4.09 -22.359 -13.062 1 48.38 32 PHE B N 1
ATOM 2967 C CA . PHE B 1 32 ? -4.738 -23.656 -12.867 1 48.38 32 PHE B CA 1
ATOM 2968 C C . PHE B 1 32 ? -5.992 -23.5 -12.016 1 48.38 32 PHE B C 1
ATOM 2970 O O . PHE B 1 32 ? -5.914 -23.078 -10.859 1 48.38 32 PHE B O 1
ATOM 2977 N N . GLY B 1 33 ? -7.238 -23.578 -12.625 1 48.44 33 GLY B N 1
ATOM 2978 C CA . GLY B 1 33 ? -8.531 -23.531 -11.961 1 48.44 33 GLY B CA 1
ATOM 2979 C C . GLY B 1 33 ? -9.227 -22.188 -12.086 1 48.44 33 GLY B C 1
ATOM 2980 O O . GLY B 1 33 ? -10.375 -22.047 -11.672 1 48.44 33 GLY B O 1
ATOM 2981 N N . GLY B 1 34 ? -8.445 -21.125 -12.523 1 56.69 34 GLY B N 1
ATOM 2982 C CA . GLY B 1 34 ? -9.148 -19.844 -12.602 1 56.69 34 GLY B CA 1
ATOM 2983 C C . GLY B 1 34 ? -9.547 -19.469 -14.016 1 56.69 34 GLY B C 1
ATOM 2984 O O . GLY B 1 34 ? -9.031 -20.031 -14.984 1 56.69 34 GLY B O 1
ATOM 2985 N N . LYS B 1 35 ? -10.781 -18.891 -14.172 1 62.94 35 LYS B N 1
ATOM 2986 C CA . LYS B 1 35 ? -11.328 -18.453 -15.445 1 62.94 35 LYS B CA 1
ATOM 2987 C C . LYS B 1 35 ? -10.602 -17.219 -15.969 1 62.94 35 LYS B C 1
ATOM 2989 O O . LYS B 1 35 ? -10.625 -16.938 -17.172 1 62.94 35 LYS B O 1
ATOM 2994 N N . GLY B 1 36 ? -9.719 -16.578 -15.062 1 80.75 36 GLY B N 1
ATOM 2995 C CA . GLY B 1 36 ? -9.078 -15.352 -15.5 1 80.75 36 GLY B CA 1
ATOM 2996 C C . GLY B 1 36 ? -7.562 -15.406 -15.453 1 80.75 36 GLY B C 1
ATOM 2997 O O . GLY B 1 36 ? -6.992 -16.422 -15.055 1 80.75 36 GLY B O 1
ATOM 2998 N N . THR B 1 37 ? -6.938 -14.43 -16.094 1 90.81 37 THR B N 1
ATOM 2999 C CA . THR B 1 37 ? -5.484 -14.328 -16.047 1 90.81 37 THR B CA 1
ATOM 3000 C C . THR B 1 37 ? -4.992 -14.188 -14.609 1 90.81 37 THR B C 1
ATOM 3002 O O . THR B 1 37 ? -5.578 -13.453 -13.82 1 90.81 37 THR B O 1
ATOM 3005 N N . PHE B 1 38 ? -4.02 -15 -14.242 1 92.62 38 PHE B N 1
ATOM 3006 C CA . PHE B 1 38 ? -3.41 -14.938 -12.922 1 92.62 38 PHE B CA 1
ATOM 3007 C C . PHE B 1 38 ? -2.902 -13.531 -12.625 1 92.62 38 PHE B C 1
ATOM 3009 O O . PHE B 1 38 ? -2.172 -12.945 -13.43 1 92.62 38 PHE B O 1
ATOM 3016 N N . GLY B 1 39 ? -3.283 -12.945 -11.461 1 95.69 39 GLY B N 1
ATOM 3017 C CA . GLY B 1 39 ? -2.914 -11.586 -11.094 1 95.69 39 GLY B CA 1
ATOM 3018 C C . GLY B 1 39 ? -1.415 -11.359 -11.07 1 95.69 39 GLY B C 1
ATOM 3019 O O . GLY B 1 39 ? -0.938 -10.297 -11.477 1 95.69 39 GLY B O 1
ATOM 3020 N N . GLY B 1 40 ? -0.685 -12.375 -10.633 1 96.69 40 GLY B N 1
ATOM 3021 C CA . GLY B 1 40 ? 0.764 -12.266 -10.586 1 96.69 40 GLY B CA 1
ATOM 3022 C C . GLY B 1 40 ? 1.39 -12.047 -11.953 1 96.69 40 GLY B C 1
ATOM 3023 O O . GLY B 1 40 ? 2.428 -11.391 -12.07 1 96.69 40 GLY B O 1
ATOM 3024 N N . THR B 1 41 ? 0.756 -12.633 -12.953 1 96.5 41 THR B N 1
ATOM 3025 C CA . THR B 1 41 ? 1.229 -12.406 -14.32 1 96.5 41 THR B CA 1
ATOM 3026 C C . THR B 1 41 ? 1.079 -10.945 -14.711 1 96.5 41 THR B C 1
ATOM 3028 O O . THR B 1 41 ? 2.01 -10.344 -15.25 1 96.5 41 THR B O 1
ATOM 3031 N N . LEU B 1 42 ? -0.07 -10.367 -14.391 1 97.81 42 LEU B N 1
ATOM 3032 C CA . LEU B 1 42 ? -0.333 -8.969 -14.719 1 97.81 42 LEU B CA 1
ATOM 3033 C C . LEU B 1 42 ? 0.639 -8.047 -13.992 1 97.81 42 LEU B C 1
ATOM 3035 O O . LEU B 1 42 ? 1.218 -7.145 -14.602 1 97.81 42 LEU B O 1
ATOM 3039 N N . VAL B 1 43 ? 0.876 -8.273 -12.719 1 98.69 43 VAL B N 1
ATOM 3040 C CA . VAL B 1 43 ? 1.76 -7.449 -11.898 1 98.69 43 VAL B CA 1
ATOM 3041 C C . VAL B 1 43 ? 3.188 -7.531 -12.438 1 98.69 43 VAL B C 1
ATOM 3043 O O . VAL B 1 43 ? 3.836 -6.508 -12.656 1 98.69 43 VAL B O 1
ATOM 3046 N N . ALA B 1 44 ? 3.629 -8.727 -12.695 1 98.69 44 ALA B N 1
ATOM 3047 C CA . ALA B 1 44 ? 5.004 -8.961 -13.125 1 98.69 44 ALA B CA 1
ATOM 3048 C C . ALA B 1 44 ? 5.246 -8.406 -14.531 1 98.69 44 ALA B C 1
ATOM 3050 O O . ALA B 1 44 ? 6.285 -7.797 -14.789 1 98.69 44 ALA B O 1
ATOM 3051 N N . GLN B 1 45 ? 4.289 -8.625 -15.422 1 98.62 45 GLN B N 1
ATOM 3052 C CA . GLN B 1 45 ? 4.445 -8.133 -16.781 1 98.62 45 GLN B CA 1
ATOM 3053 C C . GLN B 1 45 ? 4.418 -6.605 -16.828 1 98.62 45 GLN B C 1
ATOM 3055 O O . GLN B 1 45 ? 5.145 -5.988 -17.609 1 98.62 45 GLN B O 1
ATOM 3060 N N . ALA B 1 46 ? 3.6 -5.988 -16.016 1 98.88 46 ALA B N 1
ATOM 3061 C CA . ALA B 1 46 ? 3.6 -4.531 -15.922 1 98.88 46 ALA B CA 1
ATOM 3062 C C . ALA B 1 46 ? 4.961 -4.008 -15.477 1 98.88 46 ALA B C 1
ATOM 3064 O O . ALA B 1 46 ? 5.488 -3.053 -16.047 1 98.88 46 ALA B O 1
ATOM 3065 N N . LEU B 1 47 ? 5.516 -4.629 -14.477 1 98.94 47 LEU B N 1
ATOM 3066 C CA . LEU B 1 47 ? 6.832 -4.23 -13.992 1 98.94 47 LEU B CA 1
ATOM 3067 C C . LEU B 1 47 ? 7.895 -4.445 -15.062 1 98.94 47 LEU B C 1
ATOM 3069 O O . LEU B 1 47 ? 8.75 -3.582 -15.273 1 98.94 47 LEU B O 1
ATOM 3073 N N . LEU B 1 48 ? 7.801 -5.586 -15.734 1 9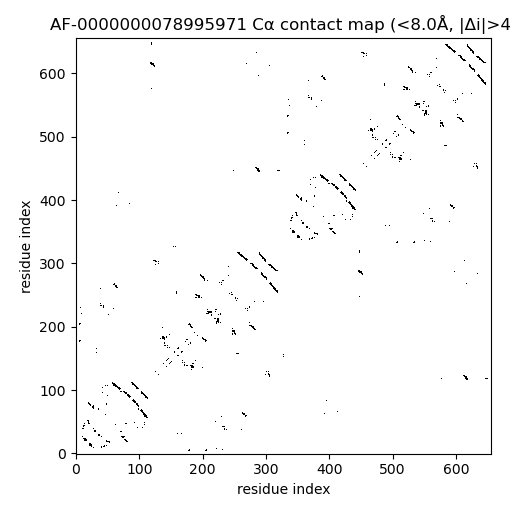8.88 48 LEU B N 1
ATOM 3074 C CA . LEU B 1 48 ? 8.758 -5.895 -16.797 1 98.88 48 LEU B CA 1
ATOM 3075 C C . LEU B 1 48 ? 8.68 -4.871 -17.922 1 98.88 48 LEU B C 1
ATOM 3077 O O . LEU B 1 48 ? 9.703 -4.359 -18.375 1 98.88 48 LEU B O 1
ATOM 3081 N N . ALA B 1 49 ? 7.461 -4.559 -18.344 1 98.88 49 ALA B N 1
ATOM 3082 C CA . ALA B 1 49 ? 7.262 -3.543 -19.375 1 98.88 49 ALA B CA 1
ATOM 3083 C C . ALA B 1 49 ? 7.898 -2.217 -18.984 1 98.88 49 ALA B C 1
ATOM 3085 O O . ALA B 1 49 ? 8.586 -1.581 -19.781 1 98.88 49 ALA B O 1
ATOM 3086 N N . ALA B 1 50 ? 7.691 -1.82 -17.766 1 98.88 50 ALA B N 1
ATOM 3087 C CA . ALA B 1 50 ? 8.25 -0.561 -17.281 1 98.88 50 ALA B CA 1
ATOM 3088 C C . ALA B 1 50 ? 9.773 -0.617 -17.219 1 98.88 50 ALA B C 1
ATOM 3090 O O . ALA B 1 50 ? 10.445 0.376 -17.5 1 98.88 50 ALA B O 1
ATOM 3091 N N . LEU B 1 51 ? 10.328 -1.764 -16.844 1 98.19 51 LEU B N 1
ATOM 3092 C CA . LEU B 1 51 ? 11.773 -1.938 -16.734 1 98.19 51 LEU B CA 1
ATOM 3093 C C . LEU B 1 51 ? 12.461 -1.675 -18.062 1 98.19 51 LEU B C 1
ATOM 3095 O O . LEU B 1 51 ? 13.57 -1.13 -18.094 1 98.19 51 LEU B O 1
ATOM 3099 N N . TYR B 1 52 ? 11.812 -1.989 -19.156 1 97.38 52 TYR B N 1
ATOM 3100 C CA . TYR B 1 52 ? 12.359 -1.76 -20.484 1 97.38 52 TYR B CA 1
ATOM 3101 C C . TYR B 1 52 ? 12.516 -0.269 -20.766 1 97.38 52 TYR B C 1
ATOM 3103 O O . TYR B 1 52 ? 13.227 0.126 -21.688 1 97.38 52 TYR B O 1
ATOM 3111 N N . THR B 1 53 ? 11.875 0.558 -20 1 97.56 53 THR B N 1
ATOM 3112 C CA . THR B 1 53 ? 11.797 1.974 -20.328 1 97.56 53 THR B CA 1
ATOM 3113 C C . THR B 1 53 ? 12.609 2.811 -19.344 1 97.56 53 THR B C 1
ATOM 3115 O O . THR B 1 53 ? 12.492 4.035 -19.328 1 97.56 53 THR B O 1
ATOM 3118 N N . VAL B 1 54 ? 13.375 2.195 -18.469 1 97.19 54 VAL B N 1
ATOM 3119 C CA . VAL B 1 54 ? 14.219 2.922 -17.516 1 97.19 54 VAL B CA 1
ATOM 3120 C C . VAL B 1 54 ? 15.672 2.49 -17.688 1 97.19 54 VAL B C 1
ATOM 3122 O O . VAL B 1 54 ? 15.945 1.384 -18.156 1 97.19 54 VAL B O 1
ATOM 3125 N N . PRO B 1 55 ? 16.672 3.344 -17.297 1 95.38 55 PRO B N 1
ATOM 3126 C CA . PRO B 1 55 ? 18.078 2.973 -17.391 1 95.38 55 PRO B CA 1
ATOM 3127 C C . PRO B 1 55 ? 18.438 1.775 -16.516 1 95.38 55 PRO B C 1
ATOM 3129 O O . PRO B 1 55 ? 17.734 1.482 -15.547 1 95.38 55 PRO B O 1
ATOM 3132 N N . GLU B 1 56 ? 19.531 1.12 -16.797 1 93.75 56 GLU B N 1
ATOM 3133 C CA . GLU B 1 56 ? 19.938 -0.121 -16.141 1 93.75 56 GLU B CA 1
ATOM 3134 C C . GLU B 1 56 ? 20.312 0.12 -14.688 1 93.75 56 GLU B C 1
ATOM 3136 O O . GLU B 1 56 ? 20.297 -0.806 -13.875 1 93.75 56 GLU B O 1
ATOM 3141 N N . ASP B 1 57 ? 20.625 1.306 -14.367 1 94.25 57 ASP B N 1
ATOM 3142 C CA . ASP B 1 57 ? 21.062 1.593 -13 1 94.25 57 ASP B CA 1
ATOM 3143 C C . ASP B 1 57 ? 19.891 1.994 -12.117 1 94.25 57 ASP B C 1
ATOM 3145 O O . ASP B 1 57 ? 20.078 2.449 -10.992 1 94.25 57 ASP B O 1
ATOM 3149 N N . PHE B 1 58 ? 18.656 1.886 -12.641 1 97.38 58 PHE B N 1
ATOM 3150 C CA . PHE B 1 58 ? 17.453 2.115 -11.852 1 97.38 58 PHE B CA 1
ATOM 3151 C C . PHE B 1 58 ? 16.828 0.794 -11.43 1 97.38 58 PHE B C 1
ATOM 3153 O O . PHE B 1 58 ? 16.781 -0.157 -12.211 1 97.38 58 PHE B O 1
ATOM 3160 N N . GLU B 1 59 ? 16.359 0.75 -10.219 1 97.88 59 GLU B N 1
ATOM 3161 C CA . GLU B 1 59 ? 15.641 -0.396 -9.656 1 97.88 59 GLU B CA 1
ATOM 3162 C C . GLU B 1 59 ? 14.281 0.018 -9.094 1 97.88 59 GLU B C 1
ATOM 3164 O O . GLU B 1 59 ? 14.109 1.155 -8.656 1 97.88 59 GLU B O 1
ATOM 3169 N N . PRO B 1 60 ? 13.312 -0.876 -9.18 1 98.56 60 PRO B N 1
ATOM 3170 C CA . PRO B 1 60 ? 12.016 -0.503 -8.609 1 98.56 60 PRO B CA 1
ATOM 3171 C C . PRO B 1 60 ? 12.047 -0.4 -7.09 1 98.56 60 PRO B C 1
ATOM 3173 O O . PRO B 1 60 ? 12.719 -1.197 -6.43 1 98.56 60 PRO B O 1
ATOM 3176 N N . THR B 1 61 ? 11.336 0.597 -6.547 1 97.88 61 THR B N 1
ATOM 3177 C CA . THR B 1 61 ? 11.211 0.764 -5.102 1 97.88 61 THR B CA 1
ATOM 3178 C C . THR B 1 61 ? 9.805 0.398 -4.637 1 97.88 61 THR B C 1
ATOM 3180 O O . THR B 1 61 ? 9.633 -0.143 -3.543 1 97.88 61 THR B O 1
ATOM 3183 N N . SER B 1 62 ? 8.852 0.735 -5.492 1 98.81 62 SER B N 1
ATOM 3184 C CA . SER B 1 62 ? 7.48 0.392 -5.129 1 98.81 62 SER B CA 1
ATOM 3185 C C . SER B 1 62 ? 6.602 0.26 -6.367 1 98.81 62 SER B C 1
ATOM 3187 O O . SER B 1 62 ? 6.941 0.769 -7.438 1 98.81 62 SER B O 1
ATOM 3189 N N . LEU B 1 63 ? 5.57 -0.471 -6.273 1 98.88 63 LEU B N 1
ATOM 3190 C CA . LEU B 1 63 ? 4.535 -0.708 -7.273 1 98.88 63 LEU B CA 1
ATOM 3191 C C . LEU B 1 63 ? 3.148 -0.685 -6.641 1 98.88 63 LEU B C 1
ATOM 3193 O O . LEU B 1 63 ? 2.902 -1.376 -5.652 1 98.88 63 LEU B O 1
ATOM 3197 N N . HIS B 1 64 ? 2.262 0.161 -7.121 1 98.88 64 HIS B N 1
ATOM 3198 C CA . HIS B 1 64 ? 0.862 0.239 -6.715 1 98.88 64 HIS B CA 1
ATOM 3199 C C . HIS B 1 64 ? -0.069 -0.017 -7.895 1 98.88 64 HIS B C 1
ATOM 3201 O O . HIS B 1 64 ? -0.068 0.741 -8.867 1 98.88 64 HIS B O 1
ATOM 3207 N N . GLY B 1 65 ? -0.859 -1.051 -7.801 1 98.75 65 GLY B N 1
ATOM 3208 C CA . GLY B 1 65 ? -1.669 -1.388 -8.961 1 98.75 65 GLY B CA 1
ATOM 3209 C C . GLY B 1 65 ? -3.082 -1.809 -8.602 1 98.75 65 GLY B C 1
ATOM 3210 O O . GL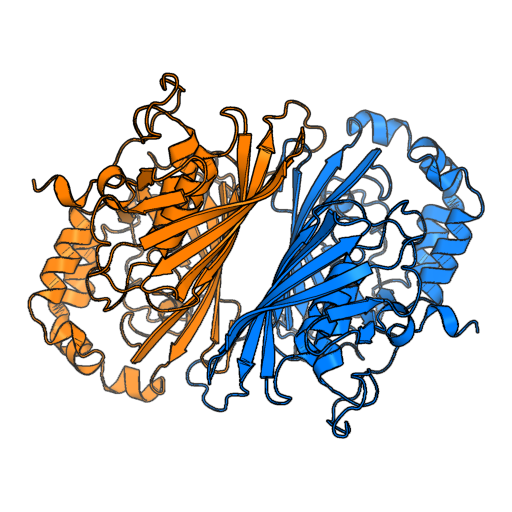Y B 1 65 ? -3.379 -2.066 -7.43 1 98.75 65 GLY B O 1
ATOM 3211 N N . TYR B 1 66 ? -3.934 -1.774 -9.586 1 98.81 66 TYR B N 1
ATOM 3212 C CA . TYR B 1 66 ? -5.312 -2.242 -9.477 1 98.81 66 TYR B CA 1
ATOM 3213 C C . TYR B 1 66 ? -5.637 -3.244 -10.578 1 98.81 66 TYR B C 1
ATOM 3215 O O . TYR B 1 66 ? -5.223 -3.068 -11.727 1 98.81 66 TYR B O 1
ATOM 3223 N N . PHE B 1 67 ? -6.309 -4.285 -10.164 1 98.31 67 PHE B N 1
ATOM 3224 C CA . PHE B 1 67 ? -6.98 -5.16 -11.117 1 98.31 67 PHE B CA 1
ATOM 3225 C C . PHE B 1 67 ? -8.336 -4.582 -11.523 1 98.31 67 PHE B C 1
ATOM 3227 O O . PHE B 1 67 ? -9.273 -4.574 -10.727 1 98.31 67 PHE B O 1
ATOM 3234 N N . VAL B 1 68 ? -8.453 -4.172 -12.758 1 97.94 68 VAL B N 1
ATOM 3235 C CA . VAL B 1 68 ? -9.57 -3.324 -13.156 1 97.94 68 VAL B CA 1
ATOM 3236 C C . VAL B 1 68 ? -10.672 -4.176 -13.789 1 97.94 68 VAL B C 1
ATOM 3238 O O . VAL B 1 68 ? -11.836 -4.078 -13.406 1 97.94 68 VAL B O 1
ATOM 3241 N N . ASN B 1 69 ? -10.305 -4.98 -14.758 1 95.75 69 ASN B N 1
ATOM 3242 C CA . ASN B 1 69 ? -11.172 -5.969 -15.391 1 95.75 69 ASN B CA 1
ATOM 3243 C C . ASN B 1 69 ? -10.516 -7.348 -15.43 1 95.75 69 ASN B C 1
ATOM 3245 O O . ASN B 1 69 ? -9.289 -7.457 -15.375 1 95.75 69 ASN B O 1
ATOM 3249 N N . ALA B 1 70 ? -11.383 -8.383 -15.492 1 92.06 70 ALA B N 1
ATOM 3250 C CA . ALA B 1 70 ? -10.852 -9.734 -15.617 1 92.06 70 ALA B CA 1
ATOM 3251 C C . ALA B 1 70 ? -10.086 -9.906 -16.922 1 92.06 70 ALA B C 1
ATOM 3253 O O . ALA B 1 70 ? -10.555 -9.484 -17.984 1 92.06 70 ALA B O 1
ATOM 3254 N N . GLY B 1 71 ? -8.883 -10.445 -16.828 1 92.62 71 GLY B N 1
ATOM 3255 C CA . GLY B 1 71 ? -8.148 -10.781 -18.031 1 92.62 71 GLY B CA 1
ATOM 3256 C C . GLY B 1 71 ? -8.68 -12.016 -18.734 1 92.62 71 GLY B C 1
ATOM 3257 O O . GLY B 1 71 ? -9.055 -12.992 -18.078 1 92.62 71 GLY B O 1
ATOM 3258 N N . ASN B 1 72 ? -8.734 -11.914 -20.047 1 92.56 72 ASN B N 1
ATOM 3259 C CA . ASN B 1 72 ? -9.109 -13.047 -20.875 1 92.56 72 ASN B CA 1
ATOM 3260 C C . ASN B 1 72 ? -7.883 -13.836 -21.328 1 92.56 72 ASN B C 1
ATOM 3262 O O . ASN B 1 72 ? -7.082 -13.352 -22.125 1 92.56 72 ASN B O 1
ATOM 3266 N N . PRO B 1 73 ? -7.773 -15.031 -20.797 1 90.81 73 PRO B N 1
ATOM 3267 C CA . PRO B 1 73 ? -6.562 -15.797 -21.078 1 90.81 73 PRO B CA 1
ATOM 3268 C C . PRO B 1 73 ? -6.43 -16.141 -22.562 1 90.81 73 PRO B C 1
ATOM 3270 O O . PRO B 1 73 ? -5.363 -16.578 -23.016 1 90.81 73 PRO B O 1
ATOM 3273 N N . SER B 1 74 ? -7.453 -15.93 -23.344 1 91.31 74 SER B N 1
ATOM 3274 C CA . SER B 1 74 ? -7.426 -16.266 -24.766 1 91.31 74 SER B CA 1
ATOM 3275 C C . SER B 1 74 ? -7.078 -15.039 -25.609 1 91.31 74 SER B C 1
ATOM 3277 O O . SER B 1 74 ? -7.105 -15.102 -26.844 1 91.31 74 SER B O 1
ATOM 3279 N N . VAL B 1 75 ? -6.801 -13.992 -25.031 1 94.56 75 VAL B N 1
ATOM 3280 C CA . VAL B 1 75 ? -6.469 -12.758 -25.734 1 94.56 75 VAL B CA 1
ATOM 3281 C C . VAL B 1 75 ? -5.141 -12.211 -25.203 1 94.56 75 VAL B C 1
ATOM 3283 O O . VAL B 1 75 ? -4.906 -12.188 -24 1 94.56 75 VAL B O 1
ATOM 3286 N N . MET B 1 76 ? -4.293 -11.773 -26.125 1 96.44 76 MET B N 1
ATOM 3287 C CA . MET B 1 76 ? -3.031 -11.156 -25.719 1 96.44 76 MET B CA 1
ATOM 3288 C C . MET B 1 76 ? -3.279 -9.852 -24.969 1 96.44 76 MET B C 1
ATOM 3290 O O . MET B 1 76 ? -4.309 -9.203 -25.172 1 96.44 76 MET B O 1
ATOM 3294 N N . ILE B 1 77 ? -2.369 -9.5 -24.125 1 97.75 77 ILE B N 1
ATOM 3295 C CA . ILE B 1 77 ? -2.465 -8.25 -23.375 1 97.75 77 ILE B CA 1
ATOM 3296 C C . ILE B 1 77 ? -1.447 -7.246 -23.906 1 97.75 77 ILE B C 1
ATOM 3298 O O . ILE B 1 77 ? -0.288 -7.594 -24.141 1 97.75 77 ILE B O 1
ATOM 3302 N N . GLN B 1 78 ? -1.854 -6.055 -24.156 1 98.56 78 GLN B N 1
ATOM 3303 C CA . GLN B 1 78 ? -0.962 -4.957 -24.5 1 98.56 78 GLN B CA 1
ATOM 3304 C C . GLN B 1 78 ? -0.669 -4.078 -23.281 1 98.56 78 GLN B C 1
ATOM 3306 O O . GLN B 1 78 ? -1.585 -3.705 -22.547 1 98.56 78 GLN B O 1
ATOM 3311 N N . TYR B 1 79 ? 0.583 -3.76 -23.094 1 98.75 79 TYR B N 1
ATOM 3312 C CA . TYR B 1 79 ? 0.984 -2.879 -22 1 98.75 79 TYR B CA 1
ATOM 3313 C C . TYR B 1 79 ? 1.497 -1.547 -22.531 1 98.75 79 TYR B C 1
ATOM 3315 O O . TYR B 1 79 ? 2.416 -1.513 -23.359 1 98.75 79 TYR B O 1
ATOM 3323 N N . HIS B 1 80 ? 0.896 -0.485 -22.094 1 98.75 80 HIS B N 1
ATOM 3324 C CA . HIS B 1 80 ? 1.328 0.873 -22.406 1 98.75 80 HIS B CA 1
ATOM 3325 C C . HIS B 1 80 ? 2.025 1.515 -21.219 1 98.75 80 HIS B C 1
ATOM 3327 O O . HIS B 1 80 ? 1.451 1.596 -20.125 1 98.75 80 HIS B O 1
ATOM 3333 N N . VAL B 1 81 ? 3.25 1.939 -21.422 1 98.75 81 VAL B N 1
ATOM 3334 C CA . VAL B 1 81 ? 4.031 2.576 -20.375 1 98.75 81 VAL B CA 1
ATOM 3335 C C . VAL B 1 81 ? 4.148 4.074 -20.641 1 98.75 81 VAL B C 1
ATOM 3337 O O . VAL B 1 81 ? 4.555 4.48 -21.734 1 98.75 81 VAL B O 1
ATOM 3340 N N . SER B 1 82 ? 3.76 4.875 -19.688 1 97.88 82 SER B N 1
ATOM 3341 C CA . SER B 1 82 ? 3.879 6.324 -19.828 1 97.88 82 SER B CA 1
ATOM 3342 C C . SER B 1 82 ? 4.758 6.91 -18.734 1 97.88 82 SER B C 1
ATOM 3344 O O . SER B 1 82 ? 4.766 6.414 -17.594 1 97.88 82 SER B O 1
ATOM 3346 N N . ASP B 1 83 ? 5.406 8.031 -19.078 1 97.25 83 ASP B N 1
ATOM 3347 C CA . ASP B 1 83 ? 6.227 8.758 -18.109 1 97.25 83 ASP B CA 1
ATOM 3348 C C . ASP B 1 83 ? 5.383 9.719 -17.281 1 97.25 83 ASP B C 1
ATOM 3350 O O . ASP B 1 83 ? 4.699 10.586 -17.844 1 97.25 83 ASP B O 1
ATOM 3354 N N . LEU B 1 84 ? 5.418 9.555 -16.031 1 97.06 84 LEU B N 1
ATOM 3355 C CA . LEU B 1 84 ? 4.871 10.578 -15.148 1 97.06 84 LEU B CA 1
ATOM 3356 C C . LEU B 1 84 ? 5.934 11.609 -14.781 1 97.06 84 LEU B C 1
ATOM 3358 O O . LEU B 1 84 ? 5.645 12.805 -14.711 1 97.06 84 LEU B O 1
ATOM 3362 N N . ARG B 1 85 ? 7.152 11.133 -14.555 1 97.06 85 ARG B N 1
ATOM 3363 C CA . ARG B 1 85 ? 8.336 11.961 -14.32 1 97.06 85 ARG B CA 1
ATOM 3364 C C . ARG B 1 85 ? 9.617 11.164 -14.57 1 97.06 85 ARG B C 1
ATOM 3366 O O . ARG B 1 85 ? 9.734 10.016 -14.133 1 97.06 85 ARG B O 1
ATOM 3373 N N . HIS B 1 86 ? 10.492 11.75 -15.258 1 96.38 86 HIS B N 1
ATOM 3374 C CA . HIS B 1 86 ? 11.789 11.156 -15.547 1 96.38 86 HIS B CA 1
ATOM 3375 C C . HIS B 1 86 ? 12.922 11.945 -14.906 1 96.38 86 HIS B C 1
ATOM 3377 O O . HIS B 1 86 ? 13.656 12.664 -15.594 1 96.38 86 HIS B O 1
ATOM 3383 N N . GLY B 1 87 ? 13.055 11.727 -13.609 1 95.06 87 GLY B N 1
ATOM 3384 C CA . GLY B 1 87 ? 14.047 12.477 -12.859 1 95.06 87 GLY B CA 1
ATOM 3385 C C . GLY B 1 87 ? 15.398 11.789 -12.797 1 95.06 87 GLY B C 1
ATOM 3386 O O . GLY B 1 87 ? 15.523 10.633 -13.195 1 95.06 87 GLY B O 1
ATOM 3387 N N . ARG B 1 88 ? 16.391 12.547 -12.273 1 94.31 88 ARG B N 1
ATOM 3388 C CA . ARG B 1 88 ? 17.75 12.047 -12.148 1 94.31 88 ARG B CA 1
ATOM 3389 C C . ARG B 1 88 ? 17.828 10.938 -11.102 1 94.31 88 ARG B C 1
ATOM 3391 O O . ARG B 1 88 ? 18.547 9.953 -11.289 1 94.31 88 ARG B O 1
ATOM 3398 N N . ASN B 1 89 ? 17.016 11.094 -10.008 1 94.62 89 ASN B N 1
ATOM 3399 C CA . ASN B 1 89 ? 17.109 10.172 -8.883 1 94.62 89 ASN B CA 1
ATOM 3400 C C . ASN B 1 89 ? 15.945 9.188 -8.859 1 94.62 89 ASN B C 1
ATOM 3402 O O . ASN B 1 89 ? 16.078 8.078 -8.352 1 94.62 89 ASN B O 1
ATOM 3406 N N . PHE B 1 90 ? 14.789 9.719 -9.406 1 97.31 90 PHE B N 1
ATOM 3407 C CA . PHE B 1 90 ? 13.57 8.914 -9.391 1 97.31 90 PHE B CA 1
ATOM 3408 C C . PHE B 1 90 ? 12.852 8.992 -10.727 1 97.31 90 PHE B C 1
ATOM 3410 O O . PHE B 1 90 ? 12.797 10.055 -11.352 1 97.31 90 PHE B O 1
ATOM 3417 N N . ILE B 1 91 ? 12.359 7.879 -11.164 1 98.5 91 ILE B N 1
ATOM 3418 C CA . ILE B 1 91 ? 11.547 7.816 -12.367 1 98.5 91 ILE B CA 1
ATOM 3419 C C . ILE B 1 91 ? 10.18 7.211 -12.031 1 98.5 91 ILE B C 1
ATOM 3421 O O . ILE B 1 91 ? 10.102 6.141 -11.422 1 98.5 91 ILE B O 1
ATOM 3425 N N . HIS B 1 92 ? 9.109 7.965 -12.359 1 98.62 92 HIS B N 1
ATOM 3426 C CA . HIS B 1 92 ? 7.734 7.527 -12.156 1 98.62 92 HIS B CA 1
ATOM 3427 C C . HIS B 1 92 ? 7.113 7.043 -13.461 1 98.62 92 HIS B C 1
ATOM 3429 O O . HIS B 1 92 ? 7.07 7.785 -14.445 1 98.62 92 HIS B O 1
ATOM 3435 N N . LYS B 1 93 ? 6.598 5.828 -13.438 1 98.81 93 LYS B N 1
ATOM 3436 C CA . LYS B 1 93 ? 5.938 5.277 -14.617 1 98.81 93 LYS B CA 1
ATOM 3437 C C . LYS B 1 93 ? 4.492 4.902 -14.312 1 98.81 93 LYS B C 1
ATOM 3439 O O . LYS B 1 93 ? 4.172 4.508 -13.195 1 98.81 93 LYS B O 1
ATOM 3444 N N . GLN B 1 94 ? 3.645 5.062 -15.258 1 98.69 94 GLN B N 1
ATOM 3445 C CA . GLN B 1 94 ? 2.299 4.5 -15.266 1 98.69 94 GLN B CA 1
ATOM 3446 C C . GLN B 1 94 ? 2.16 3.424 -16.344 1 98.69 94 GLN B C 1
ATOM 3448 O O . GLN B 1 94 ? 2.549 3.633 -17.484 1 98.69 94 GLN B O 1
ATOM 3453 N N . VAL B 1 95 ? 1.672 2.291 -15.961 1 98.88 95 VAL B N 1
ATOM 3454 C CA . VAL B 1 95 ? 1.479 1.182 -16.891 1 98.88 95 VAL B CA 1
ATOM 3455 C C . VAL B 1 95 ? -0.003 0.819 -16.953 1 98.88 95 VAL B C 1
ATOM 3457 O O . VAL B 1 95 ? -0.68 0.743 -15.93 1 98.88 95 VAL B O 1
ATOM 3460 N N . LYS B 1 96 ? -0.524 0.619 -18.156 1 98.69 96 LYS B N 1
ATOM 3461 C CA . LYS B 1 96 ? -1.87 0.093 -18.375 1 98.69 96 LYS B CA 1
ATOM 3462 C C . LYS B 1 96 ? -1.845 -1.133 -19.281 1 98.69 96 LYS B C 1
ATOM 3464 O O . LYS B 1 96 ? -1.229 -1.108 -20.344 1 98.69 96 LYS B O 1
ATOM 3469 N N . GLY B 1 97 ? -2.369 -2.199 -18.797 1 98.5 97 GLY B N 1
ATOM 3470 C CA . GLY B 1 97 ? -2.6 -3.385 -19.609 1 98.5 97 GLY B CA 1
ATOM 3471 C C . GLY B 1 97 ? -3.986 -3.428 -20.219 1 98.5 97 GLY B C 1
ATOM 3472 O O . GLY B 1 97 ? -4.984 -3.238 -19.531 1 98.5 97 GLY B O 1
ATOM 3473 N N . TYR B 1 98 ? -4.039 -3.746 -21.516 1 97.94 98 TYR B N 1
ATOM 3474 C CA . TYR B 1 98 ? -5.293 -3.67 -22.25 1 97.94 98 TYR B CA 1
ATOM 3475 C C . TYR B 1 98 ? -5.625 -5.008 -22.906 1 97.94 98 TYR B C 1
ATOM 3477 O O . TYR B 1 98 ? -4.734 -5.703 -23.391 1 97.94 98 TYR B O 1
ATOM 3485 N N . GLN B 1 99 ? -6.891 -5.305 -22.891 1 96.62 99 GLN B N 1
ATOM 3486 C CA . GLN B 1 99 ? -7.535 -6.262 -23.781 1 96.62 99 GLN B CA 1
ATOM 3487 C C . GLN B 1 99 ? -8.805 -5.676 -24.391 1 96.62 99 GLN B C 1
ATOM 3489 O O . GLN B 1 99 ? -9.648 -5.125 -23.672 1 96.62 99 GLN B O 1
ATOM 3494 N N . HIS B 1 100 ? -9.016 -5.691 -25.688 1 93.06 100 HIS B N 1
ATOM 3495 C CA . HIS B 1 100 ? -10.18 -5.152 -26.391 1 93.06 100 HIS B CA 1
ATOM 3496 C C . HIS B 1 100 ? -10.477 -3.723 -25.938 1 93.06 100 HIS B C 1
ATOM 3498 O O . HIS B 1 100 ? -11.609 -3.4 -25.594 1 93.06 100 HIS B O 1
ATOM 3504 N N . GLU B 1 101 ? -9.453 -2.922 -25.688 1 91.88 101 GLU B N 1
ATOM 3505 C CA . GLU B 1 101 ? -9.516 -1.494 -25.391 1 91.88 101 GLU B CA 1
ATOM 3506 C C . GLU B 1 101 ? -10.016 -1.25 -23.969 1 91.88 101 GLU B C 1
ATOM 3508 O O . GLU B 1 101 ? -10.422 -0.134 -23.625 1 91.88 101 GLU B O 1
ATOM 3513 N N . LYS B 1 102 ? -10.055 -2.334 -23.25 1 95.5 102 LYS B N 1
ATOM 3514 C CA . LYS B 1 102 ? -10.383 -2.207 -21.844 1 95.5 102 LYS B CA 1
ATOM 3515 C C . LYS B 1 102 ? -9.156 -2.418 -20.969 1 95.5 102 LYS B C 1
ATOM 3517 O O . LYS B 1 102 ? -8.328 -3.287 -21.25 1 95.5 102 LYS B O 1
ATOM 3522 N N . VAL B 1 103 ? -9.086 -1.616 -19.969 1 97.88 103 VAL B N 1
ATOM 3523 C CA . VAL B 1 103 ? -7.98 -1.768 -19.016 1 97.88 103 VAL B CA 1
ATOM 3524 C C . VAL B 1 103 ? -8.211 -2.998 -18.141 1 97.88 103 VAL B C 1
ATOM 3526 O O . VAL B 1 103 ? -9.227 -3.098 -17.469 1 97.88 103 VAL B O 1
ATOM 3529 N N . VAL B 1 104 ? -7.285 -3.898 -18.219 1 97.56 104 VAL B N 1
ATOM 3530 C CA . VAL B 1 104 ? -7.371 -5.09 -17.375 1 97.56 104 VAL B CA 1
ATOM 3531 C C . VAL B 1 104 ? -6.59 -4.871 -16.094 1 97.56 104 VAL B C 1
ATOM 3533 O O . VAL B 1 104 ? -7.008 -5.32 -15.016 1 97.56 104 VAL B O 1
ATOM 3536 N N . TYR B 1 105 ? -5.52 -4.191 -16.219 1 98.31 105 TYR B N 1
ATOM 3537 C CA . TYR B 1 105 ? -4.629 -3.914 -15.094 1 98.31 105 TYR B CA 1
ATOM 3538 C C . TYR B 1 105 ? -3.941 -2.564 -15.266 1 98.31 105 TYR B C 1
ATOM 3540 O O . TYR B 1 105 ? -3.615 -2.162 -16.375 1 98.31 105 TYR B O 1
ATOM 3548 N N . THR B 1 106 ? -3.738 -1.856 -14.156 1 98.81 106 THR B N 1
ATOM 3549 C CA . THR B 1 106 ? -2.957 -0.625 -14.18 1 98.81 106 THR B CA 1
ATOM 3550 C C . THR B 1 106 ? -2.061 -0.524 -12.953 1 98.81 106 THR B C 1
ATOM 3552 O O . THR B 1 106 ? -2.391 -1.062 -11.891 1 98.81 106 THR B O 1
ATOM 3555 N N . ALA B 1 107 ? -0.92 0.122 -13.148 1 98.81 107 ALA B N 1
ATOM 3556 C CA . ALA B 1 107 ? 0.016 0.29 -12.039 1 98.81 107 ALA B CA 1
ATOM 3557 C C . ALA B 1 107 ? 0.828 1.572 -12.195 1 98.81 107 ALA B C 1
ATOM 3559 O O . ALA B 1 107 ? 1.045 2.045 -13.32 1 98.81 107 ALA B O 1
ATOM 3560 N N . MET B 1 108 ? 1.112 2.129 -11.109 1 98.88 108 MET B N 1
ATOM 3561 C CA . MET B 1 108 ? 2.184 3.117 -11.008 1 98.88 108 MET B CA 1
ATOM 3562 C C . MET B 1 108 ? 3.414 2.521 -10.328 1 98.88 108 MET B C 1
ATOM 3564 O O . MET B 1 108 ? 3.291 1.78 -9.352 1 98.88 108 MET B O 1
ATOM 3568 N N . ILE B 1 109 ? 4.543 2.83 -10.922 1 98.94 109 ILE B N 1
ATOM 3569 C CA . ILE B 1 109 ? 5.781 2.227 -10.445 1 98.94 109 ILE B CA 1
ATOM 3570 C C . ILE B 1 109 ? 6.844 3.307 -10.25 1 98.94 109 ILE B C 1
ATOM 3572 O O . ILE B 1 109 ? 7.012 4.176 -11.109 1 98.94 109 ILE B O 1
ATOM 3576 N N . LEU B 1 110 ? 7.504 3.236 -9.148 1 98.88 110 LEU B N 1
ATOM 3577 C CA . LEU B 1 110 ? 8.609 4.145 -8.852 1 98.88 110 LEU B CA 1
ATOM 3578 C C . LEU B 1 110 ? 9.945 3.416 -8.922 1 98.88 110 LEU B C 1
ATOM 3580 O O . LEU B 1 110 ? 10.102 2.338 -8.344 1 98.88 110 LEU B O 1
ATOM 3584 N N . PHE B 1 111 ? 10.883 3.977 -9.68 1 98.69 111 PHE B N 1
ATOM 3585 C CA . PHE B 1 111 ? 12.25 3.484 -9.773 1 98.69 111 PHE B CA 1
ATOM 3586 C C . PHE B 1 111 ? 13.227 4.469 -9.141 1 98.69 111 PHE B C 1
ATOM 3588 O O . PHE B 1 111 ? 13.023 5.68 -9.203 1 98.69 111 PHE B O 1
ATOM 3595 N N . SER B 1 112 ? 14.211 3.945 -8.516 1 97.69 112 SER B N 1
ATOM 3596 C CA . SER B 1 112 ? 15.266 4.758 -7.926 1 97.69 112 SER B CA 1
ATOM 3597 C C . SER B 1 112 ? 16.625 4.43 -8.539 1 97.69 112 SER B C 1
ATOM 3599 O O . SER B 1 112 ? 16.938 3.264 -8.797 1 97.69 112 SER B O 1
ATOM 3601 N N . ALA B 1 113 ? 17.375 5.473 -8.758 1 96.19 113 ALA B N 1
ATOM 3602 C CA . ALA B 1 113 ? 18.766 5.262 -9.133 1 96.19 113 ALA B CA 1
ATOM 3603 C C . ALA B 1 113 ? 19.531 4.562 -8.016 1 96.19 113 ALA B C 1
ATOM 3605 O O . ALA B 1 113 ? 19.188 4.684 -6.844 1 96.19 113 ALA B O 1
ATOM 3606 N N . LYS B 1 114 ? 20.484 3.859 -8.422 1 87.5 114 LYS B N 1
ATOM 3607 C CA . LYS B 1 114 ? 21.359 3.25 -7.426 1 87.5 114 LYS B CA 1
ATOM 3608 C C . LYS B 1 114 ? 22.062 4.316 -6.59 1 87.5 114 LYS B C 1
ATOM 3610 O O . LYS B 1 114 ? 22.562 5.309 -7.129 1 87.5 114 LYS B O 1
ATOM 3615 N N . LYS B 1 115 ? 21.859 4.188 -5.289 1 80.12 115 LYS B N 1
ATOM 3616 C CA . LYS B 1 115 ? 22.422 5.164 -4.371 1 80.12 115 LYS B CA 1
ATOM 3617 C C . LYS B 1 115 ? 23.516 4.535 -3.514 1 80.12 115 LYS B C 1
ATOM 3619 O O . LYS B 1 115 ? 23.578 3.312 -3.373 1 80.12 115 LYS B O 1
ATOM 3624 N N . THR B 1 116 ? 24.391 5.496 -3.135 1 78.06 116 THR B N 1
ATOM 3625 C CA . THR B 1 116 ? 25.469 4.996 -2.301 1 78.06 116 THR B CA 1
ATOM 3626 C C . THR B 1 116 ? 25.406 5.613 -0.906 1 78.06 116 THR B C 1
ATOM 3628 O O . THR B 1 116 ? 25.938 5.047 0.052 1 78.06 116 THR B O 1
ATOM 3631 N N . HIS B 1 117 ? 24.641 6.66 -0.748 1 85.19 117 HIS B N 1
ATOM 3632 C CA . HIS B 1 117 ? 24.578 7.301 0.562 1 85.19 117 HIS B CA 1
ATOM 3633 C C . HIS B 1 117 ? 23.531 6.625 1.451 1 85.19 117 HIS B C 1
ATOM 3635 O O . HIS B 1 117 ? 22.422 6.332 1.004 1 85.19 117 HIS B O 1
ATOM 3641 N N . ASP B 1 118 ? 23.938 6.293 2.688 1 88.94 118 ASP B N 1
ATOM 3642 C CA . ASP B 1 118 ? 23.094 5.613 3.662 1 88.94 118 ASP B CA 1
ATOM 3643 C C . ASP B 1 118 ? 23.406 6.082 5.082 1 88.94 118 ASP B C 1
ATOM 3645 O O . ASP B 1 118 ? 24.234 5.488 5.766 1 88.94 118 ASP B O 1
ATOM 3649 N N . SER B 1 119 ? 22.609 7.066 5.512 1 87.69 119 SER B N 1
ATOM 3650 C CA . SER B 1 119 ? 22.922 7.625 6.82 1 87.69 119 SER B CA 1
ATOM 3651 C C . SER B 1 119 ? 22.188 6.875 7.934 1 87.69 119 SER B C 1
ATOM 3653 O O . SER B 1 119 ? 22.734 6.691 9.023 1 87.69 119 SER B O 1
ATOM 3655 N N . LEU B 1 120 ? 20.938 6.512 7.738 1 91.62 120 LEU B N 1
ATOM 3656 C CA . LEU B 1 120 ? 20.156 5.703 8.672 1 91.62 120 LEU B CA 1
ATOM 3657 C C . LEU B 1 120 ? 19.875 4.324 8.086 1 91.62 120 LEU B C 1
ATOM 3659 O O . LEU B 1 120 ? 19.422 4.207 6.953 1 91.62 120 LEU B O 1
ATOM 3663 N N . HIS B 1 121 ? 20.25 3.271 8.836 1 93 121 HIS B N 1
ATOM 3664 C CA . HIS B 1 121 ? 20.094 1.906 8.344 1 93 121 HIS B CA 1
ATOM 3665 C C . HIS B 1 121 ? 19.281 1.061 9.32 1 93 121 HIS B C 1
ATOM 3667 O O . HIS B 1 121 ? 19.594 1.005 10.508 1 93 121 HIS B O 1
ATOM 3673 N N . HIS B 1 122 ? 18.25 0.468 8.75 1 95.19 122 HIS B N 1
ATOM 3674 C CA . HIS B 1 122 ? 17.422 -0.432 9.531 1 95.19 122 HIS B CA 1
ATOM 3675 C C . HIS B 1 122 ? 16.578 -1.331 8.625 1 95.19 122 HIS B C 1
ATOM 3677 O O . HIS B 1 122 ? 15.969 -0.856 7.668 1 95.19 122 HIS B O 1
ATOM 3683 N N . PHE B 1 123 ? 16.609 -2.623 8.867 1 96.5 123 PHE B N 1
ATOM 3684 C CA . PHE B 1 123 ? 15.648 -3.582 8.328 1 96.5 123 PHE B CA 1
ATOM 3685 C C . PHE B 1 123 ? 14.938 -4.32 9.453 1 96.5 123 PHE B C 1
ATOM 3687 O O . PHE B 1 123 ? 15.57 -4.801 10.398 1 96.5 123 PHE B O 1
ATOM 3694 N N . LYS B 1 124 ? 13.625 -4.309 9.367 1 97.75 124 LYS B N 1
ATOM 3695 C CA . LYS B 1 124 ? 12.93 -5.277 10.211 1 97.75 124 LYS B CA 1
ATOM 3696 C C . LYS B 1 124 ? 13.547 -6.664 10.086 1 97.75 124 LYS B C 1
ATOM 3698 O O . LYS B 1 124 ? 13.797 -7.137 8.969 1 97.75 124 LYS B O 1
ATOM 3703 N N . LYS B 1 125 ? 13.797 -7.25 11.227 1 97.19 125 LYS B N 1
ATOM 3704 C CA . LYS B 1 125 ? 14.539 -8.508 11.211 1 97.19 125 LYS B CA 1
ATOM 3705 C C . LYS B 1 125 ? 13.906 -9.531 12.156 1 97.19 125 LYS B C 1
ATOM 3707 O O . LYS B 1 125 ? 13.555 -9.195 13.289 1 97.19 125 LYS B O 1
ATOM 3712 N N . LEU B 1 126 ? 13.742 -10.695 11.555 1 96.94 126 LEU B N 1
ATOM 3713 C CA . LEU B 1 126 ? 13.367 -11.836 12.391 1 96.94 126 LEU B CA 1
ATOM 3714 C C . LEU B 1 126 ? 14.602 -12.562 12.906 1 96.94 126 LEU B C 1
ATOM 3716 O O . LEU B 1 126 ? 15.641 -12.586 12.234 1 96.94 126 LEU B O 1
ATOM 3720 N N . ASP B 1 127 ? 14.453 -13.086 14.086 1 96.5 127 ASP B N 1
ATOM 3721 C CA . ASP B 1 127 ? 15.539 -13.898 14.633 1 96.5 127 ASP B CA 1
ATOM 3722 C C . ASP B 1 127 ? 15.711 -15.195 13.852 1 96.5 127 ASP B C 1
ATOM 3724 O O . ASP B 1 127 ? 14.883 -16.109 13.961 1 96.5 127 ASP B O 1
ATOM 3728 N N . VAL B 1 128 ? 16.734 -15.305 13.18 1 94.19 128 VAL B N 1
ATOM 3729 C CA . VAL B 1 128 ? 16.984 -16.422 12.273 1 94.19 128 VAL B CA 1
ATOM 3730 C C . VAL B 1 128 ? 16.969 -17.734 13.055 1 94.19 128 VAL B C 1
ATOM 3732 O O . VAL B 1 128 ? 16.5 -18.75 12.555 1 94.19 128 VAL B O 1
ATOM 3735 N N . SER B 1 129 ? 17.5 -17.688 14.234 1 94.19 129 SER B N 1
ATOM 3736 C CA . SER B 1 129 ? 17.578 -18.891 15.055 1 94.19 129 SER B CA 1
ATOM 3737 C C . SER B 1 129 ? 16.188 -19.406 15.43 1 94.19 129 SER B C 1
ATOM 3739 O O . SER B 1 129 ? 16.016 -20.578 15.773 1 94.19 129 SER B O 1
ATOM 3741 N N . LYS B 1 130 ? 15.227 -18.547 15.344 1 94.06 130 LYS B N 1
ATOM 3742 C CA . LYS B 1 130 ? 13.867 -18.906 15.742 1 94.06 130 LYS B CA 1
ATOM 3743 C C . LYS B 1 130 ? 12.977 -19.141 14.523 1 94.06 130 LYS B C 1
ATOM 3745 O O . LYS B 1 130 ? 11.805 -19.5 14.664 1 94.06 130 LYS B O 1
ATOM 3750 N N . LEU B 1 131 ? 13.523 -18.875 13.352 1 93.75 131 LEU B N 1
ATOM 3751 C CA . LEU B 1 131 ? 12.734 -19.094 12.141 1 93.75 131 LEU B CA 1
ATOM 3752 C C . LEU B 1 131 ? 12.469 -20.578 11.93 1 93.75 131 LEU B C 1
ATOM 3754 O O . LEU B 1 131 ? 13.359 -21.406 12.125 1 93.75 131 LEU B O 1
ATOM 3758 N N . PRO B 1 132 ? 11.227 -20.859 11.625 1 92.94 132 PRO B N 1
ATOM 3759 C CA . PRO B 1 132 ? 10.984 -22.266 11.305 1 92.94 132 PRO B CA 1
ATOM 3760 C C . PRO B 1 132 ? 11.828 -22.766 10.125 1 92.94 132 PRO B C 1
ATOM 3762 O O . PRO B 1 132 ? 11.984 -22.047 9.133 1 92.94 132 PRO B O 1
ATOM 3765 N N . LYS B 1 133 ? 12.328 -23.953 10.273 1 94.06 133 LYS B N 1
ATOM 3766 C CA . LYS B 1 133 ? 13.117 -24.531 9.195 1 94.06 133 LYS B CA 1
ATOM 3767 C C . LYS B 1 133 ? 12.234 -24.922 8.008 1 94.06 133 LYS B C 1
ATOM 3769 O O . LYS B 1 133 ? 11.086 -25.312 8.188 1 94.06 133 LYS B O 1
ATOM 3774 N N . VAL B 1 134 ? 12.781 -24.844 6.836 1 95.81 134 VAL B N 1
ATOM 3775 C CA . VAL B 1 134 ? 12.062 -25.234 5.629 1 95.81 134 VAL B CA 1
ATOM 3776 C C . VAL B 1 134 ? 11.594 -26.688 5.754 1 95.81 134 VAL B C 1
ATOM 3778 O O . VAL B 1 134 ? 10.484 -27.016 5.328 1 95.81 134 VAL B O 1
ATOM 3781 N N . SER B 1 135 ? 12.375 -27.5 6.453 1 95.44 135 SER B N 1
ATOM 3782 C CA . SER B 1 135 ? 12.109 -28.922 6.594 1 95.44 135 SER B CA 1
ATOM 3783 C C . SER B 1 135 ? 10.898 -29.172 7.488 1 95.44 135 SER B C 1
ATOM 3785 O O . SER B 1 135 ? 10.352 -30.281 7.508 1 95.44 135 SER B O 1
ATOM 3787 N N . SER B 1 136 ? 10.562 -28.156 8.266 1 96.12 136 SER B N 1
ATOM 3788 C CA . SER B 1 136 ? 9.398 -28.297 9.141 1 96.12 136 SER B CA 1
ATOM 3789 C C . SER B 1 136 ? 8.102 -28.078 8.367 1 96.12 136 SER B C 1
ATOM 3791 O O . SER B 1 136 ? 7.012 -28.234 8.922 1 96.12 136 SER B O 1
ATOM 3793 N N . PHE B 1 137 ? 8.203 -27.703 7.148 1 97.88 137 PHE B N 1
ATOM 3794 C CA . PHE B 1 137 ? 7.062 -27.484 6.262 1 97.88 137 PHE B CA 1
ATOM 3795 C C . PHE B 1 137 ? 6.938 -28.625 5.258 1 97.88 137 PHE B C 1
ATOM 3797 O O . PHE B 1 137 ? 7.809 -29.484 5.18 1 97.88 137 PHE B O 1
ATOM 3804 N N . TYR B 1 138 ? 5.891 -28.672 4.547 1 98.12 138 TYR B N 1
ATOM 3805 C CA . TYR B 1 138 ? 5.59 -29.766 3.631 1 98.12 138 TYR B CA 1
ATOM 3806 C C . TYR B 1 138 ? 5.613 -29.281 2.186 1 98.12 138 TYR B C 1
ATOM 3808 O O . TYR B 1 138 ? 5.188 -28.172 1.887 1 98.12 138 TYR B O 1
ATOM 3816 N N . ARG B 1 139 ? 6.023 -30.188 1.368 1 98.12 139 ARG B N 1
ATOM 3817 C CA . ARG B 1 139 ? 5.906 -29.891 -0.057 1 98.12 139 ARG B CA 1
ATOM 3818 C C . ARG B 1 139 ? 4.445 -29.703 -0.455 1 98.12 139 ARG B C 1
ATOM 3820 O O . ARG B 1 139 ? 3.578 -30.484 -0.06 1 98.12 139 ARG B O 1
ATOM 3827 N N . ALA B 1 140 ? 4.25 -28.734 -1.284 1 97.69 140 ALA B N 1
ATOM 3828 C CA . ALA B 1 140 ? 2.879 -28.359 -1.618 1 97.69 140 ALA B CA 1
ATOM 3829 C C . ALA B 1 140 ? 2.176 -29.484 -2.383 1 97.69 140 ALA B C 1
ATOM 3831 O O . ALA B 1 140 ? 0.993 -29.75 -2.158 1 97.69 140 ALA B O 1
ATOM 3832 N N . ASP B 1 141 ? 2.896 -30.156 -3.32 1 96.5 141 ASP B N 1
ATOM 3833 C CA . ASP B 1 141 ? 2.283 -31.219 -4.125 1 96.5 141 ASP B CA 1
ATOM 3834 C C . ASP B 1 141 ? 1.828 -32.375 -3.248 1 96.5 141 ASP B C 1
ATOM 3836 O O . ASP B 1 141 ? 0.7 -32.844 -3.381 1 96.5 141 ASP B O 1
ATOM 3840 N N . GLU B 1 142 ? 2.619 -32.781 -2.307 1 97.5 142 GLU B N 1
ATOM 3841 C CA . GLU B 1 142 ? 2.299 -33.875 -1.411 1 97.5 142 GLU B CA 1
ATOM 3842 C C . GLU B 1 142 ? 1.181 -33.5 -0.444 1 97.5 142 GLU B C 1
ATOM 3844 O O . GLU B 1 142 ? 0.255 -34.281 -0.219 1 97.5 142 GLU B O 1
ATOM 3849 N N . LEU B 1 143 ? 1.329 -32.312 0.119 1 97.62 143 LEU B N 1
ATOM 3850 C CA . LEU B 1 143 ? 0.314 -31.859 1.067 1 97.62 143 LEU B CA 1
ATOM 3851 C C . LEU B 1 143 ? -1.04 -31.703 0.383 1 97.62 143 LEU B C 1
ATOM 3853 O O . LEU B 1 143 ? -2.072 -32.062 0.955 1 97.62 143 LEU B O 1
ATOM 3857 N N . PHE B 1 144 ? -1.067 -31.125 -0.817 1 96.31 144 PHE B N 1
ATOM 3858 C CA . PHE B 1 144 ? -2.301 -30.969 -1.576 1 96.31 144 PHE B CA 1
ATOM 3859 C C . PHE B 1 144 ? -2.938 -32.312 -1.877 1 96.31 144 PHE B C 1
ATOM 3861 O O . PHE B 1 144 ? -4.152 -32.469 -1.743 1 96.31 144 PHE B O 1
ATOM 3868 N N . GLU B 1 145 ? -2.16 -33.281 -2.275 1 95.69 145 GLU B N 1
ATOM 3869 C CA . GLU B 1 145 ? -2.674 -34.625 -2.535 1 95.69 145 GLU B CA 1
ATOM 3870 C C . GLU B 1 145 ? -3.301 -35.219 -1.28 1 95.69 145 GLU B C 1
ATOM 3872 O O . GLU B 1 145 ? -4.406 -35.781 -1.334 1 95.69 145 GLU B O 1
ATOM 3877 N N . GLU B 1 146 ? -2.641 -35.062 -0.211 1 96.06 146 GLU B N 1
ATOM 3878 C CA . GLU B 1 146 ? -3.086 -35.656 1.044 1 96.06 146 GLU B CA 1
ATOM 3879 C C . GLU B 1 146 ? -4.32 -34.938 1.589 1 96.06 146 GLU B C 1
ATOM 3881 O O . GLU B 1 146 ? -5.266 -35.594 2.047 1 96.06 146 GLU B O 1
ATOM 3886 N N . SER B 1 147 ? -4.316 -33.656 1.523 1 94.69 147 SER B N 1
ATOM 3887 C CA . SER B 1 147 ? -5.312 -32.875 2.238 1 94.69 147 SER B CA 1
ATOM 3888 C C . SER B 1 147 ? -6.5 -32.531 1.344 1 94.69 147 SER B C 1
ATOM 3890 O O . SER B 1 147 ? -7.598 -32.25 1.835 1 94.69 147 SER B O 1
ATOM 3892 N N . VAL B 1 148 ? -6.301 -32.438 0.016 1 93.38 148 VAL B N 1
ATOM 3893 C CA . VAL B 1 148 ? -7.355 -32.062 -0.911 1 93.38 148 VAL B CA 1
ATOM 3894 C C . VAL B 1 148 ? -7.684 -33.219 -1.847 1 93.38 148 VAL B C 1
ATOM 3896 O O . VAL B 1 148 ? -8.844 -33.625 -1.95 1 93.38 148 VAL B O 1
ATOM 3899 N N . GLY B 1 149 ? -6.676 -33.812 -2.461 1 92.75 149 GLY B N 1
ATOM 3900 C CA . GLY B 1 149 ? -6.887 -34.906 -3.396 1 92.75 149 GLY B CA 1
ATOM 3901 C C . GLY B 1 149 ? -7.625 -36.094 -2.785 1 92.75 149 GLY B C 1
ATOM 3902 O O . GLY B 1 149 ? -8.625 -36.562 -3.33 1 92.75 149 GLY B O 1
ATOM 3903 N N . LYS B 1 150 ? -7.191 -36.562 -1.637 1 93.12 150 LYS B N 1
ATOM 3904 C CA . LYS B 1 150 ? -7.773 -37.719 -0.977 1 93.12 150 LYS B CA 1
ATOM 3905 C C . LYS B 1 150 ? -9.125 -37.375 -0.352 1 93.12 150 LYS B C 1
ATOM 3907 O O . LYS B 1 150 ? -9.883 -38.281 0.028 1 93.12 150 LYS B O 1
ATOM 3912 N N . LYS B 1 151 ? -9.422 -36.125 -0.272 1 91.62 151 LYS B N 1
ATOM 3913 C CA . LYS B 1 151 ? -10.688 -35.656 0.286 1 91.62 151 LYS B CA 1
ATOM 3914 C C . LYS B 1 151 ? -11.492 -34.875 -0.748 1 91.62 151 LYS B C 1
ATOM 3916 O O . LYS B 1 151 ? -12.18 -33.906 -0.404 1 91.62 151 LYS B O 1
ATOM 3921 N N . VAL B 1 152 ? -11.344 -35.188 -1.954 1 92.19 152 VAL B N 1
ATOM 3922 C CA . VAL B 1 152 ? -11.859 -34.406 -3.074 1 92.19 152 VAL B CA 1
ATOM 3923 C C . VAL B 1 152 ? -13.383 -34.344 -2.99 1 92.19 152 VAL B C 1
ATOM 3925 O O . VAL B 1 152 ? -13.977 -33.312 -3.375 1 92.19 152 VAL B O 1
ATOM 3928 N N . LYS B 1 153 ? -14.094 -35.344 -2.439 1 91.25 153 LYS B N 1
ATOM 3929 C CA . LYS B 1 153 ? -15.547 -35.344 -2.332 1 91.25 153 LYS B CA 1
ATOM 3930 C C . LYS B 1 153 ? -16.031 -34.188 -1.479 1 91.25 153 LYS B C 1
ATOM 3932 O O . LYS B 1 153 ? -17.062 -33.562 -1.789 1 91.25 153 LYS B O 1
ATOM 3937 N N . ASN B 1 154 ? -15.297 -33.906 -0.41 1 91.38 154 ASN B N 1
ATOM 3938 C CA . ASN B 1 154 ? -15.633 -32.75 0.433 1 91.38 154 ASN B CA 1
ATOM 3939 C C . ASN B 1 154 ? -15.539 -31.438 -0.338 1 91.38 154 ASN B C 1
ATOM 3941 O O . ASN B 1 154 ? -16.406 -30.578 -0.209 1 91.38 154 ASN B O 1
ATOM 3945 N N . TYR B 1 155 ? -14.531 -31.312 -1.145 1 91.06 155 TYR B N 1
ATOM 3946 C CA . TYR B 1 155 ? -14.281 -30.078 -1.88 1 91.06 155 TYR B CA 1
ATOM 3947 C C . TYR B 1 155 ? -15.242 -29.938 -3.061 1 91.06 155 TYR B C 1
ATOM 3949 O O . TYR B 1 155 ? -15.594 -28.828 -3.461 1 91.06 155 TYR B O 1
ATOM 3957 N N . GLN B 1 156 ? -15.711 -31.094 -3.58 1 89.25 156 GLN B N 1
ATOM 3958 C CA . GLN B 1 156 ? -16.719 -31.078 -4.641 1 89.25 156 GLN B CA 1
ATOM 3959 C C . GLN B 1 156 ? -18.016 -30.438 -4.16 1 89.25 156 GLN B C 1
ATOM 3961 O O . GLN B 1 156 ? -18.719 -29.781 -4.93 1 89.25 156 GLN B O 1
ATOM 3966 N N . ASN B 1 157 ? -18.266 -30.594 -2.947 1 88.75 157 ASN B N 1
ATOM 3967 C CA . ASN B 1 157 ? -19.469 -30.016 -2.357 1 88.75 157 ASN B CA 1
ATOM 3968 C C . ASN B 1 157 ? -19.359 -28.516 -2.203 1 88.75 157 ASN B C 1
ATOM 3970 O O . ASN B 1 157 ? -20.359 -27.812 -2.084 1 88.75 157 ASN B O 1
ATOM 3974 N N . LEU B 1 158 ? -18.156 -28.016 -2.209 1 87.31 158 LEU B N 1
ATOM 3975 C CA . LEU B 1 158 ? -17.922 -26.609 -1.9 1 87.31 158 LEU B CA 1
ATOM 3976 C C . LEU B 1 158 ? -17.719 -25.812 -3.176 1 87.31 158 LEU B C 1
ATOM 3978 O O . LEU B 1 158 ? -18.094 -24.641 -3.246 1 87.31 158 LEU B O 1
ATOM 3982 N N . ASN B 1 159 ? -17.047 -26.359 -4.105 1 85.44 159 ASN B N 1
ATOM 3983 C CA . ASN B 1 159 ? -16.578 -25.656 -5.297 1 85.44 159 ASN B CA 1
ATOM 3984 C C . ASN B 1 159 ? -16.75 -26.516 -6.551 1 85.44 159 ASN B C 1
ATOM 3986 O O . ASN B 1 159 ? -16.203 -27.609 -6.637 1 85.44 159 ASN B O 1
ATOM 3990 N N . GLU B 1 160 ? -17.359 -25.984 -7.496 1 80.81 160 GLU B N 1
ATOM 3991 C CA . GLU B 1 160 ? -17.703 -26.703 -8.727 1 80.81 160 GLU B CA 1
ATOM 3992 C C . GLU B 1 160 ? -16.453 -27.078 -9.508 1 80.81 160 GLU B C 1
ATOM 3994 O O . GLU B 1 160 ? -16.453 -28.031 -10.289 1 80.81 160 GLU B O 1
ATOM 3999 N N . GLY B 1 161 ? -15.352 -26.359 -9.273 1 80.06 161 GLY B N 1
ATOM 4000 C CA . GLY B 1 161 ? -14.109 -26.656 -9.961 1 80.06 161 GLY B CA 1
ATOM 4001 C C . GLY B 1 161 ? -13.594 -28.047 -9.68 1 80.06 161 GLY B C 1
ATOM 4002 O O . GLY B 1 161 ? -12.945 -28.672 -10.531 1 80.06 161 GLY B O 1
ATOM 4003 N N . PHE B 1 162 ? -13.938 -28.547 -8.57 1 85.81 162 PHE B N 1
ATOM 4004 C CA . PHE B 1 162 ? -13.438 -29.859 -8.156 1 85.81 162 PHE B CA 1
ATOM 4005 C C . PHE B 1 162 ? -14.281 -30.969 -8.766 1 85.81 162 PHE B C 1
ATOM 4007 O O . PHE B 1 162 ? -13.945 -32.156 -8.633 1 85.81 162 PHE B O 1
ATOM 4014 N N . GLN B 1 163 ? -15.352 -30.562 -9.492 1 84.75 163 GLN B N 1
ATOM 4015 C CA . GLN B 1 163 ? -16.125 -31.578 -10.211 1 84.75 163 GLN B CA 1
ATOM 4016 C C . GLN B 1 163 ? -15.336 -32.125 -11.406 1 84.75 163 GLN B C 1
ATOM 4018 O O . GLN B 1 163 ? -15.578 -33.25 -11.859 1 84.75 163 GLN B O 1
ATOM 4023 N N . ASP B 1 164 ? -14.445 -31.203 -11.867 1 83.5 164 ASP B N 1
ATOM 4024 C CA . ASP B 1 164 ? -13.5 -31.641 -12.891 1 83.5 164 ASP B CA 1
ATOM 4025 C C . ASP B 1 164 ? -12.383 -32.5 -12.273 1 83.5 164 ASP B C 1
ATOM 4027 O O . ASP B 1 164 ? -11.531 -31.984 -11.555 1 83.5 164 ASP B O 1
ATOM 4031 N N . LEU B 1 165 ? -12.383 -33.719 -12.586 1 76.31 165 LEU B N 1
ATOM 4032 C CA . LEU B 1 165 ? -11.492 -34.688 -11.961 1 76.31 165 LEU B CA 1
ATOM 4033 C C . LEU B 1 165 ? -10.031 -34.375 -12.289 1 76.31 165 LEU B C 1
ATOM 4035 O O . LEU B 1 165 ? -9.125 -34.781 -11.57 1 76.31 165 LEU B O 1
ATOM 4039 N N . THR B 1 166 ? -9.82 -33.656 -13.375 1 86.81 166 THR B N 1
ATOM 4040 C CA . THR B 1 166 ? -8.445 -33.312 -13.758 1 86.81 166 THR B CA 1
ATOM 4041 C C . THR B 1 166 ? -7.926 -32.125 -12.945 1 86.81 166 THR B C 1
ATOM 4043 O O . THR B 1 166 ? -6.723 -31.875 -12.93 1 86.81 166 THR B O 1
ATOM 4046 N N . TYR B 1 167 ? -8.812 -31.453 -12.281 1 85.62 167 TYR B N 1
ATOM 4047 C CA . TYR B 1 167 ? -8.453 -30.25 -11.539 1 85.62 167 TYR B CA 1
ATOM 4048 C C . TYR B 1 167 ? -7.402 -30.562 -10.477 1 85.62 167 TYR B C 1
ATOM 4050 O O . TYR B 1 167 ? -6.395 -29.859 -10.375 1 85.62 167 TYR B O 1
ATOM 4058 N N . VAL B 1 168 ? -7.605 -31.609 -9.773 1 89.19 168 VAL B N 1
ATOM 4059 C CA . VAL B 1 168 ? -6.707 -32 -8.695 1 89.19 168 VAL B CA 1
ATOM 4060 C C . VAL B 1 168 ? -5.34 -32.344 -9.266 1 89.19 168 VAL B C 1
ATOM 4062 O O . VAL B 1 168 ? -4.309 -31.859 -8.797 1 89.19 168 VAL B O 1
ATOM 4065 N N . ASP B 1 169 ? -5.352 -33.156 -10.32 1 90.12 169 ASP B N 1
ATOM 4066 C CA . ASP B 1 169 ? -4.102 -33.594 -10.938 1 90.12 169 ASP B CA 1
ATOM 4067 C C . ASP B 1 169 ? -3.314 -32.406 -11.492 1 90.12 169 ASP B C 1
ATOM 4069 O O . ASP B 1 169 ? -2.09 -32.344 -11.359 1 90.12 169 ASP B O 1
ATOM 4073 N N . ARG B 1 170 ? -3.971 -31.516 -12.055 1 88.5 170 ARG B N 1
ATOM 4074 C CA . ARG B 1 170 ? -3.324 -30.344 -12.625 1 88.5 170 ARG B CA 1
ATOM 4075 C C . ARG B 1 170 ? -2.689 -29.484 -11.539 1 88.5 170 ARG B C 1
ATOM 4077 O O . ARG B 1 170 ? -1.597 -28.953 -11.727 1 88.5 170 ARG B O 1
ATOM 4084 N N . ASN B 1 171 ? -3.41 -29.375 -10.453 1 90.69 171 ASN B N 1
ATOM 4085 C CA . ASN B 1 171 ? -2.861 -28.594 -9.336 1 90.69 171 ASN B CA 1
ATOM 4086 C C . ASN B 1 171 ? -1.623 -29.266 -8.75 1 90.69 171 ASN B C 1
ATOM 4088 O O . ASN B 1 171 ? -0.64 -28.594 -8.438 1 90.69 171 ASN B O 1
ATOM 4092 N N . ILE B 1 172 ? -1.676 -30.578 -8.633 1 93 172 ILE B N 1
ATOM 4093 C CA . ILE B 1 172 ? -0.53 -31.312 -8.117 1 93 172 ILE B CA 1
ATOM 4094 C C . ILE B 1 172 ? 0.667 -31.125 -9.047 1 93 172 ILE B C 1
ATOM 4096 O O . ILE B 1 172 ? 1.782 -30.859 -8.586 1 93 172 ILE B O 1
ATOM 4100 N N . GLU B 1 173 ? 0.405 -31.203 -10.352 1 91.69 173 GLU B N 1
ATOM 4101 C CA . GLU B 1 173 ? 1.47 -31.016 -11.336 1 91.69 173 GLU B CA 1
ATOM 4102 C C . GLU B 1 173 ? 2.049 -29.609 -11.266 1 91.69 173 GLU B C 1
ATOM 4104 O O . GLU B 1 173 ? 3.262 -29.422 -11.383 1 91.69 173 GLU B O 1
ATOM 4109 N N . ASN B 1 174 ? 1.208 -28.656 -11.078 1 91.19 174 ASN B N 1
ATOM 4110 C CA . ASN B 1 174 ? 1.662 -27.266 -10.969 1 91.19 174 ASN B CA 1
ATOM 4111 C C . ASN B 1 174 ? 2.527 -27.062 -9.727 1 91.19 174 ASN B C 1
ATOM 4113 O O . ASN B 1 174 ? 3.561 -26.391 -9.797 1 91.19 174 ASN B O 1
ATOM 4117 N N . PHE B 1 175 ? 2.08 -27.641 -8.602 1 94.69 175 PHE B N 1
ATOM 4118 C CA . PHE B 1 175 ? 2.863 -27.531 -7.375 1 94.69 175 PHE B CA 1
ATOM 4119 C C . PHE B 1 175 ? 4.219 -28.219 -7.539 1 94.69 175 PHE B C 1
ATOM 4121 O O . PHE B 1 175 ? 5.223 -27.75 -7.008 1 94.69 175 PHE B O 1
ATOM 4128 N N . LYS B 1 176 ? 4.203 -29.266 -8.297 1 93.62 176 LYS B N 1
ATOM 4129 C CA . LYS B 1 176 ? 5.398 -30.109 -8.406 1 93.62 176 LYS B CA 1
ATOM 4130 C C . LYS B 1 176 ? 6.375 -29.531 -9.43 1 93.62 176 LYS B C 1
ATOM 4132 O O . LYS B 1 176 ? 7.59 -29.562 -9.219 1 93.62 176 LYS B O 1
ATOM 4137 N N . HIS B 1 177 ? 5.805 -28.984 -10.555 1 92.25 177 HIS B N 1
ATOM 4138 C CA . HIS B 1 177 ? 6.68 -28.688 -11.688 1 92.25 177 HIS B CA 1
ATOM 4139 C C . HIS B 1 177 ? 6.5 -27.234 -12.148 1 92.25 177 HIS B C 1
ATOM 4141 O O . HIS B 1 177 ? 7.215 -26.781 -13.039 1 92.25 177 HIS B O 1
ATOM 4147 N N . GLY B 1 178 ? 5.551 -26.516 -11.57 1 92.62 178 GLY B N 1
ATOM 4148 C CA . GLY B 1 178 ? 5.301 -25.156 -11.992 1 92.62 178 GLY B CA 1
ATOM 4149 C C . GLY B 1 178 ? 6.426 -24.203 -11.641 1 92.62 178 GLY B C 1
ATOM 4150 O O . GLY B 1 178 ? 7.5 -24.641 -11.211 1 92.62 178 GLY B O 1
ATOM 4151 N N . VAL B 1 179 ? 6.211 -22.938 -11.82 1 93.5 179 VAL B N 1
ATOM 4152 C CA . VAL B 1 179 ? 7.203 -21.875 -11.695 1 93.5 179 VAL B CA 1
ATOM 4153 C C . VAL B 1 179 ? 7.648 -21.75 -10.234 1 93.5 179 VAL B C 1
ATOM 4155 O O . VAL B 1 179 ? 8.805 -21.438 -9.953 1 93.5 179 VAL B O 1
ATOM 4158 N N . LEU B 1 180 ? 6.738 -22.016 -9.367 1 96.56 180 LEU B N 1
ATOM 4159 C CA . LEU B 1 180 ? 6.965 -21.719 -7.953 1 96.56 180 LEU B CA 1
ATOM 4160 C C . LEU B 1 180 ? 7.051 -23.016 -7.141 1 96.56 180 LEU B C 1
ATOM 4162 O O . LEU B 1 180 ? 6.387 -24 -7.461 1 96.56 180 LEU B O 1
ATOM 4166 N N . ASP B 1 181 ? 7.898 -22.984 -6.203 1 96.5 181 ASP B N 1
ATOM 4167 C CA . ASP B 1 181 ? 8.031 -24.047 -5.211 1 96.5 181 ASP B CA 1
ATOM 4168 C C . ASP B 1 181 ? 7.574 -23.578 -3.832 1 96.5 181 ASP B C 1
ATOM 4170 O O . ASP B 1 181 ? 8.023 -22.531 -3.344 1 96.5 181 ASP B O 1
ATOM 4174 N N . TYR B 1 182 ? 6.656 -24.344 -3.244 1 97.88 182 TYR B N 1
ATOM 4175 C CA . TYR B 1 182 ? 6.074 -23.984 -1.959 1 97.88 182 TYR B CA 1
ATOM 4176 C C . TYR B 1 182 ? 6.41 -25.016 -0.889 1 97.88 182 TYR B C 1
ATOM 4178 O O . TYR B 1 182 ? 6.426 -26.219 -1.161 1 97.88 182 TYR B O 1
ATOM 4186 N N . ARG B 1 183 ? 6.668 -24.531 0.313 1 98.56 183 ARG B N 1
ATOM 4187 C CA . ARG B 1 183 ? 6.656 -25.312 1.545 1 98.56 183 ARG B CA 1
ATOM 4188 C C . ARG B 1 183 ? 5.598 -24.797 2.512 1 98.56 183 ARG B C 1
ATOM 4190 O O . ARG B 1 183 ? 5.781 -23.75 3.145 1 98.56 183 ARG B O 1
ATOM 4197 N N . PHE B 1 184 ? 4.512 -25.547 2.652 1 98.31 184 PHE B N 1
ATOM 4198 C CA . PHE B 1 184 ? 3.332 -25.125 3.391 1 98.31 184 PHE B CA 1
ATOM 4199 C C . PHE B 1 184 ? 3.297 -25.75 4.777 1 98.31 184 PHE B C 1
ATOM 4201 O O . PHE B 1 184 ? 3.854 -26.828 4.984 1 98.31 184 PHE B O 1
ATOM 4208 N N . PRO B 1 185 ? 2.697 -25.031 5.77 1 97.06 185 PRO B N 1
ATOM 4209 C CA . PRO B 1 185 ? 2.389 -25.734 7.02 1 97.06 185 PRO B CA 1
ATOM 4210 C C . PRO B 1 185 ? 1.351 -26.828 6.84 1 97.06 185 PRO B C 1
ATOM 4212 O O . PRO B 1 185 ? 0.547 -26.781 5.902 1 97.06 185 PRO B O 1
ATOM 4215 N N . LYS B 1 186 ? 1.299 -27.75 7.707 1 95.56 186 LYS B N 1
ATOM 4216 C CA . LYS B 1 186 ? 0.503 -28.969 7.594 1 95.56 186 LYS B CA 1
ATOM 4217 C C . LYS B 1 186 ? -0.982 -28.641 7.457 1 95.56 186 LYS B C 1
ATOM 4219 O O . LYS B 1 186 ? -1.716 -29.344 6.762 1 95.56 186 LYS B O 1
ATOM 4224 N N . ASP B 1 187 ? -1.398 -27.547 8.07 1 95.5 187 ASP B N 1
ATOM 4225 C CA . ASP B 1 187 ? -2.83 -27.281 8.156 1 95.5 187 ASP B CA 1
ATOM 4226 C C . ASP B 1 187 ? -3.238 -26.172 7.188 1 95.5 187 ASP B C 1
ATOM 4228 O O . ASP B 1 187 ? -4.285 -25.547 7.359 1 95.5 187 ASP B O 1
ATOM 4232 N N . LEU B 1 188 ? -2.439 -25.875 6.152 1 96.38 188 LEU B N 1
ATOM 4233 C CA . LEU B 1 188 ? -2.717 -24.766 5.25 1 96.38 188 LEU B CA 1
ATOM 4234 C C . LEU B 1 188 ? -4.09 -24.922 4.605 1 96.38 188 LEU B C 1
ATOM 4236 O O . LEU B 1 188 ? -4.867 -23.953 4.555 1 96.38 188 LEU B O 1
ATOM 4240 N N . PHE B 1 189 ? -4.371 -26.125 4.121 1 95.62 189 PHE B N 1
ATOM 4241 C CA . PHE B 1 189 ? -5.551 -26.297 3.281 1 95.62 189 PHE B CA 1
ATOM 4242 C C . PHE B 1 189 ? -6.812 -26.375 4.133 1 95.62 189 PHE B C 1
ATOM 4244 O O . PHE B 1 189 ? -7.922 -26.219 3.621 1 95.62 189 PHE B O 1
ATOM 4251 N N . TYR B 1 190 ? -6.684 -26.625 5.355 1 93.31 190 TYR B N 1
ATOM 4252 C CA . TYR B 1 190 ? -7.785 -26.547 6.309 1 93.31 190 TYR B CA 1
ATOM 4253 C C . TYR B 1 190 ? -7.266 -26.422 7.738 1 93.31 190 TYR B C 1
ATOM 4255 O O . TYR B 1 190 ? -6.863 -27.422 8.352 1 93.31 190 TYR B O 1
ATOM 4263 N N . SER B 1 191 ? -7.395 -25.156 8.211 1 86.12 191 SER B N 1
ATOM 4264 C CA . SER B 1 191 ? -6.93 -24.891 9.57 1 86.12 191 SER B CA 1
ATOM 4265 C C . SER B 1 191 ? -8.039 -25.125 10.586 1 86.12 191 SER B C 1
ATOM 4267 O O . SER B 1 191 ? -9.188 -24.734 10.359 1 86.12 191 SER B O 1
ATOM 4269 N N . ASN B 1 192 ? -7.805 -25.922 11.586 1 78.25 192 ASN B N 1
ATOM 4270 C CA . ASN B 1 192 ? -8.82 -26.188 12.602 1 78.25 192 ASN B CA 1
ATOM 4271 C C . ASN B 1 192 ? -8.734 -25.203 13.758 1 78.25 192 ASN B C 1
ATOM 4273 O O . ASN B 1 192 ? -9.438 -25.344 14.758 1 78.25 192 ASN B O 1
ATOM 4277 N N . LYS B 1 193 ? -7.879 -24.234 13.625 1 84.44 193 LYS B N 1
ATOM 4278 C CA . LYS B 1 193 ? -7.789 -23.188 14.641 1 84.44 193 LYS B CA 1
ATOM 4279 C C . LYS B 1 193 ? -7.684 -21.812 14 1 84.44 193 LYS B C 1
ATOM 4281 O O . LYS B 1 193 ? -7.363 -21.688 12.812 1 84.44 193 LYS B O 1
ATOM 4286 N N . LYS B 1 194 ? -8.117 -20.844 14.805 1 84.19 194 LYS B N 1
ATOM 4287 C CA . LYS B 1 194 ? -8.016 -19.469 14.336 1 84.19 194 LYS B CA 1
ATOM 4288 C C . LYS B 1 194 ? -6.594 -18.938 14.5 1 84.19 194 LYS B C 1
ATOM 4290 O O . LYS B 1 194 ? -6.016 -19.031 15.586 1 84.19 194 LYS B O 1
ATOM 4295 N N . TYR B 1 195 ? -6.023 -18.516 13.375 1 89.88 195 TYR B N 1
ATOM 4296 C CA . TYR B 1 195 ? -4.68 -17.953 13.391 1 89.88 195 TYR B CA 1
ATOM 4297 C C . TYR B 1 195 ? -4.695 -16.484 12.938 1 89.88 195 TYR B C 1
ATOM 4299 O O . TYR B 1 195 ? -5.539 -16.094 12.133 1 89.88 195 TYR B O 1
ATOM 4307 N N . ASP B 1 196 ? -3.746 -15.719 13.523 1 93.44 196 ASP B N 1
ATOM 4308 C CA . ASP B 1 196 ? -3.602 -14.336 13.094 1 93.44 196 ASP B CA 1
ATOM 4309 C C . ASP B 1 196 ? -2.377 -14.164 12.195 1 93.44 196 ASP B C 1
ATOM 4311 O O . ASP B 1 196 ? -2.105 -13.062 11.711 1 93.44 196 ASP B O 1
ATOM 4315 N N . LEU B 1 197 ? -1.646 -15.273 12.07 1 96.5 197 LEU B N 1
ATOM 4316 C CA . LEU B 1 197 ? -0.406 -15.25 11.305 1 96.5 197 LEU B CA 1
ATOM 4317 C C . LEU B 1 197 ? -0.21 -16.547 10.547 1 96.5 197 LEU B C 1
ATOM 4319 O O . LEU B 1 197 ? -0.396 -17.641 11.102 1 96.5 197 LEU B O 1
ATOM 4323 N N . LEU B 1 198 ? 0.033 -16.453 9.242 1 97.5 198 LEU B N 1
ATOM 4324 C CA . LEU B 1 198 ? 0.415 -17.594 8.414 1 97.5 198 LEU B CA 1
ATOM 4325 C C . LEU B 1 198 ? 1.831 -17.422 7.875 1 97.5 198 LEU B C 1
ATOM 4327 O O . LEU B 1 198 ? 2.197 -16.344 7.414 1 97.5 198 LEU B O 1
ATOM 4331 N N . ARG B 1 199 ? 2.613 -18.469 8.031 1 97.62 199 ARG B N 1
ATOM 4332 C CA . ARG B 1 199 ? 3.963 -18.484 7.473 1 97.62 199 ARG B CA 1
ATOM 4333 C C . ARG B 1 199 ? 4.152 -19.656 6.52 1 97.62 199 ARG B C 1
ATOM 4335 O O . ARG B 1 199 ? 3.715 -20.766 6.812 1 97.62 199 ARG B O 1
ATOM 4342 N N . TYR B 1 200 ? 4.754 -19.438 5.395 1 98.31 200 TYR B N 1
ATOM 4343 C CA . TYR B 1 200 ? 5.238 -20.516 4.543 1 98.31 200 TYR B CA 1
ATOM 4344 C C . TYR B 1 200 ? 6.438 -20.062 3.719 1 98.31 200 TYR B C 1
ATOM 4346 O O . TYR B 1 200 ? 6.773 -18.875 3.693 1 98.31 200 TYR B O 1
ATOM 4354 N N . TYR B 1 201 ? 7.109 -20.969 3.123 1 98.69 201 TYR B N 1
ATOM 4355 C CA . TYR B 1 201 ? 8.273 -20.672 2.297 1 98.69 201 TYR B CA 1
ATOM 4356 C C . TYR B 1 201 ? 7.934 -20.797 0.815 1 98.69 201 TYR B C 1
ATOM 4358 O O . TYR B 1 201 ? 7.125 -21.625 0.421 1 98.69 201 TYR B O 1
ATOM 4366 N N . ILE B 1 202 ? 8.555 -19.984 0.014 1 98.44 202 ILE B N 1
ATOM 4367 C CA . ILE B 1 202 ? 8.312 -19.984 -1.425 1 98.44 202 ILE B CA 1
ATOM 4368 C C . ILE B 1 202 ? 9.594 -19.578 -2.158 1 98.44 202 ILE B C 1
ATOM 4370 O O . ILE B 1 202 ? 10.367 -18.766 -1.66 1 98.44 202 ILE B O 1
ATOM 4374 N N . ASN B 1 203 ? 9.891 -20.125 -3.256 1 96.56 203 ASN B N 1
ATOM 4375 C CA . ASN B 1 203 ? 10.961 -19.672 -4.145 1 96.56 203 ASN B CA 1
ATOM 4376 C C . ASN B 1 203 ? 10.586 -19.859 -5.609 1 96.56 203 ASN B C 1
ATOM 4378 O O . ASN B 1 203 ? 9.508 -20.375 -5.918 1 96.56 203 ASN B O 1
ATOM 4382 N N . CYS B 1 204 ? 11.328 -19.266 -6.469 1 96.44 204 CYS B N 1
ATOM 4383 C CA . CYS B 1 204 ? 11.203 -19.406 -7.914 1 96.44 204 CYS B CA 1
ATOM 4384 C C . CYS B 1 204 ? 12.125 -20.5 -8.438 1 96.44 204 CYS B C 1
ATOM 4386 O O . CYS B 1 204 ? 13.328 -20.469 -8.18 1 96.44 204 CYS B O 1
ATOM 4388 N N . ARG B 1 205 ? 11.602 -21.484 -9.188 1 95.44 205 ARG B N 1
ATOM 4389 C CA . ARG B 1 205 ? 12.391 -22.594 -9.68 1 95.44 205 ARG B CA 1
ATOM 4390 C C . ARG B 1 205 ? 13.391 -22.141 -10.734 1 95.44 205 ARG B C 1
ATOM 4392 O O . ARG B 1 205 ? 14.508 -22.656 -10.805 1 95.44 205 ARG B O 1
ATOM 4399 N N . GLN B 1 206 ? 12.953 -21.172 -11.555 1 94.56 206 GLN B N 1
ATOM 4400 C CA . GLN B 1 206 ? 13.859 -20.641 -12.562 1 94.56 206 GLN B CA 1
ATOM 4401 C C . GLN B 1 206 ? 14.938 -19.766 -11.93 1 94.56 206 GLN B C 1
ATOM 4403 O O . GLN B 1 206 ? 14.633 -18.844 -11.188 1 94.56 206 GLN B O 1
ATOM 4408 N N . HIS B 1 207 ? 16.172 -20.016 -12.312 1 96.5 207 HIS B N 1
ATOM 4409 C CA . HIS B 1 207 ? 17.297 -19.25 -11.766 1 96.5 207 HIS B CA 1
ATOM 4410 C C . HIS B 1 207 ? 17.344 -17.844 -12.352 1 96.5 207 HIS B C 1
ATOM 4412 O O . HIS B 1 207 ? 17.188 -17.656 -13.562 1 96.5 207 HIS B O 1
ATOM 4418 N N . VAL B 1 208 ? 17.531 -16.859 -11.484 1 97.56 208 VAL B N 1
ATOM 4419 C CA . VAL B 1 208 ? 17.75 -15.484 -11.898 1 97.56 208 VAL B CA 1
ATOM 4420 C C . VAL B 1 208 ? 19.188 -15.07 -11.602 1 97.56 208 VAL B C 1
ATOM 4422 O O . VAL B 1 208 ? 19.656 -15.227 -10.477 1 97.56 208 VAL B O 1
ATOM 4425 N N . THR B 1 209 ? 19.875 -14.484 -12.586 1 97.5 209 THR B N 1
ATOM 4426 C CA . THR B 1 209 ? 21.266 -14.094 -12.438 1 97.5 209 THR B CA 1
ATOM 4427 C C . THR B 1 209 ? 21.422 -12.984 -11.398 1 97.5 209 THR B C 1
ATOM 4429 O O . THR B 1 209 ? 20.484 -12.211 -11.172 1 97.5 209 THR B O 1
ATOM 4432 N N . LYS B 1 210 ? 22.594 -12.914 -10.812 1 95.62 210 LYS B N 1
ATOM 4433 C CA . LYS B 1 210 ? 22.906 -11.867 -9.836 1 95.62 210 LYS B CA 1
ATOM 4434 C C . LYS B 1 210 ? 23.797 -10.789 -10.453 1 95.62 210 LYS B C 1
ATOM 4436 O O . LYS B 1 210 ? 24.109 -9.789 -9.805 1 95.62 210 LYS B O 1
ATOM 4441 N N . VAL B 1 211 ? 24.141 -11 -11.711 1 94.88 211 VAL B N 1
ATOM 4442 C CA . VAL B 1 211 ? 25.062 -10.078 -12.352 1 94.88 211 VAL B CA 1
ATOM 4443 C C . VAL B 1 211 ? 24.516 -9.641 -13.703 1 94.88 211 VAL B C 1
ATOM 4445 O O . VAL B 1 211 ? 23.844 -10.422 -14.383 1 94.88 211 VAL B O 1
ATOM 4448 N N . TYR B 1 212 ? 24.828 -8.398 -14.047 1 92.75 212 TYR B N 1
ATOM 4449 C CA . TYR B 1 212 ? 24.438 -7.887 -15.352 1 92.75 212 TYR B CA 1
ATOM 4450 C C . TYR B 1 212 ? 25.266 -8.523 -16.469 1 92.75 212 TYR B C 1
ATOM 4452 O O . TYR B 1 212 ? 26.5 -8.531 -16.391 1 92.75 212 TYR B O 1
ATOM 4460 N N . ARG B 1 213 ? 24.578 -9.086 -17.438 1 90.38 213 ARG B N 1
ATOM 4461 C CA . ARG B 1 213 ? 25.219 -9.68 -18.609 1 90.38 213 ARG B CA 1
ATOM 4462 C C . ARG B 1 213 ? 24.5 -9.266 -19.891 1 90.38 213 ARG B C 1
ATOM 4464 O O . ARG B 1 213 ? 24.703 -9.883 -20.938 1 90.38 213 ARG B O 1
ATOM 4471 N N . ARG B 1 214 ? 23.75 -8.281 -19.781 1 87.81 214 ARG B N 1
ATOM 4472 C CA . ARG B 1 214 ? 22.859 -7.914 -20.875 1 87.81 214 ARG B CA 1
ATOM 4473 C C . ARG B 1 214 ? 23.547 -6.934 -21.828 1 87.81 214 ARG B C 1
ATOM 4475 O O . ARG B 1 214 ? 24.156 -5.957 -21.391 1 87.81 214 ARG B O 1
ATOM 4482 N N . ASP B 1 215 ? 23.516 -7.312 -23.109 1 84.62 215 ASP B N 1
ATOM 4483 C CA . ASP B 1 215 ? 23.953 -6.344 -24.109 1 84.62 215 ASP B CA 1
ATOM 4484 C C . ASP B 1 215 ? 22.844 -5.324 -24.406 1 84.62 215 ASP B C 1
ATOM 4486 O O . ASP B 1 215 ? 21.672 -5.562 -24.094 1 84.62 215 ASP B O 1
ATOM 4490 N N . ARG B 1 216 ? 23.422 -4.441 -25.188 1 75.62 216 ARG B N 1
ATOM 4491 C CA . ARG B 1 216 ? 22.531 -3.34 -25.516 1 75.62 216 ARG B CA 1
ATOM 4492 C C . ARG B 1 216 ? 21.375 -3.816 -26.391 1 75.62 216 ARG B C 1
ATOM 4494 O O . ARG B 1 216 ? 21.562 -4.695 -27.234 1 75.62 216 ARG B O 1
ATOM 4501 N N . TYR B 1 217 ? 20.109 -3.824 -26.109 1 78.31 217 TYR B N 1
ATOM 4502 C CA . TYR B 1 217 ? 18.906 -4.059 -26.906 1 78.31 217 TYR B CA 1
ATOM 4503 C C . TYR B 1 217 ? 18.375 -5.465 -26.688 1 78.31 217 TYR B C 1
ATOM 4505 O O . TYR B 1 217 ? 17.359 -5.852 -27.266 1 78.31 217 TYR B O 1
ATOM 4513 N N . GLU B 1 218 ? 19.188 -6.172 -25.891 1 89.06 218 GLU B N 1
ATOM 4514 C CA . GLU B 1 218 ? 18.688 -7.504 -25.562 1 89.06 218 GLU B CA 1
ATOM 4515 C C . GLU B 1 218 ? 17.469 -7.422 -24.656 1 89.06 218 GLU B C 1
ATOM 4517 O O . GLU B 1 218 ? 17.297 -6.449 -23.906 1 89.06 218 GLU B O 1
ATOM 4522 N N . LYS B 1 219 ? 16.734 -8.445 -24.812 1 94.12 219 LYS B N 1
ATOM 4523 C CA . LYS B 1 219 ? 15.586 -8.594 -23.922 1 94.12 219 LYS B CA 1
ATOM 4524 C C . LYS B 1 219 ? 16.031 -8.773 -22.469 1 94.12 219 LYS B C 1
ATOM 4526 O O . LYS B 1 219 ? 17.141 -9.273 -22.219 1 94.12 219 LYS B O 1
ATOM 4531 N N . ILE B 1 220 ? 15.227 -8.297 -21.641 1 96.75 220 ILE B N 1
ATOM 4532 C CA . ILE B 1 220 ? 15.461 -8.555 -20.219 1 96.75 220 ILE B CA 1
ATOM 4533 C C . ILE B 1 220 ? 15.008 -9.969 -19.875 1 96.75 220 ILE B C 1
ATOM 4535 O O . ILE B 1 220 ? 13.828 -10.305 -20.016 1 96.75 220 ILE B O 1
ATOM 4539 N N . THR B 1 221 ? 15.906 -10.781 -19.406 1 97 221 THR B N 1
ATOM 4540 C CA . THR B 1 221 ? 15.617 -12.172 -19.047 1 97 221 THR B CA 1
ATOM 4541 C C . THR B 1 221 ? 16.203 -12.516 -17.688 1 97 221 THR B C 1
ATOM 4543 O O . THR B 1 221 ? 17.031 -11.773 -17.156 1 97 221 THR B O 1
ATOM 4546 N N . PRO B 1 222 ? 15.781 -13.656 -17.109 1 96.94 222 PRO B N 1
ATOM 4547 C CA . PRO B 1 222 ? 16.375 -14.086 -15.844 1 96.94 222 PRO B CA 1
ATOM 4548 C C . PRO B 1 222 ? 17.875 -14.344 -15.961 1 96.94 222 PRO B C 1
ATOM 4550 O O . PRO B 1 222 ? 18.609 -14.203 -14.977 1 96.94 222 PRO B O 1
ATOM 4553 N N . ALA B 1 223 ? 18.375 -14.602 -17.109 1 96.19 223 ALA B N 1
ATOM 4554 C CA . ALA B 1 223 ? 19.766 -15.023 -17.297 1 96.19 223 ALA B CA 1
ATOM 4555 C C . ALA B 1 223 ? 20.688 -13.812 -17.422 1 96.19 223 ALA B C 1
ATOM 4557 O O . ALA B 1 223 ? 21.906 -13.922 -17.203 1 96.19 223 ALA B O 1
ATOM 4558 N N . ASN B 1 224 ? 20.125 -12.617 -17.766 1 97.38 224 ASN B N 1
ATOM 4559 C CA . ASN B 1 224 ? 21.062 -11.578 -18.156 1 97.38 224 ASN B CA 1
ATOM 4560 C C . ASN B 1 224 ? 20.875 -10.305 -17.328 1 97.38 224 ASN B C 1
ATOM 4562 O O . ASN B 1 224 ? 21.688 -9.383 -17.391 1 97.38 224 ASN B O 1
ATOM 4566 N N . ASP B 1 225 ? 19.859 -10.164 -16.547 1 97.5 225 ASP B N 1
ATOM 4567 C CA . ASP B 1 225 ? 19.562 -8.945 -15.789 1 97.5 225 ASP B CA 1
ATOM 4568 C C . ASP B 1 225 ? 19.141 -9.273 -14.359 1 97.5 225 ASP B C 1
ATOM 4570 O O . ASP B 1 225 ? 18.094 -9.883 -14.141 1 97.5 225 ASP B O 1
ATOM 4574 N N . PRO B 1 226 ? 19.922 -8.859 -13.383 1 97.31 226 PRO B N 1
ATOM 4575 C CA . PRO B 1 226 ? 19.594 -9.172 -11.984 1 97.31 226 PRO B CA 1
ATOM 4576 C C . PRO B 1 226 ? 18.297 -8.539 -11.523 1 97.31 226 PRO B C 1
ATOM 4578 O O . PRO B 1 226 ? 17.672 -9.016 -10.562 1 97.31 226 PRO B O 1
ATOM 4581 N N . ARG B 1 227 ? 17.812 -7.512 -12.242 1 97.81 227 ARG B N 1
ATOM 4582 C CA . ARG B 1 227 ? 16.562 -6.852 -11.867 1 97.81 227 ARG B CA 1
ATOM 4583 C C . ARG B 1 227 ? 15.375 -7.762 -12.125 1 97.81 227 ARG B C 1
ATOM 4585 O O . ARG B 1 227 ? 14.266 -7.5 -11.641 1 97.81 227 ARG B O 1
ATOM 4592 N N . TYR B 1 228 ? 15.578 -8.883 -12.82 1 98.62 228 TYR B N 1
ATOM 4593 C CA . TYR B 1 228 ? 14.5 -9.836 -13.047 1 98.62 228 TYR B CA 1
ATOM 4594 C C . TYR B 1 228 ? 14.031 -10.461 -11.742 1 98.62 228 TYR B C 1
ATOM 4596 O O . TYR B 1 228 ? 12.93 -11.008 -11.664 1 98.62 228 TYR B O 1
ATOM 4604 N N . SER B 1 229 ? 14.859 -10.398 -10.695 1 98.62 229 SER B N 1
ATOM 4605 C CA . SER B 1 229 ? 14.453 -10.883 -9.375 1 98.62 229 SER B CA 1
ATOM 4606 C C . SER B 1 229 ? 13.25 -10.109 -8.859 1 98.62 229 SER B C 1
ATOM 4608 O O . SER B 1 229 ? 12.398 -10.672 -8.164 1 98.62 229 SER B O 1
ATOM 4610 N N . TYR B 1 230 ? 13.156 -8.766 -9.172 1 98.81 230 TYR B N 1
ATOM 4611 C CA . TYR B 1 230 ? 11.992 -7.98 -8.797 1 98.81 230 TYR B CA 1
ATOM 4612 C C . TYR B 1 230 ? 10.75 -8.453 -9.555 1 98.81 230 TYR B C 1
ATOM 4614 O O . TYR B 1 230 ? 9.656 -8.516 -8.992 1 98.81 230 TYR B O 1
ATOM 4622 N N . VAL B 1 231 ? 10.891 -8.812 -10.805 1 98.81 231 VAL B N 1
ATOM 4623 C CA . VAL B 1 231 ? 9.812 -9.305 -11.656 1 98.81 231 VAL B CA 1
ATOM 462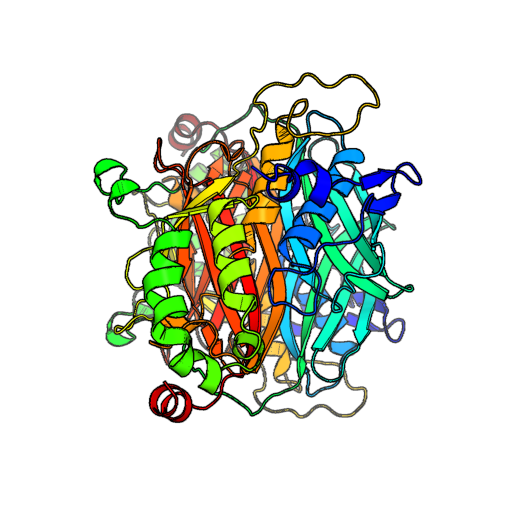4 C C . VAL B 1 231 ? 9.312 -10.648 -11.133 1 98.81 231 VAL B C 1
ATOM 4626 O O . VAL B 1 231 ? 8.102 -10.867 -11.023 1 98.81 231 VAL B O 1
ATOM 4629 N N . ALA B 1 232 ? 10.281 -11.484 -10.797 1 98.62 232 ALA B N 1
ATOM 4630 C CA . ALA B 1 232 ? 9.93 -12.789 -10.25 1 98.62 232 ALA B CA 1
ATOM 4631 C C . ALA B 1 232 ? 9.172 -12.641 -8.93 1 98.62 232 ALA B C 1
ATOM 4633 O O . ALA B 1 232 ? 8.18 -13.336 -8.703 1 98.62 232 ALA B O 1
ATOM 4634 N N . LEU B 1 233 ? 9.617 -11.734 -8.086 1 98.88 233 LEU B N 1
ATOM 4635 C CA . LEU B 1 233 ? 8.914 -11.508 -6.828 1 98.88 233 LEU B CA 1
ATOM 4636 C C . LEU B 1 233 ? 7.516 -10.953 -7.074 1 98.88 233 LEU B C 1
ATOM 4638 O O . LEU B 1 233 ? 6.562 -11.328 -6.391 1 98.88 233 LEU B O 1
ATOM 4642 N N . ALA B 1 234 ? 7.406 -10.055 -8.016 1 98.88 234 ALA B N 1
ATOM 4643 C CA . ALA B 1 234 ? 6.09 -9.531 -8.367 1 98.88 234 ALA B CA 1
ATOM 4644 C C . ALA B 1 234 ? 5.137 -10.664 -8.758 1 98.88 234 ALA B C 1
ATOM 4646 O O . ALA B 1 234 ? 3.975 -10.672 -8.344 1 98.88 234 ALA B O 1
ATOM 4647 N N . TYR B 1 235 ? 5.609 -11.641 -9.477 1 97.94 235 TYR B N 1
ATOM 4648 C CA . TYR B 1 235 ? 4.816 -12.789 -9.891 1 97.94 235 TYR B CA 1
ATOM 4649 C C . TYR B 1 235 ? 4.398 -13.625 -8.68 1 97.94 235 TYR B C 1
ATOM 4651 O O . TYR B 1 235 ? 3.219 -13.938 -8.516 1 97.94 235 TYR B O 1
ATOM 4659 N N . LEU B 1 236 ? 5.379 -13.953 -7.859 1 97.81 236 LEU B N 1
ATOM 4660 C CA . LEU B 1 236 ? 5.086 -14.898 -6.789 1 97.81 236 LEU B CA 1
ATOM 4661 C C . LEU B 1 236 ? 4.312 -14.219 -5.66 1 97.81 236 LEU B C 1
ATOM 4663 O O . LEU B 1 236 ? 3.686 -14.891 -4.84 1 97.81 236 LEU B O 1
ATOM 4667 N N . SER B 1 237 ? 4.273 -12.828 -5.633 1 98.5 237 SER B N 1
ATOM 4668 C CA . SER B 1 237 ? 3.664 -12.094 -4.527 1 98.5 237 SER B CA 1
ATOM 4669 C C . SER B 1 237 ? 2.146 -12.234 -4.539 1 98.5 237 SER B C 1
ATOM 4671 O O . SER B 1 237 ? 1.485 -11.977 -3.531 1 98.5 237 SER B O 1
ATOM 4673 N N . ASP B 1 238 ? 1.601 -12.609 -5.672 1 97.12 238 ASP B N 1
ATOM 4674 C CA . ASP B 1 238 ? 0.153 -12.766 -5.77 1 97.12 238 ASP B CA 1
ATOM 4675 C C . ASP B 1 238 ? -0.256 -14.227 -5.59 1 97.12 238 ASP B C 1
ATOM 4677 O O . ASP B 1 238 ? -1.445 -14.555 -5.617 1 97.12 238 ASP B O 1
ATOM 4681 N N . SER B 1 239 ? 0.69 -15.109 -5.445 1 95.31 239 SER B N 1
ATOM 4682 C CA . SER B 1 239 ? 0.411 -16.531 -5.355 1 95.31 239 SER B CA 1
ATOM 4683 C C . SER B 1 239 ? 0.09 -16.953 -3.924 1 95.31 239 SER B C 1
ATOM 4685 O O . SER B 1 239 ? 0.843 -16.641 -3 1 95.31 239 SER B O 1
ATOM 4687 N N . TYR B 1 240 ? -1.007 -17.672 -3.689 1 95.69 240 TYR B N 1
ATOM 4688 C CA . TYR B 1 240 ? -1.464 -18.141 -2.385 1 95.69 240 TYR B CA 1
ATOM 4689 C C . TYR B 1 240 ? -1.379 -17.031 -1.349 1 95.69 240 TYR B C 1
ATOM 4691 O O . TYR B 1 240 ? -0.771 -17.203 -0.289 1 95.69 240 TYR B O 1
ATOM 4699 N N . PHE B 1 241 ? -1.924 -15.938 -1.665 1 97.38 241 PHE B N 1
ATOM 4700 C CA . PHE B 1 241 ? -2.018 -14.758 -0.82 1 97.38 241 PHE B CA 1
ATOM 4701 C C . PHE B 1 241 ? -3.469 -14.461 -0.459 1 97.38 241 PHE B C 1
ATOM 4703 O O . PHE B 1 241 ? -3.99 -15 0.52 1 97.38 241 PHE B O 1
ATOM 4710 N N . LEU B 1 242 ? -4.262 -13.969 -1.423 1 96.81 242 LEU B N 1
ATOM 4711 C CA . LEU B 1 242 ? -5.691 -13.812 -1.184 1 96.81 242 LEU B CA 1
ATOM 4712 C C . LEU B 1 242 ? -6.367 -15.172 -1.027 1 96.81 242 LEU B C 1
ATOM 4714 O O . LEU B 1 242 ? -7.285 -15.32 -0.22 1 96.81 242 LEU B O 1
ATOM 4718 N N . PHE B 1 243 ? -5.824 -16.125 -1.686 1 93.81 243 PHE B N 1
ATOM 4719 C CA . PHE B 1 243 ? -6.391 -17.469 -1.767 1 93.81 243 PHE B CA 1
ATOM 4720 C C . PHE B 1 243 ? -6.387 -18.141 -0.398 1 93.81 243 PHE B C 1
ATOM 4722 O O . PHE B 1 243 ? -7.211 -19.016 -0.129 1 93.81 243 PHE B O 1
ATOM 4729 N N . VAL B 1 244 ? -5.492 -17.734 0.518 1 96.31 244 VAL B N 1
ATOM 4730 C CA . VAL B 1 244 ? -5.359 -18.422 1.797 1 96.31 244 VAL B CA 1
ATOM 4731 C C . VAL B 1 244 ? -6.223 -17.734 2.85 1 96.31 244 VAL B C 1
ATOM 4733 O O . VAL B 1 244 ? -6.145 -18.062 4.035 1 96.31 244 VAL B O 1
ATOM 4736 N N . LEU B 1 245 ? -7.082 -16.844 2.441 1 96.12 245 LEU B N 1
ATOM 4737 C CA . LEU B 1 245 ? -7.949 -16.062 3.33 1 96.12 245 LEU B CA 1
ATOM 4738 C C . LEU B 1 245 ? -8.695 -16.984 4.289 1 96.12 245 LEU B C 1
ATOM 4740 O O . LEU B 1 245 ? -8.758 -16.719 5.492 1 96.12 245 LEU B O 1
ATOM 4744 N N . PRO B 1 246 ? -9.242 -18.156 3.854 1 94.94 246 PRO B N 1
ATOM 4745 C CA . PRO B 1 246 ? -10 -19.016 4.762 1 94.94 246 PRO B CA 1
ATOM 4746 C C . PRO B 1 246 ? -9.164 -19.516 5.934 1 94.94 246 PRO B C 1
ATOM 4748 O O . PRO B 1 246 ? -9.711 -19.859 6.988 1 94.94 246 PRO B O 1
ATOM 4751 N N . TYR B 1 247 ? -7.82 -19.547 5.75 1 95.94 247 TYR B N 1
ATOM 4752 C CA . TYR B 1 247 ? -6.922 -19.953 6.82 1 95.94 247 TYR B CA 1
ATOM 4753 C C . TYR B 1 247 ? -7.148 -19.141 8.078 1 95.94 247 TYR B C 1
ATOM 4755 O O . TYR B 1 247 ? -7.066 -19.656 9.195 1 95.94 247 TYR B O 1
ATOM 4763 N N . PHE B 1 248 ? -7.535 -17.891 7.953 1 96.06 248 PHE B N 1
ATOM 4764 C CA . PHE B 1 248 ? -7.711 -16.969 9.07 1 96.06 248 PHE B CA 1
ATOM 4765 C C . PHE B 1 248 ? -9.125 -17.047 9.625 1 96.06 248 PHE B C 1
ATOM 4767 O O . PHE B 1 248 ? -9.445 -16.406 10.617 1 96.06 248 PHE B O 1
ATOM 4774 N N . HIS B 1 249 ? -9.99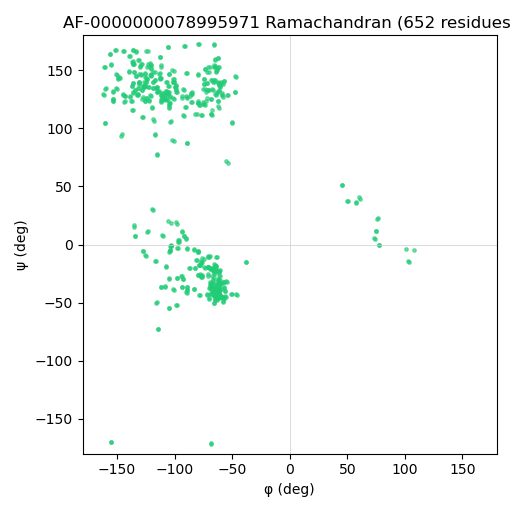2 -17.859 9 1 93.81 249 HIS B N 1
ATOM 4775 C CA . HIS B 1 249 ? -11.391 -17.953 9.406 1 93.81 249 HIS B CA 1
ATOM 4776 C C . HIS B 1 249 ? -11.766 -19.406 9.742 1 93.81 249 HIS B C 1
ATOM 4778 O O . HIS B 1 249 ? -12.945 -19.734 9.828 1 93.81 249 HIS B O 1
ATOM 4784 N N . ASN B 1 250 ? -10.734 -20.297 9.844 1 92.88 250 ASN B N 1
ATOM 4785 C CA . ASN B 1 250 ? -10.945 -21.688 10.188 1 92.88 250 ASN B CA 1
ATOM 4786 C C . ASN B 1 250 ? -11.836 -22.391 9.156 1 92.88 250 ASN B C 1
ATOM 4788 O O . ASN B 1 250 ? -12.805 -23.062 9.523 1 92.88 250 ASN B O 1
ATOM 4792 N N . LEU B 1 251 ? -11.641 -22.078 7.914 1 93.44 251 LEU B N 1
ATOM 4793 C CA . LEU B 1 251 ? -12.383 -22.672 6.805 1 93.44 251 LEU B CA 1
ATOM 4794 C C . LEU B 1 251 ? -11.438 -23.344 5.809 1 93.44 251 LEU B C 1
ATOM 4796 O O . LEU B 1 251 ? -10.25 -23 5.754 1 93.44 251 LEU B O 1
ATOM 4800 N N . PRO B 1 252 ? -11.898 -24.344 5.074 1 93.44 252 PRO B N 1
ATOM 4801 C CA . PRO B 1 252 ? -11.062 -24.938 4.023 1 93.44 252 PRO B CA 1
ATOM 4802 C C . PRO B 1 252 ? -10.789 -23.953 2.881 1 93.44 252 PRO B C 1
ATOM 4804 O O . PRO B 1 252 ? -11.664 -23.188 2.492 1 93.44 252 PRO B O 1
ATOM 4807 N N . ILE B 1 253 ? -9.578 -24.062 2.438 1 92.81 253 ILE B N 1
ATOM 4808 C CA . ILE B 1 253 ? -9.273 -23.281 1.24 1 92.81 253 ILE B CA 1
ATOM 4809 C C . ILE B 1 253 ? -10.148 -23.75 0.082 1 92.81 253 ILE B C 1
ATOM 4811 O O . ILE B 1 253 ? -10.695 -24.859 0.117 1 92.81 253 ILE B O 1
ATOM 4815 N N . TYR B 1 254 ? -10.453 -22.969 -0.85 1 90.12 254 TYR B N 1
ATOM 4816 C CA . TYR B 1 254 ? -11.25 -23.234 -2.039 1 90.12 254 TYR B CA 1
ATOM 4817 C C . TYR B 1 254 ? -12.734 -23.281 -1.7 1 90.12 254 TYR B C 1
ATOM 4819 O O . TYR B 1 254 ? -13.5 -24 -2.344 1 90.12 254 TYR B O 1
ATOM 4827 N N . SER B 1 255 ? -13.141 -22.688 -0.664 1 91.88 255 SER B N 1
ATOM 4828 C CA . SER B 1 255 ? -14.539 -22.703 -0.264 1 91.88 255 SER B CA 1
ATOM 4829 C C . SER B 1 255 ? -15.266 -21.453 -0.737 1 91.88 255 SER B C 1
ATOM 4831 O O . SER B 1 255 ? -16.438 -21.25 -0.422 1 91.88 255 SER B O 1
ATOM 4833 N N . HIS B 1 256 ? -14.555 -20.562 -1.473 1 92.12 256 HIS B N 1
ATOM 4834 C CA . HIS B 1 256 ? -15.156 -19.312 -1.93 1 92.12 256 HIS B CA 1
ATOM 4835 C C . HIS B 1 256 ? -16.141 -19.562 -3.068 1 92.12 256 HIS B C 1
ATOM 4837 O O . HIS B 1 256 ? -15.977 -20.5 -3.846 1 92.12 256 HIS B O 1
ATOM 4843 N N . LYS B 1 257 ? -17.125 -18.719 -3.182 1 89.31 257 LYS B N 1
ATOM 4844 C CA . LYS B 1 257 ? -18.062 -18.734 -4.301 1 89.31 257 LYS B CA 1
ATOM 4845 C C . LYS B 1 257 ? -17.562 -17.859 -5.445 1 89.31 257 LYS B C 1
ATOM 4847 O O . LYS B 1 257 ? -17.797 -18.172 -6.617 1 89.31 257 LYS B O 1
ATOM 4852 N N . PHE B 1 258 ? -16.969 -16.797 -5.066 1 87.75 258 PHE B N 1
ATOM 4853 C CA . PHE B 1 258 ? -16.453 -15.781 -5.98 1 87.75 258 PHE B CA 1
ATOM 4854 C C . PHE B 1 258 ? -15.234 -15.078 -5.387 1 87.75 258 PHE B C 1
ATOM 4856 O O . PHE B 1 258 ? -15.195 -14.805 -4.184 1 87.75 258 PHE B O 1
ATOM 4863 N N . SER B 1 259 ? -14.164 -14.922 -6.215 1 92.56 259 SER B N 1
ATOM 4864 C CA . SER B 1 259 ? -12.953 -14.281 -5.707 1 92.56 259 SER B CA 1
ATOM 4865 C C . SER B 1 259 ? -12.297 -13.422 -6.777 1 92.56 259 SER B C 1
ATOM 4867 O O . SER B 1 259 ? -11.969 -13.906 -7.859 1 92.56 259 SER B O 1
ATOM 4869 N N . VAL B 1 260 ? -12.117 -12.141 -6.477 1 93.06 260 VAL B N 1
ATOM 4870 C CA . VAL B 1 260 ? -11.367 -11.258 -7.367 1 93.06 260 VAL B CA 1
ATOM 4871 C C . VAL B 1 260 ? -10.43 -10.375 -6.547 1 93.06 260 VAL B C 1
ATOM 4873 O O . VAL B 1 260 ? -10.789 -9.914 -5.461 1 93.06 260 VAL B O 1
ATOM 4876 N N . SER B 1 261 ? -9.227 -10.266 -7.062 1 96.44 261 SER B N 1
ATOM 4877 C CA . SER B 1 261 ? -8.297 -9.297 -6.492 1 96.44 261 SER B CA 1
ATOM 4878 C C . SER B 1 261 ? -8.672 -7.875 -6.891 1 96.44 261 SER B C 1
ATOM 4880 O O . SER B 1 261 ? -9.109 -7.633 -8.016 1 96.44 261 SER B O 1
ATOM 4882 N N . LEU B 1 262 ? -8.508 -6.938 -6 1 97.94 262 LEU B N 1
ATOM 4883 C CA . LEU B 1 262 ? -8.836 -5.547 -6.281 1 97.94 262 LEU B CA 1
ATOM 4884 C C . LEU B 1 262 ? -7.57 -4.723 -6.504 1 97.94 262 LEU B C 1
ATOM 4886 O O . LEU B 1 262 ? -7.406 -4.102 -7.559 1 97.94 262 LEU B O 1
ATOM 4890 N N . ASP B 1 263 ? -6.699 -4.746 -5.613 1 98.75 263 ASP B N 1
ATOM 4891 C CA . ASP B 1 263 ? -5.438 -4.031 -5.762 1 98.75 263 ASP B CA 1
ATOM 4892 C C . ASP B 1 263 ? -4.258 -4.895 -5.309 1 98.75 263 ASP B C 1
ATOM 4894 O O . ASP B 1 263 ? -4.453 -6.008 -4.816 1 98.75 263 ASP B O 1
ATOM 4898 N N . HIS B 1 264 ? -3.086 -4.469 -5.617 1 98.81 264 HIS B N 1
ATOM 4899 C CA . HIS B 1 264 ? -1.835 -5.117 -5.242 1 98.81 264 HIS B CA 1
ATOM 4900 C C . HIS B 1 264 ? -0.692 -4.113 -5.172 1 98.81 264 HIS B C 1
ATOM 4902 O O . HIS B 1 264 ? -0.459 -3.361 -6.121 1 98.81 264 HIS B O 1
ATOM 4908 N N . SER B 1 265 ? -0.045 -4.027 -4.051 1 98.88 265 SER B N 1
ATOM 4909 C CA . SER B 1 265 ? 1.093 -3.123 -3.92 1 98.88 265 SER B CA 1
ATOM 4910 C C . SER B 1 265 ? 2.307 -3.844 -3.342 1 98.88 265 SER B C 1
ATOM 4912 O O . SER B 1 265 ? 2.162 -4.773 -2.547 1 98.88 265 SER B O 1
ATOM 4914 N N . ILE B 1 266 ? 3.455 -3.439 -3.775 1 98.94 266 ILE B N 1
ATOM 4915 C CA . ILE B 1 266 ? 4.727 -3.994 -3.32 1 98.94 266 ILE B CA 1
ATOM 4916 C C . ILE B 1 266 ? 5.688 -2.859 -2.969 1 98.94 266 ILE B C 1
ATOM 4918 O O . ILE B 1 266 ? 5.836 -1.906 -3.736 1 98.94 266 ILE B O 1
ATOM 4922 N N . HIS B 1 267 ? 6.262 -2.889 -1.846 1 98.94 267 HIS B N 1
ATOM 4923 C CA . HIS B 1 267 ? 7.473 -2.137 -1.537 1 98.94 267 HIS B CA 1
ATOM 4924 C C . HIS B 1 267 ? 8.695 -3.049 -1.504 1 98.94 267 HIS B C 1
ATOM 4926 O O . HIS B 1 267 ? 8.75 -3.984 -0.703 1 98.94 267 HIS B O 1
ATOM 4932 N N . PHE B 1 268 ? 9.625 -2.75 -2.361 1 98.69 268 PHE B N 1
ATOM 4933 C CA . PHE B 1 268 ? 10.867 -3.514 -2.414 1 98.69 268 PHE B CA 1
ATOM 4934 C C . PHE B 1 268 ? 11.914 -2.912 -1.484 1 98.69 268 PHE B C 1
ATOM 4936 O O . PHE B 1 268 ? 12.344 -1.773 -1.681 1 98.69 268 PHE B O 1
ATOM 4943 N N . HIS B 1 269 ? 12.328 -3.715 -0.495 1 97.88 269 HIS B N 1
ATOM 4944 C CA . HIS B 1 269 ? 13.25 -3.176 0.498 1 97.88 269 HIS B CA 1
ATOM 4945 C C . HIS B 1 269 ? 14.695 -3.451 0.112 1 97.88 269 HIS B C 1
ATOM 4947 O O . HIS B 1 269 ? 15.602 -2.709 0.505 1 97.88 269 HIS B O 1
ATOM 4953 N N . GLN B 1 270 ? 14.867 -4.516 -0.581 1 95.38 270 GLN B N 1
ATOM 4954 C CA . GLN B 1 270 ? 16.141 -4.941 -1.148 1 95.38 270 GLN B CA 1
ATOM 4955 C C . GLN B 1 270 ? 15.93 -5.859 -2.35 1 95.38 270 GLN B C 1
ATOM 4957 O O . GLN B 1 270 ? 14.82 -6.344 -2.582 1 95.38 270 GLN B O 1
ATOM 4962 N N . GLN B 1 271 ? 16.984 -6.039 -3.15 1 96 271 GLN B N 1
ATOM 4963 C CA . GLN B 1 271 ? 16.859 -7.004 -4.242 1 96 271 GLN B CA 1
ATOM 4964 C C . GLN B 1 271 ? 16.609 -8.406 -3.713 1 96 271 GLN B C 1
ATOM 4966 O O . GLN B 1 271 ? 17.422 -8.945 -2.947 1 96 271 GLN B O 1
ATOM 4971 N N . PRO B 1 272 ? 15.484 -8.977 -4.074 1 97.75 272 PRO B N 1
ATOM 4972 C CA . PRO B 1 272 ? 15.148 -10.289 -3.51 1 97.75 272 PRO B CA 1
ATOM 4973 C C . PRO B 1 272 ? 16.016 -11.414 -4.074 1 97.75 272 PRO B C 1
ATOM 4975 O O . PRO B 1 272 ? 16.312 -11.422 -5.27 1 97.75 272 PRO B O 1
ATOM 4978 N N . ASP B 1 273 ? 16.422 -12.305 -3.266 1 97.94 273 ASP B N 1
ATOM 4979 C CA . ASP B 1 273 ? 17.016 -13.555 -3.736 1 97.94 273 ASP B CA 1
ATOM 4980 C C . ASP B 1 273 ? 15.938 -14.617 -3.943 1 97.94 273 ASP B C 1
ATOM 4982 O O . ASP B 1 273 ? 15.727 -15.469 -3.078 1 97.94 273 ASP B O 1
ATOM 4986 N N . VAL B 1 274 ? 15.367 -14.625 -5.094 1 97.88 274 VAL B N 1
ATOM 4987 C CA . VAL B 1 274 ? 14.242 -15.5 -5.387 1 97.88 274 VAL B CA 1
ATOM 4988 C C . VAL B 1 274 ? 14.742 -16.906 -5.695 1 97.88 274 VAL B C 1
ATOM 4990 O O . VAL B 1 274 ? 13.953 -17.828 -5.875 1 97.88 274 VAL B O 1
ATOM 4993 N N . ASN B 1 275 ? 16.125 -17.078 -5.777 1 97.06 275 ASN B N 1
ATOM 4994 C CA . ASN B 1 275 ? 16.734 -18.391 -6 1 97.06 275 ASN B CA 1
ATOM 4995 C C . ASN B 1 275 ? 16.734 -19.219 -4.723 1 97.06 275 ASN B C 1
ATOM 4997 O O . ASN B 1 275 ? 16.969 -20.422 -4.766 1 97.06 275 ASN B O 1
ATOM 5001 N N . ASP B 1 276 ? 16.516 -18.562 -3.613 1 97.06 276 ASP B N 1
ATOM 5002 C CA . ASP B 1 276 ? 16.406 -19.203 -2.311 1 97.06 276 ASP B CA 1
ATOM 5003 C C . ASP B 1 276 ? 14.977 -19.078 -1.766 1 97.06 276 ASP B C 1
ATOM 5005 O O . ASP B 1 276 ? 14.203 -18.25 -2.238 1 97.06 276 ASP B O 1
ATOM 5009 N N . PHE B 1 277 ? 14.703 -19.938 -0.815 1 98.06 277 PHE B N 1
ATOM 5010 C CA . PHE B 1 277 ? 13.391 -19.828 -0.175 1 98.06 277 PHE B CA 1
ATOM 5011 C C . PHE B 1 277 ? 13.273 -18.516 0.586 1 98.06 277 PHE B C 1
ATOM 5013 O O . PHE B 1 277 ? 14.18 -18.141 1.333 1 98.06 277 PHE B O 1
ATOM 5020 N N . LEU B 1 278 ? 12.203 -17.812 0.331 1 98.44 278 LEU B N 1
ATOM 5021 C CA . LEU B 1 278 ? 11.781 -16.672 1.125 1 98.44 278 LEU B CA 1
ATOM 5022 C C . LEU B 1 278 ? 10.68 -17.062 2.105 1 98.44 278 LEU B C 1
ATOM 5024 O O . LEU B 1 278 ? 9.781 -17.844 1.761 1 98.44 278 LEU B O 1
ATOM 5028 N N . LEU B 1 279 ? 10.812 -16.594 3.311 1 98.62 279 LEU B N 1
ATOM 5029 C CA . LEU B 1 279 ? 9.711 -16.75 4.254 1 98.62 279 LEU B CA 1
ATOM 5030 C C . LEU B 1 279 ? 8.633 -15.703 4.008 1 98.62 279 LEU B C 1
ATOM 5032 O O . LEU B 1 279 ? 8.93 -14.5 3.984 1 98.62 279 LEU B O 1
ATOM 5036 N N . PHE B 1 280 ? 7.477 -16.188 3.76 1 98.69 280 PHE B N 1
ATOM 5037 C CA . PHE B 1 280 ? 6.344 -15.289 3.561 1 98.69 280 PHE B CA 1
ATOM 5038 C C . PHE B 1 280 ? 5.43 -15.297 4.781 1 98.69 280 PHE B C 1
ATOM 5040 O O . PHE B 1 280 ? 4.875 -16.344 5.145 1 98.69 280 PHE B O 1
ATOM 5047 N N . GLU B 1 281 ? 5.27 -14.148 5.445 1 98.44 281 GLU B N 1
ATOM 5048 C CA . GLU B 1 281 ? 4.355 -13.961 6.566 1 98.44 281 GLU B CA 1
ATOM 5049 C C . GLU B 1 281 ? 3.109 -13.188 6.141 1 98.44 281 GLU B C 1
ATOM 5051 O O . GLU B 1 281 ? 3.211 -12.102 5.57 1 98.44 281 GLU B O 1
ATOM 5056 N N . ILE B 1 282 ? 1.969 -13.75 6.445 1 98.5 282 ILE B N 1
ATOM 5057 C CA . ILE B 1 282 ? 0.718 -13.172 5.969 1 98.5 282 ILE B CA 1
ATOM 5058 C C . ILE B 1 282 ? -0.213 -12.906 7.148 1 98.5 282 ILE B C 1
ATOM 5060 O O . ILE B 1 282 ? -0.292 -13.719 8.078 1 98.5 282 ILE B O 1
ATOM 5064 N N . ARG B 1 283 ? -0.91 -11.773 7.125 1 98.25 283 ARG B N 1
ATOM 5065 C CA . ARG B 1 283 ? -1.942 -11.406 8.086 1 98.25 283 ARG B CA 1
ATOM 5066 C C . ARG B 1 283 ? -3.213 -10.945 7.387 1 98.25 283 ARG B C 1
ATOM 5068 O O . ARG B 1 283 ? -3.164 -10.492 6.242 1 98.25 283 ARG B O 1
ATOM 5075 N N . ASN B 1 284 ? -4.316 -11.102 8.016 1 98.12 284 ASN B N 1
ATOM 5076 C CA . ASN B 1 284 ? -5.605 -10.57 7.586 1 98.12 284 ASN B CA 1
ATOM 5077 C C . ASN B 1 284 ? -6.16 -9.562 8.586 1 98.12 284 ASN B C 1
ATOM 5079 O O . ASN B 1 284 ? -6.91 -9.93 9.492 1 98.12 284 ASN B O 1
ATOM 5083 N N . PRO B 1 285 ? -5.891 -8.258 8.352 1 98 285 PRO B N 1
ATOM 5084 C CA . PRO B 1 285 ? -6.34 -7.254 9.32 1 98 285 PRO B CA 1
ATOM 5085 C C . PRO B 1 285 ? -7.832 -6.941 9.195 1 98 285 PRO B C 1
ATOM 5087 O O . PRO B 1 285 ? -8.43 -6.375 10.117 1 98 285 PRO B O 1
ATOM 5090 N N . ARG B 1 286 ? -8.406 -7.324 8.039 1 97.56 286 ARG B N 1
ATOM 5091 C CA . ARG B 1 286 ? -9.812 -6.957 7.895 1 97.56 286 ARG B CA 1
ATOM 5092 C C . ARG B 1 286 ? -10.539 -7.922 6.957 1 97.56 286 ARG B C 1
ATOM 5094 O O . ARG B 1 286 ? -10.016 -8.266 5.895 1 97.56 286 ARG B O 1
ATOM 5101 N N . SER B 1 287 ? -11.625 -8.398 7.316 1 96.5 287 SER B N 1
ATOM 5102 C CA . SER B 1 287 ? -12.703 -9.008 6.535 1 96.5 287 SER B CA 1
ATOM 5103 C C . SER B 1 287 ? -14.047 -8.359 6.855 1 96.5 287 SER B C 1
ATOM 5105 O O . SER B 1 287 ? -14.555 -8.492 7.969 1 96.5 287 SER B O 1
ATOM 5107 N N . ASN B 1 288 ? -14.523 -7.633 5.898 1 95.56 288 ASN B N 1
ATOM 5108 C CA . ASN B 1 288 ? -15.75 -6.867 6.117 1 95.56 288 ASN B CA 1
ATOM 5109 C C . ASN B 1 288 ? -16.5 -6.621 4.812 1 95.56 288 ASN B C 1
ATOM 5111 O O . ASN B 1 288 ? -15.93 -6.09 3.855 1 95.56 288 ASN B O 1
ATOM 5115 N N . LEU B 1 289 ? -17.812 -7.004 4.742 1 94.62 289 LEU B N 1
ATOM 5116 C CA . LEU B 1 289 ? -18.656 -6.762 3.588 1 94.62 289 LEU B CA 1
ATOM 5117 C C . LEU B 1 289 ? -18.062 -7.387 2.33 1 94.62 289 LEU B C 1
ATOM 5119 O O . LEU B 1 289 ? -18.016 -6.746 1.28 1 94.62 289 LEU B O 1
ATOM 5123 N N . ASP B 1 290 ? -17.438 -8.516 2.469 1 95.56 290 ASP B N 1
ATOM 5124 C CA . ASP B 1 290 ? -16.891 -9.375 1.424 1 95.56 290 ASP B CA 1
ATOM 5125 C C . ASP B 1 290 ? -15.617 -8.781 0.831 1 95.56 290 ASP B C 1
ATOM 5127 O O . ASP B 1 290 ? -15.117 -9.258 -0.189 1 95.56 290 ASP B O 1
ATOM 5131 N N . LYS B 1 291 ? -15.195 -7.668 1.441 1 96.94 291 LYS B N 1
ATOM 5132 C CA . LYS B 1 291 ? -13.867 -7.145 1.129 1 96.94 291 LYS B CA 1
ATOM 5133 C C . LYS B 1 291 ? -12.844 -7.57 2.18 1 96.94 291 LYS B C 1
ATOM 5135 O O . LYS B 1 291 ? -13.125 -7.516 3.381 1 96.94 291 LYS B O 1
ATOM 5140 N N . HIS B 1 292 ? -11.773 -8.062 1.729 1 98 292 HIS B N 1
ATOM 5141 C CA . HIS B 1 292 ? -10.742 -8.609 2.602 1 98 292 HIS B CA 1
ATOM 5142 C C . HIS B 1 292 ? -9.375 -8.016 2.279 1 98 292 HIS B C 1
ATOM 5144 O O . HIS B 1 292 ? -9.031 -7.836 1.108 1 98 292 HIS B O 1
ATOM 5150 N N . LEU B 1 293 ? -8.688 -7.609 3.314 1 98.69 293 LEU B N 1
ATOM 5151 C CA . LEU B 1 293 ? -7.324 -7.113 3.141 1 98.69 293 LEU B CA 1
ATOM 5152 C C . LEU B 1 293 ? -6.305 -8.133 3.635 1 98.69 293 LEU B C 1
ATOM 5154 O O . LEU B 1 293 ? -6.453 -8.688 4.727 1 98.69 293 LEU B O 1
ATOM 5158 N N . MET B 1 294 ? -5.316 -8.406 2.814 1 98.62 294 MET B N 1
ATOM 5159 C CA . MET B 1 294 ? -4.18 -9.258 3.164 1 98.62 294 MET B CA 1
ATOM 5160 C C . MET B 1 294 ? -2.887 -8.445 3.197 1 98.62 294 MET B C 1
ATOM 5162 O O . MET B 1 294 ? -2.613 -7.668 2.283 1 98.62 294 MET B O 1
ATOM 5166 N N . GLU B 1 295 ? -2.154 -8.641 4.246 1 98.69 295 GLU B N 1
ATOM 5167 C CA . GLU B 1 295 ? -0.828 -8.039 4.367 1 98.69 295 GLU B CA 1
ATOM 5168 C C . GLU B 1 295 ? 0.258 -9.109 4.414 1 98.69 295 GLU B C 1
ATOM 5170 O O . GLU B 1 295 ? 0.117 -10.117 5.109 1 98.69 295 GLU B O 1
ATOM 5175 N N . GLY B 1 296 ? 1.313 -8.883 3.648 1 98.69 296 GLY B N 1
ATOM 5176 C CA . GLY B 1 296 ? 2.395 -9.852 3.58 1 98.69 296 GLY B CA 1
ATOM 5177 C C . GLY B 1 296 ? 3.771 -9.219 3.668 1 98.69 296 GLY B C 1
ATOM 5178 O O . GLY B 1 296 ? 3.971 -8.086 3.219 1 98.69 296 GLY B O 1
ATOM 5179 N N . GLU B 1 297 ? 4.68 -9.953 4.23 1 98.75 297 GLU B N 1
ATOM 5180 C CA . GLU B 1 297 ? 6.09 -9.578 4.285 1 98.75 297 GLU B CA 1
ATOM 5181 C C . GLU B 1 297 ? 6.984 -10.758 3.912 1 98.75 297 GLU B C 1
ATOM 5183 O O . GLU B 1 297 ? 6.773 -11.883 4.379 1 98.75 297 GLU B O 1
ATOM 5188 N N . TYR B 1 298 ? 7.914 -10.5 3.066 1 98.75 298 TYR B N 1
ATOM 5189 C CA . TYR B 1 298 ? 8.914 -11.5 2.707 1 98.75 298 TYR B CA 1
ATOM 5190 C C . TYR B 1 298 ? 10.203 -11.273 3.48 1 98.75 298 TYR B C 1
ATOM 5192 O O . TYR B 1 298 ? 10.68 -10.148 3.594 1 98.75 298 TYR B O 1
ATOM 5200 N N . PHE B 1 299 ? 10.781 -12.359 3.973 1 98.69 299 PHE B N 1
ATOM 5201 C CA . PHE B 1 299 ? 12.031 -12.297 4.711 1 98.69 299 PHE B CA 1
ATOM 5202 C C . PHE B 1 299 ? 13.07 -13.234 4.098 1 98.69 299 PHE B C 1
ATOM 5204 O O . PHE B 1 299 ? 12.734 -14.328 3.637 1 98.69 299 PHE B O 1
ATOM 5211 N N . SER B 1 300 ? 14.273 -12.789 4.129 1 98 300 SER B N 1
ATOM 5212 C CA . SER B 1 300 ? 15.391 -13.664 3.781 1 98 300 SER B CA 1
ATOM 5213 C C . SER B 1 300 ? 15.586 -14.75 4.828 1 98 300 SER B C 1
ATOM 5215 O O . SER B 1 300 ? 15.75 -14.461 6.016 1 98 300 SER B O 1
ATOM 5217 N N . ARG B 1 301 ? 15.57 -15.93 4.359 1 95.56 301 ARG B N 1
ATOM 5218 C CA . ARG B 1 301 ? 15.781 -17.031 5.293 1 95.56 301 ARG B CA 1
ATOM 5219 C C . ARG B 1 301 ? 17.188 -17 5.863 1 95.56 301 ARG B C 1
ATOM 5221 O O . ARG B 1 301 ? 17.406 -17.438 7 1 95.56 301 ARG B O 1
ATOM 5228 N N . LYS B 1 302 ? 18.141 -16.469 5.129 1 94.88 302 LYS B N 1
ATOM 5229 C CA . LYS B 1 302 ? 19.547 -16.453 5.508 1 94.88 302 LYS B CA 1
ATOM 5230 C C . LYS B 1 302 ? 19.844 -15.367 6.543 1 94.88 302 LYS B C 1
ATOM 5232 O O . LYS B 1 302 ? 20.531 -15.609 7.531 1 94.88 302 LYS B O 1
ATOM 5237 N N . THR B 1 303 ? 19.297 -14.164 6.363 1 96.62 303 THR B N 1
ATOM 5238 C CA . THR B 1 303 ? 19.656 -13.031 7.207 1 96.62 303 THR B CA 1
ATOM 5239 C C . THR B 1 303 ? 18.516 -12.688 8.172 1 96.62 303 THR B C 1
ATOM 5241 O O . THR B 1 303 ? 18.719 -11.977 9.156 1 96.62 303 THR B O 1
ATOM 5244 N N . GLY B 1 304 ? 17.328 -13.164 7.828 1 97.81 304 GLY B N 1
ATOM 5245 C CA . GLY B 1 304 ? 16.156 -12.797 8.609 1 97.81 304 GLY B CA 1
ATOM 5246 C C . GLY B 1 304 ? 15.648 -11.406 8.297 1 97.81 304 GLY B C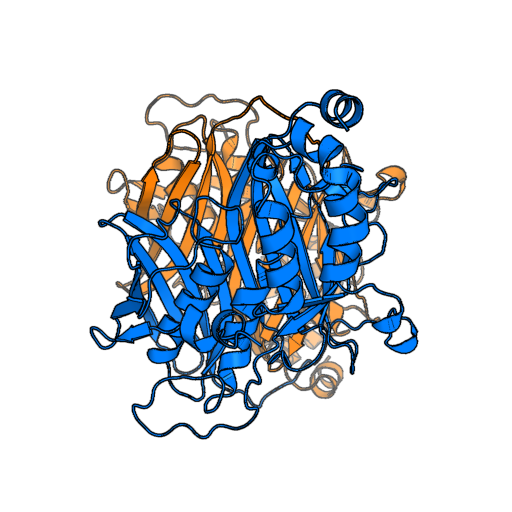 1
ATOM 5247 O O . GLY B 1 304 ? 14.648 -10.961 8.867 1 97.81 304 GLY B O 1
ATOM 5248 N N . GLU B 1 305 ? 16.281 -10.711 7.406 1 98.06 305 GLU B N 1
ATOM 5249 C CA . GLU B 1 305 ? 15.906 -9.336 7.082 1 98.06 305 GLU B CA 1
ATOM 5250 C C . GLU B 1 305 ? 14.711 -9.289 6.141 1 98.06 305 GLU B C 1
ATOM 5252 O O . GLU B 1 305 ? 14.578 -10.133 5.254 1 98.06 305 GLU B O 1
ATOM 5257 N N . ILE B 1 306 ? 13.922 -8.281 6.336 1 98.62 306 ILE B N 1
ATOM 5258 C CA . ILE B 1 306 ? 12.773 -8.07 5.457 1 98.62 306 ILE B CA 1
ATOM 5259 C C . ILE B 1 306 ? 13.258 -7.742 4.047 1 98.62 306 ILE B C 1
ATOM 5261 O O . ILE B 1 306 ? 14.227 -7 3.877 1 98.62 306 ILE B O 1
ATOM 5265 N N . VAL B 1 307 ? 12.539 -8.328 3.051 1 98.5 307 VAL B N 1
ATOM 5266 C CA . VAL B 1 307 ? 12.93 -8.164 1.654 1 98.5 307 VAL B CA 1
ATOM 5267 C C . VAL B 1 307 ? 11.891 -7.332 0.918 1 98.5 307 VAL B C 1
ATOM 5269 O O . VAL B 1 307 ? 12.227 -6.52 0.057 1 98.5 307 VAL B O 1
ATOM 5272 N N . ALA B 1 308 ? 10.633 -7.516 1.248 1 98.81 308 ALA B N 1
ATOM 5273 C CA . ALA B 1 308 ? 9.539 -6.812 0.595 1 98.81 308 ALA B CA 1
ATOM 5274 C C . ALA B 1 308 ? 8.273 -6.844 1.456 1 98.81 308 ALA B C 1
ATOM 5276 O O . ALA B 1 308 ? 8.125 -7.723 2.309 1 98.81 308 ALA B O 1
ATOM 5277 N N . SER B 1 309 ? 7.469 -5.879 1.297 1 98.88 309 SER B N 1
ATOM 5278 C CA . SER B 1 309 ? 6.121 -5.809 1.857 1 98.88 309 SER B CA 1
ATOM 5279 C C . SER B 1 309 ? 5.066 -5.793 0.758 1 98.88 309 SER B C 1
ATOM 5281 O O . SER B 1 309 ? 5.23 -5.113 -0.257 1 98.88 309 SER B O 1
ATOM 5283 N N . VAL B 1 310 ? 4.023 -6.582 0.941 1 98.81 310 VAL B N 1
ATOM 5284 C CA . VAL B 1 310 ? 2.963 -6.66 -0.058 1 98.81 310 VAL B CA 1
ATOM 5285 C C . VAL B 1 310 ? 1.603 -6.508 0.619 1 98.81 310 VAL B C 1
ATOM 5287 O O . VAL B 1 310 ? 1.402 -6.98 1.739 1 98.81 310 VAL B O 1
ATOM 5290 N N . VAL B 1 311 ? 0.684 -5.785 -0.004 1 98.81 311 VAL B N 1
ATOM 5291 C CA . VAL B 1 311 ? -0.692 -5.629 0.454 1 98.81 311 VAL B CA 1
ATOM 5292 C C . VAL B 1 311 ? -1.654 -5.887 -0.705 1 98.81 311 VAL B C 1
ATOM 5294 O O . VAL B 1 311 ? -1.402 -5.461 -1.834 1 98.81 311 VAL B O 1
ATOM 5297 N N . GLN B 1 312 ? -2.705 -6.582 -0.398 1 98.75 312 GLN B N 1
ATOM 5298 C CA . GLN B 1 312 ? -3.719 -6.863 -1.408 1 98.75 312 GLN B CA 1
ATOM 5299 C C . GLN B 1 312 ? -5.117 -6.863 -0.799 1 98.75 312 GLN B C 1
ATOM 5301 O O . GLN B 1 312 ? -5.352 -7.504 0.229 1 98.75 312 GLN B O 1
ATOM 5306 N N . GLU B 1 313 ? -5.961 -6.117 -1.434 1 98.56 313 GLU B N 1
ATOM 5307 C CA . GLU B 1 313 ? -7.383 -6.219 -1.125 1 98.56 313 GLU B CA 1
ATOM 5308 C C . GLU B 1 313 ? -8.117 -7.059 -2.168 1 98.56 313 GLU B C 1
ATOM 5310 O O . GLU B 1 313 ? -7.762 -7.043 -3.348 1 98.56 313 GLU B O 1
ATOM 5315 N N . GLY B 1 314 ? -9.055 -7.832 -1.71 1 97.75 314 GLY B N 1
ATOM 5316 C CA . GLY B 1 314 ? -9.891 -8.633 -2.596 1 97.75 314 GLY B CA 1
ATOM 5317 C C . GLY B 1 314 ? -11.359 -8.586 -2.232 1 97.75 314 GLY B C 1
ATOM 5318 O O . GLY B 1 314 ? -11.719 -8.211 -1.112 1 97.75 314 GLY B O 1
ATOM 5319 N N . TYR B 1 315 ? -12.211 -8.836 -3.186 1 96.19 315 TYR B N 1
ATOM 5320 C CA . TYR B 1 315 ? -13.633 -9.094 -3.004 1 96.19 315 TYR B CA 1
ATOM 5321 C C . TYR B 1 315 ? -13.938 -10.586 -3.15 1 96.19 315 TYR B C 1
ATOM 5323 O O . TYR B 1 315 ? -13.898 -11.125 -4.258 1 96.19 315 TYR B O 1
ATOM 5331 N N . VAL B 1 316 ? -14.18 -11.195 -2.051 1 95.94 316 VAL B N 1
ATOM 5332 C CA . VAL B 1 316 ? -14.391 -12.641 -2.012 1 95.94 316 VAL B CA 1
ATOM 5333 C C . VAL B 1 316 ? -15.695 -12.953 -1.289 1 95.94 316 VAL B C 1
ATOM 5335 O O . VAL B 1 316 ? -15.883 -12.555 -0.138 1 95.94 316 VAL B O 1
ATOM 5338 N N . VAL B 1 317 ? -16.531 -13.703 -1.938 1 94.31 317 VAL B N 1
ATOM 5339 C CA . VAL B 1 317 ? -17.844 -14.047 -1.388 1 94.31 317 VAL B CA 1
ATOM 5340 C C . VAL B 1 317 ? -17.844 -15.508 -0.95 1 94.31 317 VAL B C 1
ATOM 5342 O O . VAL B 1 317 ? -17.406 -16.391 -1.693 1 94.31 317 VAL B O 1
ATOM 5345 N N . TYR B 1 318 ? -18.266 -15.656 0.223 1 93.81 318 TYR B N 1
ATOM 5346 C CA . TYR B 1 318 ? -18.422 -16.984 0.812 1 93.81 318 TYR B CA 1
ATOM 5347 C C . TYR B 1 318 ? -19.859 -17.25 1.223 1 93.81 318 TYR B C 1
ATOM 5349 O O . TYR B 1 318 ? -20.625 -16.297 1.437 1 93.81 318 TYR B O 1
ATOM 5357 N N . ASP B 1 319 ? -20.203 -18.547 1.253 1 91.88 319 ASP B N 1
ATOM 5358 C CA . ASP B 1 319 ? -21.391 -18.891 2.021 1 91.88 319 ASP B CA 1
ATOM 5359 C C . ASP B 1 319 ? -21.188 -18.641 3.51 1 91.88 319 ASP B C 1
ATOM 5361 O O . ASP B 1 319 ? -20.078 -18.312 3.938 1 91.88 319 ASP B O 1
ATOM 5365 N N . ARG B 1 320 ? -22.312 -18.766 4.312 1 90.31 320 ARG B N 1
ATOM 5366 C CA . ARG B 1 320 ? -22.172 -18.656 5.762 1 90.31 320 ARG B CA 1
ATOM 5367 C C . ARG B 1 320 ? -21.234 -19.719 6.305 1 90.31 320 ARG B C 1
ATOM 5369 O O . ARG B 1 320 ? -21.203 -20.844 5.785 1 90.31 320 ARG B O 1
ATOM 5376 N N . GLU B 1 321 ? -20.422 -19.328 7.234 1 88 321 GLU B N 1
ATOM 5377 C CA . GLU B 1 321 ? -19.438 -20.25 7.797 1 88 321 GLU B CA 1
ATOM 5378 C C . GLU B 1 321 ? -20.047 -21.594 8.148 1 88 321 GLU B C 1
ATOM 5380 O O . GLU B 1 321 ? -19.484 -22.641 7.832 1 88 321 GLU B O 1
ATOM 5385 N N . GLU B 1 322 ? -21.219 -21.562 8.742 1 89.81 322 GLU B N 1
ATOM 5386 C CA . GLU B 1 322 ? -21.906 -22.797 9.156 1 89.81 322 GLU B CA 1
ATOM 5387 C C . GLU B 1 322 ? -22.266 -23.656 7.957 1 89.81 322 GLU B C 1
ATOM 5389 O O . GLU B 1 322 ? -22.188 -24.891 8.031 1 89.81 322 GLU B O 1
ATOM 5394 N N . GLU B 1 323 ? -22.609 -23 6.871 1 91.56 323 GLU B N 1
ATOM 5395 C CA . GLU B 1 323 ? -22.969 -23.734 5.656 1 91.56 323 GLU B CA 1
ATOM 5396 C C . GLU B 1 323 ? -21.734 -24.406 5.047 1 91.56 323 GLU B C 1
ATOM 5398 O O . GLU B 1 323 ? -21.828 -25.547 4.57 1 91.56 323 GLU B O 1
ATOM 5403 N N . ILE B 1 324 ? -20.609 -23.734 5.109 1 91.62 324 ILE B N 1
ATOM 5404 C CA . ILE B 1 324 ? -19.375 -24.281 4.562 1 91.62 324 ILE B CA 1
ATOM 5405 C C . ILE B 1 324 ? -18.953 -25.5 5.375 1 91.62 324 ILE B C 1
ATOM 5407 O O . ILE B 1 324 ? -18.625 -26.547 4.812 1 91.62 324 ILE B O 1
ATOM 5411 N N . ARG B 1 325 ? -19.062 -25.438 6.68 1 89.12 325 ARG B N 1
ATOM 5412 C CA . ARG B 1 325 ? -18.641 -26.516 7.555 1 89.12 325 ARG B CA 1
ATOM 5413 C C . ARG B 1 325 ? -19.562 -27.734 7.41 1 89.12 325 ARG B C 1
ATOM 5415 O O . ARG B 1 325 ? -19.109 -28.875 7.488 1 89.12 325 ARG B O 1
ATOM 5422 N N . ALA B 1 326 ? -20.797 -27.453 7.168 1 90.5 326 ALA B N 1
ATOM 5423 C CA . ALA B 1 326 ? -21.766 -28.531 7 1 90.5 326 ALA B CA 1
ATOM 5424 C C . ALA B 1 326 ? -21.516 -29.297 5.703 1 90.5 326 ALA B C 1
ATOM 5426 O O . ALA B 1 326 ? -21.734 -30.516 5.641 1 90.5 326 ALA B O 1
ATOM 5427 N N . LYS B 1 327 ? -21.047 -28.562 4.746 1 88.31 327 LYS B N 1
ATOM 5428 C CA . LYS B 1 327 ? -20.828 -29.156 3.434 1 88.31 327 LYS B CA 1
ATOM 5429 C C . LYS B 1 327 ? -19.484 -29.906 3.385 1 88.31 327 LYS B C 1
ATOM 5431 O O . LYS B 1 327 ? -19.266 -30.75 2.508 1 88.31 327 LYS B O 1
ATOM 5436 N N . PHE B 1 328 ? -18.641 -29.516 4.332 1 88.25 328 PHE B N 1
ATOM 5437 C CA . PHE B 1 328 ? -17.281 -30.047 4.27 1 88.25 328 PHE B CA 1
ATOM 5438 C C . PHE B 1 328 ? -17.172 -31.297 5.133 1 88.25 328 PHE B C 1
ATOM 5440 O O . PHE B 1 328 ? -16.484 -32.25 4.758 1 88.25 328 PHE B O 1
#

InterPro domains:
  IPR003703 Acyl-CoA thioesterase [PTHR11066] (2-321)
  IPR025652 Acyl-CoA thioesterase 2, C-terminal domain [PF02551] (216-315)
  IPR029069 HotDog domain superfamily [SSF54637] (11-111)
  IPR029069 HotDog domain superfamily [SSF54637] (200-317)
  IPR042171 Acyl-CoA thioesterase, double hotdog domain [G3DSA:2.40.160.210] (1-320)
  IPR049449 Acyl-CoA thioesterase-like, N-terminal HotDog domain [PF13622] (34-111)